Protein AF-A0A949Z532-F1 (afdb_monomer)

Radius of gyration: 40.55 Å; Cα contacts (8 Å, |Δi|>4): 786; chains: 1; bounding box: 83×89×117 Å

Secondary structure (DSSP, 8-state):
--------------------SHHHHHHHHHHHHHHHHHHHHHHHHHHHHHHHHHHHHHHHHHHHHHHHHHHHHHHHHHHHHHHHHSEEETGGG-EEEEE-S--TTT--EEEEEEEE-SSSEEETT---S--EEP--TT-TTTT-EEEEEEEEEEEEEEE----TT-TT--PPPEEE--EEEEEE--GGG-EEEE-SSEEEEETTT--EESEEEESSEEEEESSEEEEESPEEESS-EEEETT-EEEEESSTTSPPEE--SSBTTSHHHHHHHTSGGGTTEEETTTS---------TTTSS-----S----HHHHHHHHHH-SEEEEEETTEEEEEETTSPBPPHHHHHTEEEEEETTEEEEEEEEEEGGGSPPPSS-EEEEEEESSTT-EEEEES-SS-SS-EEEE-SSEEEEES-SS-SSS---EEEE-SEEEEE-TT-

Mean predicted aligned error: 20.59 Å

Sequence (440 aa):
METLSGCVDLHRARSKAGRYVDGSVLAVLLAAVIVLGLIGGALFELANAGRETALKTQYRDRALAGIEFSLEAIRQSAVQQFQQQGWLDLTSLGINQTQVNGSKEFGYYNLELRAGAPADQIFATQTHDTFQLLSAPDDPFRGLAAVVNTFHITANAQSTLSTATDERFDLPSLALTPEVSVRQIPVSEFTLFSSGTSFQVQASLMPNAGRIHSEGDLVISGGKFISLYPVTAAGNISLAGNGSLFAQSGPNQPQLSLPVSSTSDNDWLAMSRSVARSTILSGRDLPMTMVEAANIDQLTAQGFSGSASSPIAQQELWRQCSRIILENNGRIKVTTVSGAAADSQDKRAFTCYYSPSNPGAPVIIFNVSKAPPSTGPSSFYIASSNPNALVLLTNASSLPGDLAIVSPLAISVAGGFNNQGARKAASITARSVSAVAANQ

pLDDT: mean 70.78, std 15.48, range [27.33, 93.88]

Structure (mmCIF, N/CA/C/O backbone):
data_AF-A0A949Z532-F1
#
_entry.id   AF-A0A949Z532-F1
#
loop_
_atom_site.group_PDB
_atom_site.id
_atom_site.type_symbol
_atom_site.label_atom_id
_atom_site.label_alt_id
_atom_site.label_comp_id
_atom_site.label_asym_id
_atom_site.label_entity_id
_atom_site.label_seq_id
_atom_site.pdbx_PDB_ins_code
_atom_site.Cartn_x
_atom_site.Cartn_y
_atom_site.Cartn_z
_atom_site.occupancy
_atom_site.B_iso_or_equiv
_atom_site.auth_seq_id
_atom_site.auth_comp_id
_atom_site.auth_asym_id
_atom_site.auth_atom_id
_atom_site.pdbx_PDB_model_num
ATOM 1 N N . MET A 1 1 ? -20.929 -65.654 61.076 1.00 35.69 1 MET A N 1
ATOM 2 C CA . MET A 1 1 ? -19.601 -65.026 61.152 1.00 35.69 1 MET A CA 1
ATOM 3 C C . MET A 1 1 ? -19.724 -63.853 62.096 1.00 35.69 1 MET A C 1
ATOM 5 O O . MET A 1 1 ? -20.507 -62.963 61.815 1.00 35.69 1 MET A O 1
ATOM 9 N N . GLU A 1 2 ? -19.027 -63.993 63.217 1.00 35.44 2 GLU A N 1
ATOM 10 C CA . GLU A 1 2 ? -18.502 -62.974 64.130 1.00 35.44 2 GLU A CA 1
ATOM 11 C C . GLU A 1 2 ? -19.413 -61.923 64.790 1.00 35.44 2 GLU A C 1
ATOM 13 O O . GLU A 1 2 ? -20.303 -61.300 64.229 1.00 35.44 2 GLU A O 1
ATOM 18 N N . THR A 1 3 ? -19.123 -61.821 66.081 1.00 42.62 3 THR A N 1
ATOM 19 C CA . THR A 1 3 ? -19.718 -61.118 67.209 1.00 42.62 3 THR A CA 1
ATOM 20 C C . THR A 1 3 ? -19.344 -59.644 67.308 1.00 42.62 3 THR A C 1
ATOM 22 O O . THR A 1 3 ? -18.287 -59.256 66.823 1.00 42.62 3 THR A O 1
ATOM 25 N N . LEU A 1 4 ? -20.124 -58.939 68.143 1.00 38.81 4 LEU A N 1
ATOM 26 C CA . LEU A 1 4 ? -19.786 -57.881 69.125 1.00 38.81 4 LEU A CA 1
ATOM 27 C C . LEU A 1 4 ? -20.699 -56.665 68.895 1.00 38.81 4 LEU A C 1
ATOM 29 O O . LEU A 1 4 ? -20.979 -56.320 67.760 1.00 38.81 4 LEU A O 1
ATOM 33 N N . SER A 1 5 ? -21.179 -55.899 69.868 1.00 37.66 5 SER A N 1
ATOM 34 C CA . SER A 1 5 ? -21.185 -55.887 71.336 1.00 37.66 5 SER A CA 1
ATOM 35 C C . SER A 1 5 ? -21.610 -54.454 71.677 1.00 37.66 5 SER A C 1
ATOM 37 O O . SER A 1 5 ? -21.159 -53.533 70.996 1.00 37.66 5 SER A O 1
ATOM 39 N N . GLY A 1 6 ? -22.423 -54.234 72.713 1.00 32.75 6 GLY A N 1
ATOM 40 C CA . GLY A 1 6 ? -22.576 -52.884 73.266 1.00 32.75 6 GLY A CA 1
ATOM 41 C C . GLY A 1 6 ? -23.988 -52.483 73.659 1.00 32.75 6 GLY A C 1
ATOM 42 O O . GLY A 1 6 ? -24.548 -51.562 73.076 1.00 32.75 6 GLY A O 1
ATOM 43 N N . CYS A 1 7 ? -24.533 -53.123 74.692 1.00 44.34 7 CYS A N 1
ATOM 44 C CA . CYS A 1 7 ? -25.496 -52.460 75.569 1.00 44.34 7 CYS A CA 1
ATOM 45 C C . CYS A 1 7 ? -24.729 -51.543 76.529 1.00 44.34 7 CYS A C 1
ATOM 47 O O . CYS A 1 7 ? -23.824 -52.031 77.202 1.00 44.34 7 CYS A O 1
ATOM 49 N N . VAL A 1 8 ? -25.145 -50.281 76.668 1.00 41.03 8 VAL A N 1
ATOM 50 C CA . VAL A 1 8 ? -25.092 -49.554 77.947 1.00 41.03 8 VAL A CA 1
ATOM 51 C C . VAL A 1 8 ? -26.370 -48.723 78.085 1.00 41.03 8 VAL A C 1
ATOM 53 O O . VAL A 1 8 ? -26.759 -47.993 77.177 1.00 41.03 8 VAL A O 1
ATOM 56 N N . ASP A 1 9 ? -27.010 -48.921 79.234 1.00 44.62 9 ASP A N 1
ATOM 57 C CA . ASP A 1 9 ? -28.222 -48.308 79.771 1.00 44.62 9 ASP A CA 1
ATOM 58 C C . ASP A 1 9 ? -28.365 -46.795 79.570 1.00 44.62 9 ASP A C 1
ATOM 60 O O . ASP A 1 9 ? -27.397 -46.056 79.715 1.00 44.62 9 ASP A O 1
ATOM 64 N N . LEU A 1 10 ? -29.617 -46.314 79.501 1.00 38.97 10 LEU A N 1
ATOM 65 C CA . LEU A 1 10 ? -30.044 -45.351 80.519 1.00 38.97 10 LEU A CA 1
ATOM 66 C C . LEU A 1 10 ? -31.562 -45.318 80.751 1.00 38.97 10 LEU A C 1
ATOM 68 O O . LEU A 1 10 ? -32.394 -45.137 79.865 1.00 38.97 10 LEU A O 1
ATOM 72 N N . HIS A 1 11 ? -31.875 -45.480 82.028 1.00 38.75 11 HIS A N 1
ATOM 73 C CA . HIS A 1 11 ? -33.157 -45.370 82.694 1.00 38.75 11 HIS A CA 1
ATOM 74 C C . HIS A 1 11 ? -33.936 -44.066 82.414 1.00 38.75 11 HIS A C 1
ATOM 76 O O . HIS A 1 11 ? -33.407 -42.968 82.524 1.00 38.75 11 HIS A O 1
ATOM 82 N N . ARG A 1 12 ? -35.265 -44.237 82.319 1.00 45.62 12 ARG A N 1
ATOM 83 C CA . ARG A 1 12 ? -36.301 -43.492 83.069 1.00 45.62 12 ARG A CA 1
ATOM 84 C C . ARG A 1 12 ? -36.413 -41.973 82.822 1.00 45.62 12 ARG A C 1
ATOM 86 O O . ARG A 1 12 ? -35.773 -41.182 83.500 1.00 45.62 12 ARG A O 1
ATOM 93 N N . ALA A 1 13 ? -37.478 -41.579 82.119 1.00 37.84 13 ALA A N 1
ATOM 94 C CA . ALA A 1 13 ? -38.318 -40.455 82.547 1.00 37.84 13 ALA A CA 1
ATOM 95 C C . ALA A 1 13 ? -39.756 -40.595 82.019 1.00 37.84 13 ALA A C 1
ATOM 97 O O . ALA A 1 13 ? -40.000 -40.756 80.830 1.00 37.84 13 ALA A O 1
ATOM 98 N N . ARG A 1 14 ? -40.711 -40.542 82.953 1.00 52.22 14 ARG A N 1
ATOM 99 C CA . ARG A 1 14 ? -42.151 -40.355 82.729 1.00 52.22 14 ARG A CA 1
ATOM 100 C C . ARG A 1 14 ? -42.421 -39.161 81.808 1.00 52.22 14 ARG A C 1
ATOM 102 O O . ARG A 1 14 ? -41.900 -38.090 82.092 1.00 52.22 14 ARG A O 1
ATOM 109 N N . SER A 1 15 ? -43.462 -39.254 80.985 1.00 39.12 15 SER A N 1
ATOM 110 C CA . SER A 1 15 ? -44.547 -38.263 81.037 1.00 39.12 15 SER A CA 1
ATOM 111 C C . SER A 1 15 ? -45.825 -38.770 80.366 1.00 39.12 15 SER A C 1
ATOM 113 O O . SER A 1 15 ? -45.837 -39.334 79.278 1.00 39.12 15 SER A O 1
ATOM 115 N N . LYS A 1 16 ? -46.927 -38.584 81.094 1.00 52.78 16 LYS A N 1
ATOM 116 C CA . LYS A 1 16 ? -48.302 -38.628 80.601 1.00 52.78 16 LYS A CA 1
ATOM 117 C C . LYS A 1 16 ? -48.530 -37.395 79.723 1.00 52.78 16 LYS A C 1
ATOM 119 O O . LYS A 1 16 ? -48.184 -36.312 80.181 1.00 52.78 16 LYS A O 1
ATOM 124 N N . ALA A 1 17 ? -49.212 -37.526 78.586 1.00 42.09 17 ALA A N 1
ATOM 125 C CA . ALA A 1 17 ? -50.028 -36.448 78.010 1.00 42.09 17 ALA A CA 1
ATOM 126 C C . ALA A 1 17 ? -50.928 -36.984 76.883 1.00 42.09 17 ALA A C 1
ATOM 128 O O . ALA A 1 17 ? -50.589 -36.929 75.706 1.00 42.09 17 ALA A O 1
ATOM 129 N N . GLY A 1 18 ? -52.102 -37.501 77.250 1.00 49.41 18 GLY A N 1
ATOM 130 C CA . GLY A 1 18 ? -53.249 -37.519 76.343 1.00 49.41 18 GLY A CA 1
ATOM 131 C C . GLY A 1 18 ? -53.929 -36.149 76.400 1.00 49.41 18 GLY A C 1
ATOM 132 O O . GLY A 1 18 ? -54.234 -35.701 77.505 1.00 49.41 18 GLY A O 1
ATOM 133 N N . ARG A 1 19 ? -54.157 -35.539 75.224 1.00 51.25 19 ARG A N 1
ATOM 134 C CA . ARG A 1 19 ? -54.684 -34.181 74.909 1.00 51.25 19 ARG A CA 1
ATOM 135 C C . ARG A 1 19 ? -53.613 -33.214 74.376 1.00 51.25 19 ARG A C 1
ATOM 137 O O . ARG A 1 19 ? -53.240 -32.270 75.055 1.00 51.25 19 ARG A O 1
ATOM 144 N N . TYR A 1 20 ? -53.140 -33.443 73.148 1.00 45.69 20 TYR A N 1
ATOM 145 C CA . TYR A 1 20 ? -52.289 -32.493 72.400 1.00 45.69 20 TYR A CA 1
ATOM 146 C C . TYR A 1 20 ? -52.502 -32.559 70.871 1.00 45.69 20 TYR A C 1
ATOM 148 O O . TYR A 1 20 ? -51.610 -32.227 70.092 1.00 45.69 20 TYR A O 1
ATOM 156 N N . VAL A 1 21 ? -53.673 -33.016 70.413 1.00 52.56 21 VAL A N 1
ATOM 157 C CA . VAL A 1 21 ? -53.912 -33.249 68.974 1.00 52.56 21 VAL A CA 1
ATOM 158 C C . VAL A 1 21 ? -54.541 -32.032 68.276 1.00 52.56 21 VAL A C 1
ATOM 160 O O . VAL A 1 21 ? -54.207 -31.776 67.129 1.00 52.56 21 VAL A O 1
ATOM 163 N N . ASP A 1 22 ? -55.308 -31.187 68.975 1.00 48.19 22 ASP A N 1
ATOM 164 C CA . ASP A 1 22 ? -55.989 -30.053 68.314 1.00 48.19 22 ASP A CA 1
ATOM 165 C C . ASP A 1 22 ? -55.194 -28.730 68.341 1.00 48.19 22 ASP A C 1
ATOM 167 O O . ASP A 1 22 ? -55.327 -27.899 67.446 1.00 48.19 22 ASP A O 1
ATOM 171 N N . GLY A 1 23 ? -54.299 -28.532 69.319 1.00 49.88 23 GLY A N 1
ATOM 172 C CA . GLY A 1 23 ? -53.441 -27.334 69.395 1.00 49.88 23 GLY A CA 1
ATOM 173 C C . GLY A 1 23 ? -52.195 -27.386 68.500 1.00 49.88 23 GLY A C 1
ATOM 174 O O . GLY A 1 23 ? -51.632 -26.349 68.152 1.00 49.88 23 GLY A O 1
ATOM 175 N N . SER A 1 24 ? -51.767 -28.587 68.103 1.00 55.91 24 SER A N 1
ATOM 176 C CA . SER A 1 24 ? -50.584 -28.798 67.260 1.00 55.91 24 SER A CA 1
ATOM 177 C C . SER A 1 24 ? -50.867 -28.517 65.783 1.00 55.91 24 SER A C 1
ATOM 179 O O . SER A 1 24 ? -50.018 -27.945 65.106 1.00 55.91 24 SER A O 1
ATOM 181 N N . VAL A 1 25 ? -52.078 -28.811 65.296 1.00 57.78 25 VAL A N 1
ATOM 182 C CA . VAL A 1 25 ? -52.492 -28.515 63.911 1.00 57.78 25 VAL A CA 1
ATOM 183 C C . VAL A 1 25 ? -52.545 -27.006 63.653 1.00 57.78 25 VAL A C 1
ATOM 185 O O . VAL A 1 25 ? -52.046 -26.542 62.628 1.00 57.78 25 VAL A O 1
ATOM 188 N N . LEU A 1 26 ? -53.069 -26.223 64.605 1.00 60.06 26 LEU A N 1
ATOM 189 C CA . LEU A 1 26 ? -53.088 -24.759 64.511 1.00 60.06 26 LEU A CA 1
ATOM 190 C C . LEU A 1 26 ? -51.666 -24.177 64.493 1.00 60.06 26 LEU A C 1
ATOM 192 O O . LEU A 1 26 ? -51.373 -23.308 63.677 1.00 60.06 26 LEU A O 1
ATOM 196 N N . ALA A 1 27 ? -50.770 -24.678 65.350 1.00 63.84 27 ALA A N 1
ATOM 197 C CA . ALA A 1 27 ? -49.378 -24.232 65.402 1.00 63.84 27 ALA A CA 1
ATOM 198 C C . ALA A 1 27 ? -48.608 -24.560 64.111 1.00 63.84 27 ALA A C 1
ATOM 200 O O . ALA A 1 27 ? -47.839 -23.730 63.629 1.00 63.84 27 ALA A O 1
ATOM 201 N N . VAL A 1 28 ? -48.851 -25.733 63.516 1.00 66.75 28 VAL A N 1
ATOM 202 C CA . VAL A 1 28 ? -48.256 -26.133 62.230 1.00 66.75 28 VAL A CA 1
ATOM 203 C C . VAL A 1 28 ? -48.786 -25.274 61.078 1.00 66.75 28 VAL A C 1
ATOM 205 O O . VAL A 1 28 ? -47.999 -24.840 60.240 1.00 66.75 28 VAL A O 1
ATOM 208 N N . LEU A 1 29 ? -50.086 -24.959 61.053 1.00 65.31 29 LEU A N 1
ATOM 209 C CA . LEU A 1 29 ? -50.673 -24.048 60.061 1.00 65.31 29 LEU A CA 1
ATOM 210 C C . LEU A 1 29 ? -50.120 -22.623 60.186 1.00 65.31 29 LEU A C 1
ATOM 212 O O . LEU A 1 29 ? -49.778 -22.011 59.177 1.00 65.31 29 LEU A O 1
ATOM 216 N N . LEU A 1 30 ? -49.974 -22.104 61.408 1.00 66.31 30 LEU A N 1
ATOM 217 C CA . LEU A 1 30 ? -49.408 -20.773 61.640 1.00 66.31 30 LEU A CA 1
ATOM 218 C C . LEU A 1 30 ? -47.927 -20.710 61.239 1.00 66.31 30 LEU A C 1
ATOM 220 O O . LEU A 1 30 ? -47.506 -19.760 60.581 1.00 66.31 30 LEU A O 1
ATOM 224 N N . ALA A 1 31 ? -47.152 -21.747 61.569 1.00 61.91 31 ALA A N 1
ATOM 225 C CA . ALA A 1 31 ? -45.763 -21.872 61.139 1.00 61.91 31 ALA A CA 1
ATOM 226 C C . ALA A 1 31 ? -45.646 -21.949 59.607 1.00 61.91 31 ALA A C 1
ATOM 228 O O . ALA A 1 31 ? -44.792 -21.281 59.030 1.00 61.91 31 ALA A O 1
ATOM 229 N N . ALA A 1 32 ? -46.534 -22.690 58.935 1.00 67.38 32 ALA A N 1
ATOM 230 C CA . ALA A 1 32 ? -46.563 -22.773 57.476 1.00 67.38 32 ALA A CA 1
ATOM 231 C C . ALA A 1 32 ? -46.869 -21.417 56.816 1.00 67.38 32 ALA A C 1
ATOM 233 O O . ALA A 1 32 ? -46.216 -21.059 55.839 1.00 67.38 32 ALA A O 1
ATOM 234 N N . VAL A 1 33 ? -47.802 -20.631 57.366 1.00 71.19 33 VAL A N 1
ATOM 235 C CA . VAL A 1 33 ? -48.116 -19.278 56.870 1.00 71.19 33 VAL A CA 1
ATOM 236 C C . VAL A 1 33 ? -46.937 -18.322 57.061 1.00 71.19 33 VAL A C 1
ATOM 238 O O . VAL A 1 33 ? -46.629 -17.554 56.154 1.00 71.19 33 VAL A O 1
ATOM 241 N N . ILE A 1 34 ? -46.236 -18.390 58.197 1.00 70.88 34 ILE A N 1
ATOM 242 C CA . ILE A 1 34 ? -45.041 -17.568 58.447 1.00 70.88 34 ILE A CA 1
ATOM 243 C C . ILE A 1 34 ? -43.916 -17.941 57.476 1.00 70.88 34 ILE A C 1
ATOM 245 O O . ILE A 1 34 ? -43.308 -17.057 56.878 1.00 70.88 34 ILE A O 1
ATOM 249 N N . VAL A 1 35 ? -43.662 -19.236 57.267 1.00 72.81 35 VAL A N 1
ATOM 250 C CA . VAL A 1 35 ? -42.635 -19.708 56.324 1.00 72.81 35 VAL A CA 1
ATOM 251 C C . VAL A 1 35 ? -42.986 -19.319 54.886 1.00 72.81 35 VAL A C 1
ATOM 253 O O . VAL A 1 35 ? -42.124 -18.818 54.171 1.00 72.81 35 VAL A O 1
ATOM 256 N N . LEU A 1 36 ? -44.247 -19.464 54.466 1.00 69.81 36 LEU A N 1
ATOM 257 C CA . LEU A 1 36 ? -44.708 -19.005 53.151 1.00 69.81 36 LEU A CA 1
ATOM 258 C C . LEU A 1 36 ? -44.610 -17.481 53.000 1.00 69.81 36 LEU A C 1
ATOM 260 O O . LEU A 1 36 ? -44.230 -17.007 51.933 1.00 69.81 36 LEU A O 1
ATOM 264 N N . GLY A 1 37 ? -44.892 -16.719 54.059 1.00 64.62 37 GLY A N 1
ATOM 265 C CA . GLY A 1 37 ? -44.714 -15.267 54.088 1.00 64.62 37 GLY A CA 1
ATOM 266 C C . GLY A 1 37 ? -43.248 -14.848 53.954 1.00 64.62 37 GLY A C 1
ATOM 267 O O . GLY A 1 37 ? -42.946 -13.933 53.194 1.00 64.62 37 GLY A O 1
ATOM 268 N N . LEU A 1 38 ? -42.328 -15.555 54.618 1.00 71.62 38 LEU A N 1
ATOM 269 C CA . LEU A 1 38 ? -40.883 -15.322 54.510 1.00 71.62 38 LEU A CA 1
ATOM 270 C C . LEU A 1 38 ? -40.338 -15.702 53.128 1.00 71.62 38 LEU A C 1
ATOM 272 O O . LEU A 1 38 ? -39.555 -14.947 52.560 1.00 71.62 38 LEU A O 1
ATO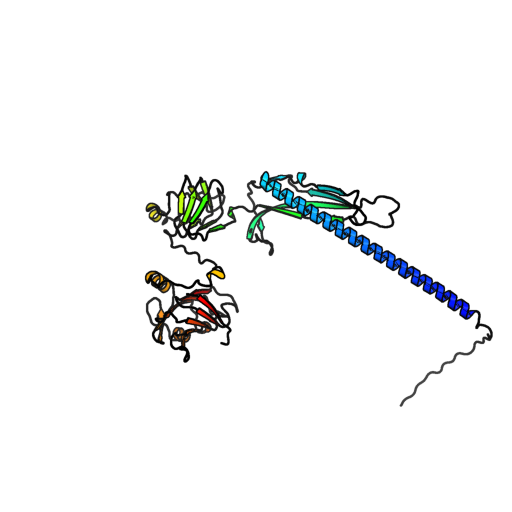M 276 N N . ILE A 1 39 ? -40.779 -16.827 52.556 1.00 72.38 39 ILE A N 1
ATOM 277 C CA . ILE A 1 39 ? -40.410 -17.233 51.190 1.00 72.38 39 ILE A CA 1
ATOM 278 C C . ILE A 1 39 ? -40.964 -16.229 50.171 1.00 72.38 39 ILE A C 1
ATOM 280 O O . ILE A 1 39 ? -40.245 -15.815 49.266 1.00 72.38 39 ILE A O 1
ATOM 284 N N . GLY A 1 40 ? -42.220 -15.800 50.330 1.00 62.66 40 GLY A N 1
ATOM 285 C CA . GLY A 1 40 ? -42.839 -14.782 49.483 1.00 62.66 40 GLY A CA 1
ATOM 286 C C . GLY A 1 40 ? -42.119 -13.434 49.565 1.00 62.66 40 GLY A C 1
ATOM 287 O O . GLY A 1 40 ? -41.848 -12.829 48.530 1.00 62.66 40 GLY A O 1
ATOM 288 N N . GLY A 1 41 ? -41.742 -13.003 50.773 1.00 65.12 41 GLY A N 1
ATOM 289 C CA . GLY A 1 41 ? -40.928 -11.806 50.996 1.00 65.12 41 GLY A CA 1
ATOM 290 C C . GLY A 1 41 ? -39.551 -11.905 50.337 1.00 65.12 41 GLY A C 1
ATOM 291 O O . GLY A 1 41 ? -39.179 -11.019 49.574 1.00 65.12 41 GLY A O 1
ATOM 292 N N . ALA A 1 42 ? -38.843 -13.021 50.532 1.00 60.09 42 ALA A N 1
ATOM 293 C CA . ALA A 1 42 ? -37.528 -13.256 49.936 1.00 60.09 42 ALA A CA 1
ATOM 294 C C . ALA A 1 42 ? -37.572 -13.305 48.397 1.00 60.09 42 ALA A C 1
ATOM 296 O O . ALA A 1 42 ? -36.693 -12.758 47.734 1.00 60.09 42 ALA A O 1
ATOM 297 N N . LEU A 1 43 ? -38.607 -13.914 47.806 1.00 63.25 43 LEU A N 1
ATOM 298 C CA . LEU A 1 43 ? -38.806 -13.916 46.353 1.00 63.25 43 LEU A CA 1
ATOM 299 C C . LEU A 1 43 ? -39.105 -12.513 45.811 1.00 63.25 43 LEU A C 1
ATOM 301 O O . LEU A 1 43 ? -38.636 -12.168 44.727 1.00 63.25 43 LEU A O 1
ATOM 305 N N . PHE A 1 44 ? -39.853 -11.695 46.555 1.00 67.75 44 PHE A N 1
ATOM 306 C CA . PHE A 1 44 ? -40.148 -10.315 46.173 1.00 67.75 44 PHE A CA 1
ATOM 307 C C . PHE A 1 44 ? -38.901 -9.422 46.250 1.00 67.75 44 PHE A C 1
ATOM 309 O O . PHE A 1 44 ? -38.660 -8.615 45.352 1.00 67.75 44 PHE A O 1
ATOM 316 N N . GLU A 1 45 ? -38.069 -9.602 47.277 1.00 70.50 45 GLU A N 1
ATOM 317 C CA . GLU A 1 45 ? -36.769 -8.934 47.393 1.00 70.50 45 GLU A CA 1
ATOM 318 C C . GLU A 1 45 ? -35.808 -9.357 46.276 1.00 70.50 45 GLU A C 1
ATOM 320 O O . GLU A 1 45 ? -35.202 -8.496 45.639 1.00 70.50 45 GLU A O 1
ATOM 325 N N . LEU A 1 46 ? -35.733 -10.654 45.955 1.00 67.69 46 LEU A N 1
ATOM 326 C CA . LEU A 1 46 ? -34.912 -11.165 44.854 1.00 67.69 46 LEU A CA 1
ATOM 327 C C . LEU A 1 46 ? -35.378 -10.618 43.494 1.00 67.69 46 LEU A C 1
ATOM 329 O O . LEU A 1 46 ? -34.558 -10.220 42.667 1.00 67.69 46 LEU A O 1
ATOM 333 N N . ALA A 1 47 ? -36.694 -10.558 43.265 1.00 67.00 47 ALA A N 1
ATOM 334 C CA . ALA A 1 47 ? -37.269 -9.989 42.049 1.00 67.00 47 ALA A CA 1
ATOM 335 C C . ALA A 1 47 ? -36.982 -8.482 41.927 1.00 67.00 47 ALA A C 1
ATOM 337 O O . ALA A 1 47 ? -36.661 -8.002 40.837 1.00 67.00 47 ALA A O 1
ATOM 338 N N . ASN A 1 48 ? -37.040 -7.739 43.036 1.00 73.00 48 ASN A N 1
ATOM 339 C CA . ASN A 1 48 ? -36.691 -6.319 43.057 1.00 73.00 48 ASN A CA 1
ATOM 340 C C . ASN A 1 48 ? -35.193 -6.089 42.815 1.00 73.00 48 ASN A C 1
ATOM 342 O O . ASN A 1 48 ? -34.848 -5.240 41.995 1.00 73.00 48 ASN A O 1
ATOM 346 N N . ALA A 1 49 ? -34.315 -6.886 43.430 1.00 71.50 49 ALA A N 1
ATOM 347 C CA . ALA A 1 49 ? -32.871 -6.829 43.194 1.00 71.50 49 ALA A CA 1
ATOM 348 C C . ALA A 1 49 ? -32.504 -7.193 41.740 1.00 71.50 49 ALA A C 1
ATOM 350 O O . ALA A 1 49 ? -31.659 -6.549 41.111 1.00 71.50 49 ALA A O 1
ATOM 351 N N . GLY A 1 50 ? -33.183 -8.188 41.158 1.00 70.00 50 GLY A N 1
ATOM 352 C CA . GLY A 1 50 ? -33.034 -8.554 39.747 1.00 70.00 50 GLY A CA 1
ATOM 353 C C . GLY A 1 50 ? -33.489 -7.442 38.796 1.00 70.00 50 GLY A C 1
ATOM 354 O O . GLY A 1 50 ? -32.816 -7.132 37.814 1.00 70.00 50 GLY A O 1
ATOM 355 N N . ARG A 1 51 ? -34.606 -6.779 39.107 1.00 74.50 51 ARG A N 1
ATOM 356 C CA . ARG A 1 51 ? -35.095 -5.637 38.324 1.00 74.50 51 ARG A CA 1
ATOM 357 C C . ARG A 1 51 ? -34.150 -4.440 38.410 1.00 74.50 51 ARG A C 1
ATOM 359 O O . ARG A 1 51 ? -33.916 -3.775 37.405 1.00 74.50 51 ARG A O 1
ATOM 366 N N . GLU A 1 52 ? -33.607 -4.171 39.591 1.00 71.38 52 GLU A N 1
ATOM 367 C CA . GLU A 1 52 ? -32.655 -3.085 39.811 1.00 71.38 52 GLU A CA 1
ATOM 368 C C . GLU A 1 52 ? -31.351 -3.295 39.032 1.00 71.38 52 GLU A C 1
ATOM 370 O O . GLU A 1 52 ? -30.886 -2.387 38.342 1.00 71.38 52 GLU A O 1
ATOM 375 N N . THR A 1 53 ? -30.783 -4.499 39.092 1.00 74.44 53 THR A N 1
ATOM 376 C CA . THR A 1 53 ? -29.559 -4.840 38.350 1.00 74.44 53 THR A CA 1
ATOM 377 C C . THR A 1 53 ? -29.768 -4.764 36.839 1.00 74.44 53 THR A C 1
ATOM 379 O O . THR A 1 53 ? -28.936 -4.181 36.146 1.00 74.44 53 THR A O 1
ATOM 382 N N . ALA A 1 54 ? -30.901 -5.252 36.324 1.00 75.44 54 ALA A N 1
ATOM 383 C CA . ALA A 1 54 ? -31.237 -5.141 34.905 1.00 75.44 54 ALA A CA 1
ATOM 384 C C . ALA A 1 54 ? -31.343 -3.677 34.439 1.00 75.44 54 ALA A C 1
ATOM 386 O O . ALA A 1 54 ? -30.805 -3.323 33.389 1.00 75.44 54 ALA A O 1
ATOM 387 N N . LEU A 1 55 ? -31.979 -2.811 35.237 1.00 73.81 55 LEU A N 1
ATOM 388 C CA . LEU A 1 55 ? -32.074 -1.381 34.937 1.00 73.81 55 LEU A CA 1
ATOM 389 C C . LEU A 1 55 ? -30.696 -0.710 34.954 1.00 73.81 55 LEU A C 1
ATOM 391 O O . LEU A 1 55 ? -30.373 0.027 34.025 1.00 73.81 55 LEU A O 1
ATOM 395 N N . LYS A 1 56 ? -29.857 -0.993 35.959 1.00 73.06 56 LYS A N 1
ATOM 396 C CA . LYS A 1 56 ? -28.487 -0.455 36.049 1.00 73.06 56 LYS A CA 1
ATOM 397 C C . LYS A 1 56 ? -27.642 -0.827 34.825 1.00 73.06 56 LYS A C 1
ATOM 399 O O . LYS A 1 56 ? -26.982 0.048 34.266 1.00 73.06 56 LYS A O 1
ATOM 404 N N . THR A 1 57 ? -27.703 -2.081 34.375 1.00 76.38 57 THR A N 1
ATOM 405 C CA . THR A 1 57 ? -27.005 -2.533 33.159 1.00 76.38 57 THR A CA 1
ATOM 406 C C . THR A 1 57 ? -27.532 -1.817 31.918 1.00 76.38 57 THR A C 1
ATOM 408 O O . THR A 1 57 ? -26.748 -1.253 31.163 1.00 76.38 57 THR A O 1
ATOM 411 N N . GLN A 1 58 ? -28.855 -1.724 31.756 1.00 75.81 58 GLN A N 1
ATOM 412 C CA . GLN A 1 58 ? -29.470 -1.037 30.617 1.00 75.81 58 GLN A CA 1
ATOM 413 C C . GLN A 1 58 ? -29.079 0.450 30.534 1.00 75.81 58 GLN A C 1
ATOM 415 O O . GLN A 1 58 ? -28.843 0.965 29.440 1.00 75.81 58 GLN A O 1
ATOM 420 N N . TYR A 1 59 ? -29.001 1.154 31.668 1.00 74.12 59 TYR A N 1
ATOM 421 C CA . TYR A 1 59 ? -28.538 2.546 31.696 1.00 74.12 59 TYR A CA 1
ATOM 422 C C . TYR A 1 59 ? -27.055 2.666 31.343 1.00 74.12 59 TYR A C 1
ATOM 424 O O . TYR A 1 59 ? -26.688 3.560 30.581 1.00 74.12 59 TYR A O 1
ATOM 432 N N . ARG A 1 60 ? -26.215 1.757 31.849 1.00 74.31 60 ARG A N 1
ATOM 433 C CA . ARG A 1 60 ? -24.782 1.733 31.538 1.00 74.31 60 ARG A CA 1
ATOM 434 C C . ARG A 1 60 ? -24.527 1.488 30.053 1.00 74.31 60 ARG A C 1
ATOM 436 O O . ARG A 1 60 ? -23.732 2.215 29.465 1.00 74.31 60 ARG A O 1
ATOM 443 N N . ASP A 1 61 ? -25.220 0.526 29.451 1.00 77.25 61 ASP A N 1
ATOM 444 C CA . ASP A 1 61 ? -25.064 0.190 28.031 1.00 77.25 61 ASP A CA 1
ATOM 445 C C . ASP A 1 61 ? -25.476 1.364 27.133 1.00 77.25 61 ASP A C 1
ATOM 447 O O . ASP A 1 61 ? -24.804 1.677 26.152 1.00 77.25 61 ASP A O 1
ATOM 451 N N . ARG A 1 62 ? -26.543 2.085 27.502 1.00 75.69 62 ARG A N 1
ATOM 452 C CA . ARG A 1 62 ? -26.971 3.297 26.787 1.00 75.69 62 ARG A CA 1
ATOM 453 C C . ARG A 1 62 ? -25.993 4.456 26.941 1.00 75.69 62 ARG A C 1
ATOM 455 O O . ARG A 1 62 ? -25.726 5.141 25.960 1.00 75.69 62 ARG A O 1
ATOM 462 N N . ALA A 1 63 ? -25.455 4.670 28.142 1.00 74.75 63 ALA A N 1
ATOM 463 C CA . ALA A 1 63 ? -24.426 5.682 28.365 1.00 74.75 63 ALA A CA 1
ATOM 464 C C . ALA A 1 63 ? -23.175 5.386 27.520 1.00 74.75 63 ALA A C 1
ATOM 466 O O . ALA A 1 63 ? -22.635 6.293 26.891 1.00 74.75 63 ALA A O 1
ATOM 467 N N . LEU A 1 64 ? -22.771 4.113 27.439 1.00 79.62 64 LEU A N 1
ATOM 468 C CA . LEU A 1 64 ? -21.698 3.649 26.555 1.00 79.62 64 LEU A CA 1
ATOM 469 C C . LEU A 1 64 ? -21.999 3.960 25.084 1.00 79.62 64 LEU A C 1
ATOM 471 O O . LEU A 1 64 ? -21.197 4.624 24.434 1.00 79.62 64 LEU A O 1
ATOM 475 N N . ALA A 1 65 ? -23.178 3.576 24.590 1.00 79.19 65 ALA A N 1
ATOM 476 C CA . ALA A 1 65 ? -23.587 3.850 23.212 1.00 79.19 65 ALA A CA 1
ATOM 477 C C . ALA A 1 65 ? -23.623 5.359 22.892 1.00 79.19 65 ALA A C 1
ATOM 479 O O . ALA A 1 65 ? -23.227 5.780 21.805 1.00 79.19 65 ALA A O 1
ATOM 480 N N . GLY A 1 66 ? -24.060 6.194 23.842 1.00 76.44 66 GLY A N 1
ATOM 481 C CA . GLY A 1 66 ? -24.055 7.652 23.700 1.00 76.44 66 GLY A CA 1
ATOM 482 C C . GLY A 1 66 ? -22.645 8.247 23.618 1.00 76.44 66 GLY A C 1
ATOM 483 O O . GLY A 1 66 ? -22.403 9.159 22.821 1.00 76.44 66 GLY A O 1
ATOM 484 N N . ILE A 1 67 ? -21.704 7.706 24.400 1.00 77.50 67 ILE A N 1
ATOM 485 C CA . ILE A 1 67 ? -20.284 8.070 24.325 1.00 77.50 67 ILE A CA 1
ATOM 486 C C . ILE A 1 67 ? -19.710 7.654 22.966 1.00 77.50 67 ILE A C 1
ATOM 488 O O . ILE A 1 67 ? -19.107 8.486 22.294 1.00 77.50 67 ILE A O 1
ATOM 492 N N . GLU A 1 68 ? -19.939 6.416 22.521 1.00 81.56 68 GLU A N 1
ATOM 493 C CA . GLU A 1 68 ? -19.447 5.903 21.232 1.00 81.56 68 GLU A CA 1
ATOM 494 C C . GLU A 1 68 ? -19.956 6.724 20.039 1.00 81.56 68 GLU A C 1
ATOM 496 O O . GLU A 1 68 ? -19.165 7.132 19.186 1.00 81.56 68 GLU A O 1
ATOM 501 N N . PHE A 1 69 ? -21.253 7.048 20.005 1.00 81.81 69 PHE A N 1
ATOM 502 C CA . PHE A 1 69 ? -21.833 7.887 18.952 1.00 81.81 69 PHE A CA 1
ATOM 503 C C . PHE A 1 69 ? -21.203 9.287 18.913 1.00 81.81 69 PHE A C 1
ATOM 505 O O . PHE A 1 69 ? -20.940 9.843 17.847 1.00 81.81 69 PHE A O 1
ATOM 512 N N . SER A 1 70 ? -20.923 9.858 20.083 1.00 79.94 70 SER A N 1
ATOM 513 C CA . SER A 1 70 ? -20.323 11.188 20.176 1.00 79.94 70 SER A CA 1
ATOM 514 C C . SER A 1 70 ? -18.832 11.185 19.831 1.00 79.94 70 SER A C 1
ATOM 516 O O . SER A 1 70 ? -18.346 12.140 19.227 1.00 79.94 70 SER A O 1
ATOM 518 N N . LEU A 1 71 ? -18.104 10.105 20.139 1.00 81.19 71 LEU A N 1
ATOM 519 C CA . LEU A 1 71 ? -16.724 9.914 19.682 1.00 81.19 71 LEU A CA 1
ATOM 520 C C . LEU A 1 71 ? -16.644 9.843 18.154 1.00 81.19 71 LEU A C 1
ATOM 522 O O . LEU A 1 71 ? -15.740 10.427 17.558 1.00 81.19 71 LEU A O 1
ATOM 526 N N . GLU A 1 72 ? -17.611 9.190 17.511 1.00 82.12 72 GLU A N 1
ATOM 527 C CA . GLU A 1 72 ? -17.707 9.165 16.051 1.00 82.12 72 GLU A CA 1
ATOM 528 C C . GLU A 1 72 ? -17.967 10.568 15.472 1.00 82.12 72 GLU A C 1
ATOM 530 O O . GLU A 1 72 ? -17.351 10.946 14.475 1.00 82.12 72 GLU A O 1
ATOM 535 N N . ALA A 1 73 ? -18.792 11.391 16.127 1.00 80.56 73 ALA A N 1
ATOM 536 C CA . ALA A 1 73 ? -18.980 12.790 15.734 1.00 80.56 73 ALA A CA 1
ATOM 537 C C . ALA A 1 73 ? -17.684 13.619 15.866 1.00 80.56 73 ALA A C 1
ATOM 539 O O . ALA A 1 73 ? -17.362 14.406 14.972 1.00 80.56 73 ALA A O 1
ATOM 540 N N . ILE A 1 74 ? -16.900 13.406 16.932 1.00 82.38 74 ILE A N 1
ATOM 541 C CA . ILE A 1 74 ? -15.571 14.024 17.100 1.00 82.38 74 ILE A CA 1
ATOM 542 C C . ILE A 1 74 ? -14.634 13.589 15.968 1.00 82.38 74 ILE A C 1
ATOM 544 O O . ILE A 1 74 ? -13.965 14.432 15.368 1.00 82.38 74 ILE A O 1
ATOM 548 N N . ARG A 1 75 ? -14.621 12.295 15.622 1.00 84.25 75 ARG A N 1
ATOM 549 C CA . ARG A 1 75 ? -13.828 11.762 14.505 1.00 84.25 75 ARG A CA 1
ATOM 550 C C . ARG A 1 75 ? -14.199 12.439 13.184 1.00 84.25 75 ARG A C 1
ATOM 552 O O . ARG A 1 75 ? -13.309 12.859 12.449 1.00 84.25 75 ARG A O 1
ATOM 559 N N . GLN A 1 76 ? -15.491 12.564 12.884 1.00 84.31 76 GLN A N 1
ATOM 560 C CA . GLN A 1 76 ? -15.968 13.210 11.657 1.00 84.31 76 GLN A CA 1
ATOM 561 C C . GLN A 1 76 ? -15.607 14.698 11.607 1.00 84.31 76 GLN A C 1
ATOM 563 O O . GLN A 1 76 ? -15.120 15.167 10.578 1.00 84.31 76 GLN A O 1
ATOM 568 N N . SER A 1 77 ? -15.764 15.418 12.722 1.00 84.94 77 SER A N 1
ATOM 569 C CA . SER A 1 77 ? -15.352 16.823 12.841 1.00 84.94 77 SER A CA 1
ATOM 570 C C . SER A 1 77 ? -13.849 16.992 12.599 1.00 84.94 77 SER A C 1
ATOM 572 O O . SER A 1 77 ? -13.440 17.835 11.800 1.00 84.94 77 SER A O 1
ATOM 574 N N . ALA A 1 78 ? -13.021 16.130 13.199 1.00 84.75 78 ALA A N 1
ATOM 575 C CA . ALA A 1 78 ? -11.575 16.160 13.002 1.00 84.75 78 ALA A CA 1
ATOM 576 C C . ALA A 1 78 ? -11.182 15.928 11.533 1.00 84.75 78 ALA A C 1
ATOM 578 O O . ALA A 1 78 ? -10.357 16.661 10.986 1.00 84.75 78 ALA A O 1
ATOM 579 N N . VAL A 1 79 ? -11.808 14.951 10.864 1.00 84.19 79 VAL A N 1
ATOM 580 C CA . VAL A 1 79 ? -11.600 14.699 9.427 1.00 84.19 79 VAL A CA 1
ATOM 581 C C . VAL A 1 79 ? -11.983 15.924 8.595 1.00 84.19 79 VAL A C 1
ATOM 583 O O . VAL A 1 79 ? -11.228 16.323 7.708 1.00 84.19 79 VAL A O 1
ATOM 586 N N . GLN A 1 80 ? -13.124 16.548 8.891 1.00 86.44 80 GLN A N 1
ATOM 587 C CA . GLN A 1 80 ? -13.585 17.731 8.173 1.00 86.44 80 GLN A CA 1
ATOM 588 C C . GLN A 1 80 ? -12.630 18.923 8.347 1.00 86.44 80 GLN A C 1
ATOM 590 O O . GLN A 1 80 ? -12.326 19.599 7.363 1.00 86.44 80 GLN A O 1
ATOM 595 N N . GLN A 1 81 ? -12.123 19.169 9.559 1.00 86.06 81 GLN A N 1
ATOM 596 C CA . GLN A 1 81 ? -11.157 20.245 9.810 1.00 86.06 81 GLN A CA 1
ATOM 597 C C . GLN A 1 81 ? -9.858 20.030 9.030 1.00 86.06 81 GLN A C 1
ATOM 599 O O . GLN A 1 81 ? -9.399 20.946 8.345 1.00 86.06 81 GLN A O 1
ATOM 604 N N . PHE A 1 82 ? -9.326 18.805 9.003 1.00 85.19 82 PHE A N 1
ATOM 605 C CA . PHE A 1 82 ? -8.153 18.506 8.181 1.00 85.19 82 PHE A CA 1
ATOM 606 C C . PHE A 1 82 ? -8.403 18.724 6.686 1.00 85.19 82 PHE A C 1
ATOM 608 O O . PHE A 1 82 ? -7.541 19.278 6.007 1.00 85.19 82 PHE A O 1
ATOM 615 N N . GLN A 1 83 ? -9.574 18.342 6.173 1.00 84.25 83 GLN A N 1
ATOM 616 C CA . GLN A 1 83 ? -9.914 18.522 4.758 1.00 84.25 83 GLN A CA 1
ATOM 617 C C . GLN A 1 83 ? -10.114 19.991 4.366 1.00 84.25 83 GLN A C 1
ATOM 619 O O . GLN A 1 83 ? -9.746 20.382 3.261 1.00 84.25 83 GLN A O 1
ATOM 624 N N . GLN A 1 84 ? -10.719 20.796 5.241 1.00 86.44 84 GLN A N 1
ATOM 625 C CA . GLN A 1 84 ? -11.087 22.181 4.931 1.00 86.44 84 GLN A CA 1
ATOM 626 C C . GLN A 1 84 ? -9.988 23.184 5.281 1.00 86.44 84 GLN A C 1
ATOM 628 O O . GLN A 1 84 ? -9.838 24.193 4.597 1.00 86.44 84 GLN A O 1
ATOM 633 N N . GLN A 1 85 ? -9.250 22.929 6.360 1.00 86.94 85 GLN A N 1
ATOM 634 C CA . GLN A 1 85 ? -8.360 23.906 6.986 1.00 86.94 85 GLN A CA 1
ATOM 635 C C . GLN A 1 85 ? -6.902 23.435 7.017 1.00 86.94 85 GLN A C 1
ATOM 637 O O . GLN A 1 85 ? -6.001 24.265 7.095 1.00 86.94 85 GLN A O 1
ATOM 642 N N . GLY A 1 86 ? -6.647 22.123 6.930 1.00 82.88 86 GLY A N 1
ATOM 643 C CA . GLY A 1 86 ? -5.295 21.559 7.001 1.00 82.88 86 GLY A CA 1
ATOM 644 C C . GLY A 1 86 ? -4.707 21.522 8.416 1.00 82.88 86 GLY A C 1
ATOM 645 O O . GLY A 1 86 ? -3.512 21.288 8.583 1.00 82.88 86 GLY A O 1
ATOM 646 N N . TRP A 1 87 ? -5.523 21.742 9.442 1.00 86.12 87 TRP A N 1
ATOM 647 C CA . TRP A 1 87 ? -5.149 21.622 10.847 1.00 86.12 87 TRP A CA 1
ATOM 648 C C . TRP A 1 87 ? -6.371 21.214 11.677 1.00 86.12 87 TRP A C 1
ATOM 650 O O . TRP A 1 87 ? -7.498 21.246 11.185 1.00 86.12 87 TRP A O 1
ATOM 660 N N . LEU A 1 88 ? -6.124 20.783 12.909 1.00 86.38 88 LEU A N 1
ATOM 661 C CA . LEU A 1 88 ? -7.121 20.336 13.870 1.00 86.38 88 LEU A CA 1
ATOM 662 C C . LEU A 1 88 ? -7.017 21.180 15.134 1.00 86.38 88 LEU A C 1
ATOM 664 O O . LEU A 1 88 ? -5.960 21.197 15.764 1.00 86.38 88 LEU A O 1
ATOM 668 N N . ASP A 1 89 ? -8.114 21.831 15.510 1.00 85.62 89 ASP A N 1
ATOM 669 C CA . ASP A 1 89 ? -8.249 22.525 16.788 1.00 85.62 89 ASP A CA 1
ATOM 670 C C . ASP A 1 89 ? -8.810 21.572 17.843 1.00 85.62 89 ASP A C 1
ATOM 672 O O . ASP A 1 89 ? -10.003 21.252 17.826 1.00 85.62 89 ASP A O 1
ATOM 676 N N . LEU A 1 90 ? -7.982 21.143 18.793 1.00 80.81 90 LEU A N 1
ATOM 677 C CA . LEU A 1 90 ? -8.415 20.216 19.838 1.00 80.81 90 LEU A CA 1
ATOM 678 C C . LEU A 1 90 ? -9.380 20.874 20.830 1.00 80.81 90 LEU A C 1
ATOM 680 O O . LEU A 1 90 ? -10.242 20.191 21.382 1.00 80.81 90 LEU A O 1
ATOM 684 N N . THR A 1 91 ? -9.313 22.196 21.007 1.00 76.81 91 THR A N 1
ATOM 685 C CA . THR A 1 91 ? -10.239 22.927 21.886 1.00 76.81 91 THR A CA 1
ATOM 686 C C . THR A 1 91 ? -11.651 22.987 21.300 1.00 76.81 91 THR A C 1
ATOM 688 O O . THR A 1 91 ? -12.637 22.961 22.039 1.00 76.81 91 THR A O 1
ATOM 691 N N . SER A 1 92 ? -11.756 22.971 19.967 1.00 77.56 92 SER A N 1
ATOM 692 C CA . SER A 1 92 ? -13.029 22.965 19.237 1.00 77.56 92 SER A CA 1
ATOM 693 C C . SER A 1 92 ? -13.728 21.600 19.205 1.00 77.56 92 SER A C 1
ATOM 695 O O . SER A 1 92 ? -14.910 21.524 18.874 1.00 77.56 92 SER A O 1
ATOM 697 N N . LEU A 1 93 ? -13.013 20.517 19.541 1.00 73.94 93 LEU A N 1
ATOM 698 C CA . LEU A 1 93 ? -13.562 19.155 19.555 1.00 73.94 93 LEU A CA 1
ATOM 699 C C . LEU A 1 93 ? -14.416 18.861 20.793 1.00 73.94 93 LEU A C 1
ATOM 701 O O . LEU A 1 93 ? -15.008 17.785 20.883 1.00 73.94 93 LEU A O 1
ATOM 705 N N . GLY A 1 94 ? -14.467 19.785 21.756 1.00 67.06 94 GLY A N 1
ATOM 706 C CA . GLY A 1 94 ? -15.300 19.646 22.941 1.00 67.06 94 GLY A CA 1
ATOM 707 C C . GLY A 1 94 ? -16.781 19.569 22.576 1.00 67.06 94 GLY A C 1
ATOM 708 O O . GLY A 1 94 ? -17.308 20.430 21.873 1.00 67.06 94 GLY A O 1
ATOM 709 N N . ILE A 1 95 ? -17.468 18.552 23.088 1.00 64.69 95 ILE A N 1
ATOM 710 C CA . ILE A 1 95 ? -18.912 18.397 22.926 1.00 64.69 95 ILE A CA 1
ATOM 711 C C . ILE A 1 95 ? -19.534 18.393 24.317 1.00 64.69 95 ILE A C 1
ATOM 713 O O . ILE A 1 95 ? -19.312 17.479 25.108 1.00 64.69 95 ILE A O 1
ATOM 717 N N . ASN A 1 96 ? -20.358 19.401 24.590 1.00 62.59 96 ASN A N 1
ATOM 718 C CA . ASN A 1 96 ? -21.251 19.401 25.741 1.00 62.59 96 ASN A CA 1
ATOM 719 C C . ASN A 1 96 ? -22.661 19.106 25.241 1.00 62.59 96 ASN A C 1
ATOM 721 O O . ASN A 1 96 ? -23.304 19.964 24.634 1.00 62.59 96 ASN A O 1
ATOM 725 N N . GLN A 1 97 ? -23.132 17.883 25.469 1.00 58.59 97 GLN A N 1
ATOM 726 C CA . GLN A 1 97 ? -24.494 17.475 25.149 1.00 58.59 97 GLN A CA 1
ATOM 727 C C . GLN A 1 97 ? -25.249 17.184 26.439 1.00 58.59 97 GLN A C 1
ATOM 729 O O . GLN A 1 97 ? -25.018 16.188 27.120 1.00 58.59 97 GLN A O 1
ATOM 734 N N . THR A 1 98 ? -26.205 18.049 26.758 1.00 54.97 98 THR A N 1
ATOM 735 C CA . THR A 1 98 ? -27.083 17.853 27.909 1.00 54.97 98 THR A CA 1
ATOM 736 C C . THR A 1 98 ? -28.425 17.299 27.431 1.00 54.97 98 THR A C 1
ATOM 738 O O . THR A 1 98 ? -29.253 18.040 26.901 1.00 54.97 98 THR A O 1
ATOM 741 N N . GLN A 1 99 ? -28.677 16.001 27.632 1.00 53.91 99 GLN A N 1
ATOM 742 C CA . GLN A 1 99 ? -30.022 15.440 27.477 1.00 53.91 99 GLN A CA 1
ATOM 743 C C . GLN A 1 99 ? -30.770 15.535 28.810 1.00 53.91 99 GLN A C 1
ATOM 745 O O . GLN A 1 99 ? -30.690 14.664 29.673 1.00 53.91 99 GLN A O 1
ATOM 750 N N . VAL A 1 100 ? -31.522 16.625 28.981 1.00 49.59 100 VAL A N 1
ATOM 751 C CA . VAL A 1 100 ? -32.353 16.855 30.181 1.00 49.59 100 VAL A CA 1
ATOM 752 C C . VAL A 1 100 ? -33.714 16.146 30.080 1.00 49.59 100 VAL A C 1
ATOM 754 O O . VAL A 1 100 ? -34.310 15.806 31.096 1.00 49.59 100 VAL A O 1
ATOM 757 N N . ASN A 1 101 ? -34.189 15.869 28.858 1.00 47.78 101 ASN A N 1
ATOM 758 C CA . ASN A 1 101 ? -35.561 15.410 28.587 1.00 47.78 101 ASN A CA 1
ATOM 759 C C . ASN A 1 101 ? -35.668 13.960 28.073 1.00 47.78 101 ASN A C 1
ATOM 761 O O . ASN A 1 101 ? -36.694 13.600 27.493 1.00 47.78 101 ASN A O 1
ATOM 765 N N . GLY A 1 102 ? -34.637 13.123 28.225 1.00 50.22 102 GLY A N 1
ATOM 766 C CA . GLY A 1 102 ? -34.734 11.721 27.802 1.00 50.22 102 GLY A CA 1
ATOM 767 C C . GLY A 1 102 ? -35.821 10.988 28.592 1.00 50.22 102 GLY A C 1
ATOM 768 O O . GLY A 1 102 ? -35.941 11.184 29.790 1.00 50.22 102 GLY A O 1
ATOM 769 N N . SER A 1 103 ? -36.670 10.176 27.957 1.00 52.88 103 SER A N 1
ATOM 770 C CA . SER A 1 103 ? -37.624 9.338 28.705 1.00 52.88 103 SER A CA 1
ATOM 771 C C . SER A 1 103 ? -36.872 8.203 29.429 1.00 52.88 103 SER A C 1
ATOM 773 O O . SER A 1 103 ? -35.703 7.943 29.133 1.00 52.88 103 SER A O 1
ATOM 775 N N . LYS A 1 104 ? -37.536 7.434 30.311 1.00 51.78 104 LYS A N 1
ATOM 776 C CA . LYS A 1 104 ? -36.980 6.160 30.839 1.00 51.78 104 LYS A CA 1
ATOM 777 C C . LYS A 1 104 ? -36.501 5.204 29.720 1.00 51.78 104 LYS A C 1
ATOM 779 O O . LYS A 1 104 ? -35.684 4.317 29.964 1.00 51.78 104 LYS A O 1
ATOM 784 N N . GLU A 1 105 ? -36.967 5.390 28.483 1.00 46.44 105 GLU A N 1
ATOM 785 C CA . GLU A 1 105 ? -36.539 4.638 27.298 1.00 46.44 105 GLU A CA 1
ATOM 786 C C . GLU A 1 105 ? -35.297 5.212 26.598 1.00 46.44 105 GLU A C 1
ATOM 788 O O . GLU A 1 105 ? -34.644 4.467 25.875 1.00 46.44 105 GLU A O 1
ATOM 793 N N . PHE A 1 106 ? -34.930 6.475 26.829 1.00 50.34 106 PHE A N 1
ATOM 794 C CA . PHE A 1 106 ? -33.796 7.132 26.158 1.00 50.34 106 PHE A CA 1
ATOM 795 C C . PHE A 1 106 ? -32.640 7.497 27.105 1.00 50.34 106 PHE A C 1
ATOM 797 O O . PHE A 1 106 ? -31.511 7.627 26.650 1.00 50.34 106 PHE A O 1
ATOM 804 N N . GLY A 1 107 ? -32.881 7.531 28.421 1.00 54.84 107 GLY A N 1
ATOM 805 C CA . GLY A 1 107 ? -31.857 7.782 29.439 1.00 54.84 107 GLY A CA 1
ATOM 806 C C . GLY A 1 107 ? -31.736 9.260 29.822 1.00 54.84 107 GLY A C 1
ATOM 807 O O . GLY A 1 107 ? -31.940 10.150 29.008 1.00 54.84 107 GLY A O 1
ATOM 808 N N . TYR A 1 108 ? -31.427 9.511 31.093 1.00 62.19 108 TYR A N 1
ATOM 809 C CA . TYR A 1 108 ? -31.261 10.846 31.668 1.00 62.19 108 TYR A CA 1
ATOM 810 C C . TYR A 1 108 ? -29.781 11.062 31.941 1.00 62.19 108 TYR A C 1
ATOM 812 O O . TYR A 1 108 ? -29.321 10.663 33.005 1.00 62.19 108 TYR A O 1
ATOM 820 N N . TYR A 1 109 ? -29.014 11.620 31.004 1.00 64.50 109 TYR A N 1
ATOM 821 C CA . TYR A 1 109 ? -27.598 11.882 31.255 1.00 64.50 109 TYR A CA 1
ATOM 822 C C . TYR A 1 109 ? -27.104 13.202 30.663 1.00 64.50 109 TYR A C 1
ATOM 824 O O . TYR A 1 109 ? -27.534 13.653 29.601 1.00 64.50 109 TYR A O 1
ATOM 832 N N . ASN A 1 110 ? -26.172 13.824 31.378 1.00 63.16 110 ASN A N 1
ATOM 833 C CA . ASN A 1 110 ? -25.333 14.891 30.864 1.00 63.16 110 ASN A CA 1
ATOM 834 C C . ASN A 1 110 ? -24.047 14.251 30.343 1.00 63.16 110 ASN A C 1
ATOM 836 O O . ASN A 1 110 ? -23.364 13.574 31.115 1.00 63.16 110 ASN A O 1
ATOM 840 N N . LEU A 1 111 ? -23.761 14.430 29.053 1.00 66.56 111 LEU A N 1
ATOM 841 C CA . LEU A 1 111 ? -22.548 13.948 28.412 1.00 66.56 111 LEU A CA 1
ATOM 842 C C . LEU A 1 111 ? -21.605 15.126 28.182 1.00 66.56 111 LEU A C 1
ATOM 844 O O . LEU A 1 111 ? -21.891 16.038 27.403 1.00 66.56 111 LEU A O 1
ATOM 848 N N . GLU A 1 112 ? -20.463 15.075 28.847 1.00 71.38 112 GLU A N 1
ATOM 849 C CA . GLU A 1 112 ? -19.375 16.023 28.661 1.00 71.38 112 GLU A CA 1
ATOM 850 C C . GLU A 1 112 ? -18.183 15.302 28.037 1.00 71.38 112 GLU A C 1
ATOM 852 O O . GLU A 1 112 ? -17.662 14.345 28.611 1.00 71.38 112 GLU A O 1
ATOM 857 N N . LEU A 1 113 ? -17.769 15.766 26.857 1.00 69.69 113 LEU A N 1
ATOM 858 C CA . LEU A 1 113 ? -16.584 15.305 26.142 1.00 69.69 113 LEU A CA 1
ATOM 859 C C . LEU A 1 113 ? -15.599 16.459 26.028 1.00 69.69 113 LEU A C 1
ATOM 861 O O . LEU A 1 113 ? -15.895 17.479 25.403 1.00 69.69 113 LEU A O 1
ATOM 865 N N . ARG A 1 114 ? -14.408 16.286 26.598 1.00 72.94 114 ARG A N 1
ATOM 866 C CA . ARG A 1 114 ? -13.316 17.257 26.476 1.00 72.94 114 ARG A CA 1
ATOM 867 C C . ARG A 1 114 ? -12.061 16.579 25.965 1.00 72.94 114 ARG A C 1
ATOM 869 O O . ARG A 1 114 ? -11.577 15.647 26.601 1.00 72.94 114 ARG A O 1
ATOM 876 N N . ALA A 1 115 ? -11.526 17.066 24.850 1.00 71.31 115 ALA A N 1
ATOM 877 C CA . ALA A 1 115 ? -10.195 16.686 24.403 1.00 71.31 115 ALA A CA 1
ATOM 878 C C . ALA A 1 115 ? -9.145 17.392 25.276 1.00 71.31 115 ALA A C 1
ATOM 880 O O . ALA A 1 115 ? -9.212 18.601 25.490 1.00 71.31 115 ALA A O 1
ATOM 881 N N . GLY A 1 116 ? -8.197 16.626 25.805 1.00 65.31 116 GLY A N 1
ATOM 882 C CA . GLY A 1 116 ? -7.035 17.106 26.538 1.00 65.31 116 GLY A CA 1
ATOM 883 C C . GLY A 1 116 ? -5.762 16.647 25.839 1.00 65.31 116 GLY A C 1
ATOM 884 O O . GLY A 1 116 ? -5.574 15.452 25.595 1.00 65.31 116 GLY A O 1
ATOM 885 N N . ALA A 1 117 ? -4.887 17.597 25.524 1.00 63.56 117 ALA A N 1
ATOM 886 C CA . ALA A 1 117 ? -3.605 17.347 24.882 1.00 63.56 117 ALA A CA 1
ATOM 887 C C . ALA A 1 117 ? -2.552 18.357 25.360 1.00 63.56 117 ALA A C 1
ATOM 889 O O . ALA A 1 117 ? -2.909 19.432 25.839 1.00 63.56 117 ALA A O 1
ATOM 890 N N . PRO A 1 118 ? -1.254 18.038 25.222 1.00 61.62 118 PRO A N 1
ATOM 891 C CA . PRO A 1 118 ? -0.174 18.981 25.510 1.00 61.62 118 PRO A CA 1
ATOM 892 C C . PRO A 1 118 ? -0.044 20.117 24.477 1.00 61.62 118 PRO A C 1
ATOM 894 O O . PRO A 1 118 ? 0.662 21.086 24.743 1.00 61.62 118 PRO A O 1
ATOM 897 N N . ALA A 1 119 ? -0.697 20.010 23.317 1.00 68.19 119 ALA A N 1
ATOM 898 C CA . ALA A 1 119 ? -0.762 21.048 22.290 1.00 68.19 119 ALA A CA 1
ATOM 899 C C . ALA A 1 119 ? -2.226 21.337 21.945 1.00 68.19 119 ALA A C 1
ATOM 901 O O . ALA A 1 119 ? -3.019 20.404 21.887 1.00 68.19 119 ALA A O 1
ATOM 902 N N . ASP A 1 120 ? -2.574 22.596 21.678 1.00 78.69 120 ASP A N 1
ATOM 903 C CA . ASP A 1 120 ? -3.960 22.989 21.371 1.00 78.69 120 ASP A CA 1
ATOM 904 C C . ASP A 1 120 ? -4.345 22.723 19.904 1.00 78.69 120 ASP A C 1
ATOM 906 O O . ASP A 1 120 ? -5.525 22.621 19.569 1.00 78.69 120 ASP A O 1
ATOM 910 N N . GLN A 1 121 ? -3.350 22.596 19.018 1.00 83.56 121 GLN A N 1
ATOM 911 C CA . GLN A 1 121 ? -3.543 22.445 17.576 1.00 83.56 121 GLN A CA 1
ATOM 912 C C . GLN A 1 121 ? -2.592 21.406 16.976 1.00 83.56 121 GLN A C 1
ATOM 914 O O . GLN A 1 121 ? -1.425 21.321 17.360 1.00 83.56 121 GLN A O 1
ATOM 919 N N . ILE A 1 122 ? -3.083 20.651 15.991 1.00 83.38 122 ILE A N 1
ATOM 920 C CA . ILE A 1 122 ? -2.292 19.706 15.190 1.00 83.38 122 ILE A CA 1
ATOM 921 C C . ILE A 1 122 ? -2.344 20.147 13.726 1.00 83.38 122 ILE A C 1
ATOM 923 O O . ILE A 1 122 ? -3.410 20.154 13.116 1.00 83.38 122 ILE A O 1
ATOM 927 N N . PHE A 1 123 ? -1.200 20.489 13.134 1.00 83.19 123 PHE A N 1
ATOM 928 C CA . PHE A 1 123 ? -1.121 20.966 11.749 1.00 83.19 123 PHE A CA 1
ATOM 929 C C . PHE A 1 123 ? -0.734 19.841 10.796 1.00 83.19 123 PHE A C 1
ATOM 931 O O . PHE A 1 123 ? 0.294 19.201 10.998 1.00 83.19 123 PHE A O 1
ATOM 938 N N . ALA A 1 124 ? -1.480 19.657 9.702 1.00 76.44 124 ALA A N 1
ATOM 939 C CA . ALA A 1 124 ? -1.185 18.628 8.702 1.00 76.44 124 ALA A CA 1
ATOM 940 C C . ALA A 1 124 ? 0.155 18.861 7.980 1.00 76.44 124 ALA A C 1
ATOM 942 O O . ALA A 1 124 ? 0.788 17.904 7.543 1.00 76.44 124 ALA A O 1
ATOM 943 N N . THR A 1 125 ? 0.584 20.121 7.863 1.00 70.12 125 THR A N 1
ATOM 944 C CA . THR A 1 125 ? 1.773 20.546 7.105 1.00 70.12 125 THR A CA 1
ATOM 945 C C . THR A 1 125 ? 2.990 20.838 7.979 1.00 70.12 125 THR A C 1
ATOM 947 O O . THR A 1 125 ? 3.940 21.462 7.506 1.00 70.12 125 THR A O 1
ATOM 950 N N . GLN A 1 126 ? 2.963 20.472 9.260 1.00 76.62 126 GLN A N 1
ATOM 951 C CA . GLN A 1 126 ? 4.103 20.709 10.135 1.00 76.62 126 GLN A CA 1
ATOM 952 C C . GLN A 1 126 ? 5.302 19.874 9.677 1.00 76.62 126 GLN A C 1
ATOM 954 O O . GLN A 1 126 ? 5.183 18.691 9.359 1.00 76.62 126 GLN A O 1
ATOM 959 N N . THR A 1 127 ? 6.474 20.503 9.629 1.00 72.44 127 THR A N 1
ATOM 960 C CA . THR A 1 127 ? 7.725 19.775 9.423 1.00 72.44 127 THR A CA 1
ATOM 961 C C . THR A 1 127 ? 8.067 19.034 10.706 1.00 72.44 127 THR A C 1
ATOM 963 O O . THR A 1 127 ? 8.077 19.630 11.783 1.00 72.44 127 THR A O 1
ATOM 966 N N . HIS A 1 128 ? 8.361 17.745 10.582 1.00 77.19 128 HIS A N 1
ATOM 967 C CA . HIS A 1 128 ? 8.740 16.901 11.704 1.00 77.19 128 HIS A CA 1
ATOM 968 C C . HIS A 1 128 ? 10.133 16.322 11.480 1.00 77.19 128 HIS A C 1
ATOM 970 O O . HIS A 1 128 ? 10.426 15.791 10.409 1.00 77.19 128 HIS A O 1
ATOM 976 N N . ASP A 1 129 ? 10.967 16.405 12.513 1.00 72.56 129 ASP A N 1
ATOM 977 C CA . ASP A 1 129 ? 12.336 15.881 12.486 1.00 72.56 129 ASP A CA 1
ATOM 978 C C . ASP A 1 129 ? 12.420 14.440 13.009 1.00 72.56 129 ASP A C 1
ATOM 980 O O . ASP A 1 129 ? 13.424 13.753 12.816 1.00 72.56 129 ASP A O 1
ATOM 984 N N . THR A 1 130 ? 11.366 13.967 13.678 1.00 76.81 130 THR A N 1
ATOM 985 C CA . THR A 1 130 ? 11.302 12.647 14.305 1.00 76.81 130 THR A CA 1
ATOM 986 C C . THR A 1 130 ? 10.046 11.904 13.874 1.00 76.81 130 THR A C 1
ATOM 988 O O . THR A 1 130 ? 8.948 12.453 13.861 1.00 76.81 130 THR A O 1
ATOM 991 N N . PHE A 1 131 ? 10.218 10.625 13.542 1.00 84.00 131 PHE A N 1
ATOM 992 C CA . PHE A 1 131 ? 9.137 9.727 13.152 1.00 84.00 131 PHE A CA 1
ATOM 993 C C . PHE A 1 131 ? 9.198 8.456 13.992 1.00 84.00 131 PHE A C 1
ATOM 995 O O . PHE A 1 131 ? 10.277 7.948 14.305 1.00 84.00 131 PHE A O 1
ATOM 1002 N N . GLN A 1 132 ? 8.031 7.931 14.337 1.00 88.69 132 GLN A N 1
ATOM 1003 C CA . GLN A 1 132 ? 7.874 6.650 15.003 1.00 88.69 132 GLN A CA 1
ATOM 1004 C C . GLN A 1 132 ? 7.535 5.574 13.970 1.00 88.69 132 GLN A C 1
ATOM 1006 O O . GLN A 1 132 ? 6.688 5.774 13.103 1.00 88.69 132 GLN A O 1
ATOM 1011 N N . LEU A 1 133 ? 8.170 4.406 14.083 1.00 85.88 133 LEU A N 1
ATOM 1012 C CA . LEU A 1 133 ? 7.817 3.246 13.270 1.00 85.88 133 LEU A CA 1
ATOM 1013 C C . LEU A 1 133 ? 6.518 2.614 13.786 1.00 85.88 133 LEU A C 1
ATOM 1015 O O . LEU A 1 133 ? 6.444 2.183 14.942 1.00 85.88 133 LEU A O 1
ATOM 1019 N N . LEU A 1 134 ? 5.517 2.502 12.917 1.00 84.69 134 LEU A N 1
ATOM 1020 C CA . LEU A 1 134 ? 4.271 1.808 13.226 1.00 84.69 134 LEU A CA 1
ATOM 1021 C C . LEU A 1 134 ? 4.526 0.297 13.271 1.00 84.69 134 LEU A C 1
ATOM 1023 O O . LEU A 1 134 ? 4.913 -0.313 12.277 1.00 84.69 134 LEU A O 1
ATOM 1027 N N . SER A 1 135 ? 4.342 -0.322 14.436 1.00 84.75 135 SER A N 1
ATOM 1028 C CA . SER A 1 135 ? 4.725 -1.726 14.669 1.00 84.75 135 SER A CA 1
ATOM 1029 C C . SER A 1 135 ? 3.575 -2.639 15.091 1.00 84.75 135 SER A C 1
ATOM 1031 O O . SER A 1 135 ? 3.764 -3.858 15.132 1.00 84.75 135 SER A O 1
ATOM 1033 N N . ALA A 1 136 ? 2.391 -2.082 15.361 1.00 80.12 136 ALA A N 1
ATOM 1034 C CA . ALA A 1 136 ? 1.240 -2.854 15.809 1.00 80.12 136 ALA A CA 1
ATOM 1035 C C . ALA A 1 136 ? 0.806 -3.882 14.738 1.00 80.12 136 ALA A C 1
ATOM 1037 O O . ALA A 1 136 ? 0.785 -3.554 13.550 1.00 80.12 136 ALA A O 1
ATOM 1038 N N . PRO A 1 137 ? 0.502 -5.136 15.131 1.00 73.06 137 PRO A N 1
ATOM 1039 C CA . PRO A 1 137 ? 0.257 -6.234 14.194 1.00 73.06 137 PRO A CA 1
ATOM 1040 C C . PRO A 1 137 ? -0.986 -6.023 13.322 1.00 73.06 137 PRO A C 1
ATOM 1042 O O . PRO A 1 137 ? -0.955 -6.410 12.157 1.00 73.06 137 PRO A O 1
ATOM 1045 N N . ASP A 1 138 ? -2.012 -5.361 13.859 1.00 79.81 138 ASP A N 1
ATOM 1046 C CA . ASP A 1 138 ? -3.280 -5.080 13.172 1.00 79.81 138 ASP A CA 1
ATOM 1047 C C . ASP A 1 138 ? -3.314 -3.685 12.518 1.00 79.81 138 ASP A C 1
ATOM 1049 O O . ASP A 1 138 ? -4.363 -3.219 12.075 1.00 79.81 138 ASP A O 1
ATOM 1053 N N . ASP A 1 139 ? -2.177 -2.983 12.471 1.00 78.81 139 ASP A N 1
ATOM 1054 C CA . ASP A 1 139 ? -2.090 -1.661 11.855 1.00 78.81 139 ASP A CA 1
ATOM 1055 C C . ASP A 1 139 ? -1.980 -1.785 10.325 1.00 78.81 139 ASP A C 1
ATOM 1057 O O . ASP A 1 139 ? -1.003 -2.364 9.836 1.00 78.81 139 ASP A O 1
ATOM 1061 N N . PRO A 1 140 ? -2.919 -1.228 9.535 1.00 74.56 140 PRO A N 1
ATOM 1062 C CA . PRO A 1 140 ? -2.828 -1.266 8.074 1.00 74.56 140 PRO A CA 1
ATOM 1063 C C . PRO A 1 140 ? -1.595 -0.526 7.534 1.00 74.56 140 PRO A C 1
ATOM 1065 O O . PRO A 1 140 ? -1.173 -0.781 6.409 1.00 74.56 140 PRO A O 1
ATOM 1068 N N . PHE A 1 141 ? -1.000 0.364 8.332 1.00 80.00 141 PHE A N 1
ATOM 1069 C CA . PHE A 1 141 ? 0.209 1.116 8.000 1.00 80.00 141 PHE A CA 1
ATOM 1070 C C . PHE A 1 141 ? 1.450 0.580 8.725 1.00 80.00 141 PHE A C 1
ATOM 1072 O O . PHE A 1 141 ? 2.456 1.281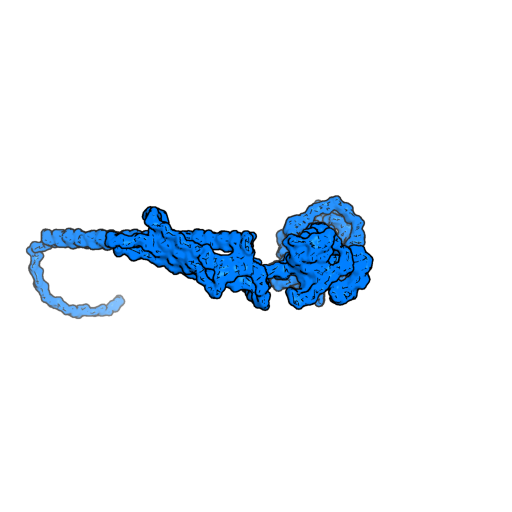 8.859 1.00 80.00 141 PHE A O 1
ATOM 1079 N N . ARG A 1 142 ? 1.404 -0.667 9.208 1.00 79.19 142 ARG A N 1
ATOM 1080 C CA . ARG A 1 142 ? 2.544 -1.321 9.852 1.00 79.19 142 ARG A CA 1
ATOM 1081 C C . ARG A 1 142 ? 3.786 -1.271 8.958 1.00 79.19 142 ARG A C 1
ATOM 1083 O O . ARG A 1 142 ? 3.755 -1.654 7.793 1.00 79.19 142 ARG A O 1
ATOM 1090 N N . GLY A 1 143 ? 4.903 -0.863 9.549 1.00 74.50 143 GLY A N 1
ATOM 1091 C CA . GLY A 1 143 ? 6.194 -0.710 8.885 1.00 74.50 143 GLY A CA 1
ATOM 1092 C C . GLY A 1 143 ? 6.449 0.687 8.321 1.00 74.50 143 GLY A C 1
ATOM 1093 O O . GLY A 1 143 ? 7.585 0.947 7.935 1.00 74.50 143 GLY A O 1
ATOM 1094 N N . LEU A 1 144 ? 5.453 1.580 8.309 1.00 78.19 144 LEU A N 1
ATOM 1095 C CA . LEU A 1 144 ? 5.639 2.970 7.889 1.00 78.19 144 LEU A CA 1
ATOM 1096 C C . LEU A 1 144 ? 6.128 3.843 9.046 1.00 78.19 144 LEU A C 1
ATOM 1098 O O . LEU A 1 144 ? 5.790 3.611 10.214 1.00 78.19 144 LEU A O 1
ATOM 1102 N N . ALA A 1 145 ? 6.909 4.867 8.712 1.00 83.62 145 ALA A N 1
ATOM 1103 C CA . ALA A 1 145 ? 7.274 5.921 9.646 1.00 83.62 145 ALA A CA 1
ATOM 1104 C C . ALA A 1 145 ? 6.157 6.978 9.719 1.00 83.62 145 ALA A C 1
ATOM 1106 O O . ALA A 1 145 ? 5.691 7.482 8.699 1.00 83.62 145 ALA A O 1
ATOM 1107 N N . ALA A 1 146 ? 5.715 7.330 10.924 1.00 89.19 146 ALA A N 1
ATOM 1108 C CA . ALA A 1 146 ? 4.636 8.289 11.138 1.00 89.19 146 ALA A CA 1
ATOM 1109 C C . ALA A 1 146 ? 4.905 9.171 12.357 1.00 89.19 146 ALA A C 1
ATOM 1111 O O . ALA A 1 146 ? 5.545 8.748 13.319 1.00 89.19 146 ALA A O 1
ATOM 1112 N N . VAL A 1 147 ? 4.364 10.385 12.349 1.00 88.44 147 VAL A N 1
ATOM 1113 C CA . VAL A 1 147 ? 4.215 11.177 13.574 1.00 88.44 147 VAL A CA 1
ATOM 1114 C C . VAL A 1 147 ? 2.873 10.846 14.189 1.00 88.44 147 VAL A C 1
ATOM 1116 O O . VAL A 1 147 ? 1.845 10.939 13.520 1.00 88.44 147 VAL A O 1
ATOM 1119 N N . VAL A 1 148 ? 2.886 10.428 15.450 1.00 88.06 148 VAL A N 1
ATOM 1120 C CA . VAL A 1 148 ? 1.684 10.030 16.179 1.00 88.06 148 VAL A CA 1
ATOM 1121 C C . VAL A 1 148 ? 1.421 11.061 17.265 1.00 88.06 148 VAL A C 1
ATOM 1123 O O . VAL A 1 148 ? 2.150 11.140 18.249 1.00 88.06 148 VAL A O 1
ATOM 1126 N N . ASN A 1 149 ? 0.373 11.854 17.069 1.00 85.25 149 ASN A N 1
ATOM 1127 C CA . ASN A 1 149 ? -0.129 12.795 18.057 1.00 85.25 149 ASN A CA 1
ATOM 1128 C C . ASN A 1 149 ? -1.331 12.165 18.754 1.00 85.25 149 ASN A C 1
ATOM 1130 O O . ASN A 1 149 ? -2.412 12.053 18.175 1.00 85.25 149 ASN A O 1
ATOM 1134 N N . THR A 1 150 ? -1.125 11.732 19.991 1.00 84.06 150 THR A N 1
ATOM 1135 C CA . THR A 1 150 ? -2.180 11.193 20.845 1.00 84.06 150 THR A CA 1
ATOM 1136 C C . THR A 1 150 ? -2.791 12.308 21.686 1.00 84.06 150 THR A C 1
ATOM 1138 O O . THR A 1 150 ? -2.071 13.096 22.301 1.00 84.06 150 THR A O 1
ATOM 1141 N N . PHE A 1 151 ? -4.117 12.323 21.777 1.00 80.56 151 PHE A N 1
ATOM 1142 C CA . PHE A 1 151 ? -4.842 13.099 22.773 1.00 80.56 151 PHE A CA 1
ATOM 1143 C C . PHE A 1 151 ? -5.913 12.248 23.452 1.00 80.56 151 PHE A C 1
ATOM 1145 O O . PHE A 1 151 ? -6.439 11.286 22.887 1.00 80.56 151 PHE A O 1
ATOM 1152 N N . HIS A 1 152 ? -6.232 12.610 24.690 1.00 82.69 152 HIS A N 1
ATOM 1153 C CA . HIS A 1 152 ? -7.240 11.915 25.479 1.00 82.69 152 HIS A CA 1
ATOM 1154 C C . HIS A 1 152 ? -8.552 12.676 25.410 1.00 82.69 152 HIS A C 1
ATOM 1156 O O . HIS A 1 152 ? -8.565 13.903 25.437 1.00 82.69 152 HIS A O 1
ATOM 1162 N N . ILE A 1 153 ? -9.662 11.956 25.348 1.00 79.62 153 ILE A N 1
ATOM 1163 C CA . ILE A 1 153 ? -10.990 12.546 25.461 1.00 79.62 153 ILE A CA 1
ATOM 1164 C C . ILE A 1 153 ? -11.558 12.099 26.796 1.00 79.62 153 ILE A C 1
ATOM 1166 O O . ILE A 1 153 ? -11.761 10.912 27.012 1.00 79.62 153 ILE A O 1
ATOM 1170 N N . THR A 1 154 ? -11.831 13.035 27.695 1.00 80.50 154 THR A N 1
ATOM 1171 C CA . THR A 1 154 ? -12.563 12.739 28.927 1.00 80.50 154 THR A CA 1
ATOM 1172 C C . THR A 1 154 ? -14.047 12.738 28.602 1.00 80.50 154 THR A C 1
ATOM 1174 O O . THR A 1 154 ? -14.584 13.787 28.258 1.00 80.50 154 THR A O 1
ATOM 1177 N N . ALA A 1 155 ? -14.686 11.574 28.695 1.00 78.75 155 ALA A N 1
ATOM 1178 C CA . ALA A 1 155 ? -16.109 11.364 28.475 1.00 78.75 155 ALA A CA 1
ATOM 1179 C C . ALA A 1 155 ? -16.797 11.070 29.813 1.00 78.75 155 ALA A C 1
ATOM 1181 O O . ALA A 1 155 ? -16.609 9.998 30.388 1.00 78.75 155 ALA A O 1
ATOM 1182 N N . ASN A 1 156 ? -17.605 12.006 30.300 1.00 79.38 156 ASN A N 1
ATOM 1183 C CA . ASN A 1 156 ? -18.368 11.848 31.534 1.00 79.38 156 ASN A CA 1
ATOM 1184 C C . ASN A 1 156 ? -19.860 11.798 31.214 1.00 79.38 156 ASN A C 1
ATOM 1186 O O . ASN A 1 156 ? -20.415 12.783 30.736 1.00 79.38 156 ASN A O 1
ATOM 1190 N N . ALA A 1 157 ? -20.504 10.674 31.515 1.00 74.88 157 ALA A N 1
ATOM 1191 C CA . ALA A 1 157 ? -21.952 10.528 31.508 1.00 74.88 157 ALA A CA 1
ATOM 1192 C C . ALA A 1 157 ? -22.458 10.515 32.958 1.00 74.88 157 ALA A C 1
ATOM 1194 O O . ALA A 1 157 ? -22.215 9.567 33.711 1.00 74.88 157 ALA A O 1
ATOM 1195 N N . GLN A 1 158 ? -23.144 11.583 33.361 1.00 74.12 158 GLN A N 1
ATOM 1196 C CA . GLN A 1 158 ? -23.744 11.707 34.693 1.00 74.12 158 GLN A CA 1
ATOM 1197 C C . GLN A 1 158 ? -25.259 11.675 34.603 1.00 74.12 158 GLN A C 1
ATOM 1199 O O . GLN A 1 158 ? -25.827 12.385 33.779 1.00 74.12 158 GLN A O 1
ATOM 1204 N N . SER A 1 159 ? -25.912 10.904 35.474 1.00 68.88 159 SER A N 1
ATOM 1205 C CA . SER A 1 159 ? -27.372 10.892 35.545 1.00 68.88 159 SER A CA 1
ATOM 1206 C C . SER A 1 159 ? -27.923 12.281 35.889 1.00 68.88 159 SER A C 1
ATOM 1208 O O . SER A 1 159 ? -27.442 12.918 36.824 1.00 68.88 159 SER A O 1
ATOM 1210 N N . THR A 1 160 ? -28.939 12.755 35.164 1.00 65.56 160 THR A N 1
ATOM 1211 C CA . THR A 1 160 ? -29.613 14.039 35.455 1.00 65.56 160 THR A CA 1
ATOM 1212 C C . THR A 1 160 ? -30.804 13.898 36.411 1.00 65.56 160 THR A C 1
ATOM 1214 O O . THR A 1 160 ? -31.417 14.899 36.784 1.00 65.56 160 THR A O 1
ATOM 1217 N N . LEU A 1 161 ? -31.124 12.677 36.856 1.00 63.22 161 LEU A N 1
ATOM 1218 C CA . LEU A 1 161 ? -32.152 12.415 37.868 1.00 63.22 161 LEU A CA 1
ATOM 1219 C C . LEU A 1 161 ? -31.638 12.834 39.256 1.00 63.22 161 LEU A C 1
ATOM 1221 O O . LEU A 1 161 ? -31.011 12.049 39.957 1.00 63.22 161 LEU A O 1
ATOM 1225 N N . SER A 1 162 ? -31.894 14.086 39.642 1.00 50.59 162 SER A N 1
ATOM 1226 C CA . SER A 1 162 ? -31.493 14.669 40.935 1.00 50.59 162 SER A CA 1
ATOM 1227 C C . SER A 1 162 ? -32.647 14.864 41.929 1.00 50.59 162 SER A C 1
ATOM 1229 O O . SER A 1 162 ? -32.477 15.519 42.956 1.00 50.59 162 SER A O 1
ATOM 1231 N N . THR A 1 163 ? -33.846 14.336 41.655 1.00 47.97 163 THR A N 1
ATOM 1232 C CA . THR A 1 163 ? -34.985 14.516 42.569 1.00 47.97 163 THR A CA 1
ATOM 1233 C C . THR A 1 163 ? -34.967 13.487 43.700 1.00 47.97 163 THR A C 1
ATOM 1235 O O . THR A 1 163 ? -34.993 12.282 43.464 1.00 47.97 163 THR A O 1
ATOM 1238 N N . ALA A 1 164 ? -35.005 13.989 44.941 1.00 42.91 164 ALA A N 1
ATOM 1239 C CA . ALA A 1 164 ? -34.948 13.240 46.205 1.00 42.91 164 ALA A CA 1
ATOM 1240 C C . ALA A 1 164 ? -36.014 12.130 46.379 1.00 42.91 164 ALA A C 1
ATOM 1242 O O . ALA A 1 164 ? -35.983 11.364 47.336 1.00 42.91 164 ALA A O 1
ATOM 1243 N N . THR A 1 165 ? -36.980 12.008 45.466 1.00 47.62 165 THR A N 1
ATOM 1244 C CA . THR A 1 165 ? -37.978 10.929 45.469 1.00 47.62 165 THR A CA 1
ATOM 1245 C C . THR A 1 165 ? -37.485 9.619 44.840 1.00 47.62 165 THR A C 1
ATOM 1247 O O . THR A 1 165 ? -38.103 8.583 45.086 1.00 47.62 165 THR A O 1
ATOM 1250 N N . ASP A 1 166 ? -36.387 9.642 44.071 1.00 49.69 166 ASP A N 1
ATOM 1251 C CA . ASP A 1 166 ? -35.811 8.482 43.359 1.00 49.69 166 ASP A CA 1
ATOM 1252 C C . ASP A 1 166 ? -34.443 8.024 43.934 1.00 49.69 166 ASP A C 1
ATOM 1254 O O . ASP A 1 166 ? -33.742 7.224 43.318 1.00 49.69 166 ASP A O 1
ATOM 1258 N N . GLU A 1 167 ? -34.086 8.445 45.159 1.00 45.19 167 GLU A N 1
ATOM 1259 C CA . GLU A 1 167 ? -32.846 8.072 45.889 1.00 45.19 167 GLU A CA 1
ATOM 1260 C C . GLU A 1 167 ? -32.652 6.560 46.122 1.00 45.19 167 GLU A C 1
ATOM 1262 O O . GLU A 1 167 ? -31.610 6.127 46.609 1.00 45.19 167 GLU A O 1
ATOM 1267 N N . ARG A 1 168 ? -33.636 5.721 45.778 1.00 51.53 168 ARG A N 1
ATOM 1268 C CA . ARG A 1 168 ? -33.502 4.260 45.899 1.00 51.53 168 ARG A CA 1
ATOM 1269 C C . ARG A 1 168 ? -32.545 3.663 44.872 1.00 51.53 168 ARG A C 1
ATOM 1271 O O . ARG A 1 168 ? -32.132 2.523 45.048 1.00 51.53 168 ARG A O 1
ATOM 1278 N N . PHE A 1 169 ? -32.213 4.399 43.813 1.00 54.78 169 PHE A N 1
ATOM 1279 C CA . PHE A 1 169 ? -31.333 3.920 42.759 1.00 54.78 169 PHE A CA 1
ATOM 1280 C C . PHE A 1 169 ? -30.085 4.794 42.685 1.00 54.78 169 PHE A C 1
ATOM 1282 O O . PHE A 1 169 ? -30.121 5.903 42.160 1.00 54.78 169 PHE A O 1
ATOM 1289 N N . ASP A 1 170 ? -28.969 4.259 43.176 1.00 57.16 170 ASP A N 1
ATOM 1290 C CA . ASP A 1 170 ? -27.632 4.780 42.890 1.00 57.16 170 ASP A CA 1
ATOM 1291 C C . ASP A 1 170 ? -27.369 4.580 41.388 1.00 57.16 170 ASP A C 1
ATOM 1293 O O . ASP A 1 170 ? -27.001 3.489 40.931 1.00 57.16 170 ASP A O 1
ATOM 1297 N N . LEU A 1 171 ? -27.756 5.575 40.586 1.00 61.44 171 LEU A N 1
ATOM 1298 C CA . LEU A 1 171 ? -27.674 5.501 39.134 1.00 61.44 171 LEU A CA 1
ATOM 1299 C C . LEU A 1 171 ? -26.207 5.659 38.721 1.00 61.44 171 LEU A C 1
ATOM 1301 O O . LEU A 1 171 ? -25.569 6.642 39.101 1.00 61.44 171 LEU A O 1
ATOM 1305 N N . PRO A 1 172 ? -25.661 4.714 37.938 1.00 63.81 172 PRO A N 1
ATOM 1306 C CA . PRO A 1 172 ? -24.236 4.676 37.658 1.00 63.81 172 PRO A CA 1
ATOM 1307 C C . PRO A 1 172 ? -23.815 5.899 36.839 1.00 63.81 172 PRO A C 1
ATOM 1309 O O . PRO A 1 172 ? -24.325 6.128 35.742 1.00 63.81 172 PRO A O 1
ATOM 1312 N N . SER A 1 173 ? -22.857 6.664 37.359 1.00 67.81 173 SER A N 1
ATOM 1313 C CA . SER A 1 173 ? -22.052 7.563 36.538 1.00 67.81 173 SER A CA 1
ATOM 1314 C C . SER A 1 173 ? -21.007 6.740 35.789 1.00 67.81 173 SER A C 1
ATOM 1316 O O . SER A 1 173 ? -20.469 5.755 36.303 1.00 67.81 173 SER A O 1
ATOM 1318 N N . LEU A 1 174 ? -20.741 7.118 34.544 1.00 75.81 174 LEU A N 1
ATOM 1319 C CA . LEU A 1 174 ? -19.738 6.468 33.715 1.00 75.81 174 LEU A CA 1
ATOM 1320 C C . LEU A 1 174 ? -18.733 7.521 33.264 1.00 75.81 174 LEU A C 1
ATOM 1322 O O . LEU A 1 174 ? -19.092 8.461 32.560 1.00 75.81 174 LEU A O 1
ATOM 1326 N N . ALA A 1 175 ? -17.481 7.348 33.673 1.00 79.06 175 ALA A N 1
ATOM 1327 C CA . ALA A 1 175 ? -16.356 8.135 33.195 1.00 79.06 175 ALA A CA 1
ATOM 1328 C C . ALA A 1 175 ? -15.453 7.229 32.356 1.00 79.06 175 ALA A C 1
ATOM 1330 O O . ALA A 1 175 ? -15.009 6.179 32.827 1.00 79.06 175 ALA A O 1
ATOM 1331 N N . LEU A 1 176 ? -15.202 7.623 31.113 1.00 78.88 176 LEU A N 1
ATOM 1332 C CA . LEU A 1 176 ? -14.273 6.965 30.204 1.00 78.88 176 LEU A CA 1
ATOM 1333 C C . LEU A 1 176 ? -13.246 7.986 29.723 1.00 78.88 176 LEU A C 1
ATOM 1335 O O . LEU A 1 176 ? -13.558 9.161 29.548 1.00 78.88 176 LEU A O 1
ATOM 1339 N N . THR A 1 177 ? -12.022 7.530 29.478 1.00 82.44 177 THR A N 1
ATOM 1340 C CA . THR A 1 177 ? -10.952 8.359 28.908 1.00 82.44 177 THR A CA 1
ATOM 1341 C C . THR A 1 177 ? -10.411 7.725 27.626 1.00 82.44 177 THR A C 1
ATOM 1343 O O . THR A 1 177 ? -9.281 7.228 27.627 1.00 82.44 177 THR A O 1
ATOM 1346 N N . PRO A 1 178 ? -11.219 7.637 26.552 1.00 79.44 178 PRO A N 1
ATOM 1347 C CA . PRO A 1 178 ? -10.753 7.129 25.269 1.00 79.44 178 PRO A CA 1
ATOM 1348 C C . PRO A 1 178 ? -9.555 7.921 24.742 1.00 79.44 178 PRO A C 1
ATOM 1350 O O . PRO A 1 178 ? -9.425 9.130 24.947 1.00 79.44 178 PRO A O 1
ATOM 1353 N N . GLU A 1 179 ? -8.682 7.211 24.039 1.00 80.62 179 GLU A N 1
ATOM 1354 C CA . GLU A 1 179 ? -7.497 7.763 23.398 1.00 80.62 179 GLU A CA 1
ATOM 1355 C C . GLU A 1 179 ? -7.733 7.867 21.890 1.00 80.62 179 GLU A C 1
ATOM 1357 O O . GLU A 1 179 ? -8.155 6.900 21.252 1.00 80.62 179 GLU A O 1
ATOM 1362 N N . VAL A 1 180 ? -7.457 9.038 21.317 1.00 80.44 180 VAL A N 1
ATOM 1363 C CA . VAL A 1 180 ? -7.506 9.261 19.871 1.00 80.44 180 VAL A CA 1
ATOM 1364 C C . VAL A 1 180 ? -6.113 9.637 19.390 1.00 80.44 180 VAL A C 1
ATOM 1366 O O . VAL A 1 180 ? -5.497 10.577 19.888 1.00 80.44 180 VAL A O 1
ATOM 1369 N N . SER A 1 181 ? -5.623 8.900 18.393 1.00 83.69 181 SER A N 1
ATOM 1370 C CA . SER A 1 181 ? -4.331 9.162 17.762 1.00 83.69 181 SER A CA 1
ATOM 1371 C C . SER A 1 181 ? -4.522 9.745 16.365 1.00 83.69 181 SER A C 1
ATOM 1373 O O . SER A 1 181 ? -5.131 9.099 15.507 1.00 83.69 181 SER A O 1
ATOM 1375 N N . VAL A 1 182 ? -3.942 10.912 16.104 1.00 85.00 182 VAL A N 1
ATOM 1376 C CA . VAL A 1 182 ? -3.756 11.451 14.753 1.00 85.00 182 VAL A CA 1
ATOM 1377 C C . VAL A 1 182 ? -2.389 11.013 14.252 1.00 85.00 182 VAL A C 1
ATOM 1379 O O . VAL A 1 182 ? -1.375 11.256 14.904 1.00 85.00 182 VAL A O 1
ATOM 1382 N N . ARG A 1 183 ? -2.358 10.357 13.090 1.00 87.00 183 ARG A N 1
ATOM 1383 C CA . ARG A 1 183 ? -1.132 9.818 12.493 1.00 87.00 183 ARG A CA 1
ATOM 1384 C C . ARG A 1 183 ? -0.827 10.558 11.202 1.00 87.00 183 ARG A C 1
ATOM 1386 O O . ARG A 1 183 ? -1.610 10.496 10.257 1.00 87.00 183 ARG A O 1
ATOM 1393 N N . GLN A 1 184 ? 0.306 11.243 11.162 1.00 86.44 184 GLN A N 1
ATOM 1394 C CA . GLN A 1 184 ? 0.791 11.946 9.980 1.00 86.44 184 GLN A CA 1
ATOM 1395 C C . GLN A 1 184 ? 1.883 11.102 9.338 1.00 86.44 184 GLN A C 1
ATOM 1397 O O . GLN A 1 184 ? 2.989 10.986 9.865 1.00 86.44 184 GLN A O 1
ATOM 1402 N N . ILE A 1 185 ? 1.541 10.478 8.214 1.00 84.62 185 ILE A N 1
ATOM 1403 C CA . ILE A 1 185 ? 2.455 9.635 7.449 1.00 84.62 185 ILE A CA 1
ATOM 1404 C C . ILE A 1 185 ? 2.970 10.474 6.279 1.00 84.62 185 ILE A C 1
ATOM 1406 O O . ILE A 1 185 ? 2.162 10.920 5.459 1.00 84.62 185 ILE A O 1
ATOM 1410 N N . PRO A 1 186 ? 4.285 10.720 6.180 1.00 77.56 186 PRO A N 1
ATOM 1411 C CA . PRO A 1 186 ? 4.848 11.422 5.040 1.00 77.56 186 PRO A CA 1
ATOM 1412 C C . PRO A 1 186 ? 4.496 10.719 3.730 1.00 77.56 186 PRO A C 1
ATOM 1414 O O . PRO A 1 186 ? 4.626 9.503 3.612 1.00 77.56 186 PRO A O 1
ATOM 1417 N N . VAL A 1 187 ? 4.143 11.488 2.695 1.00 74.62 187 VAL A N 1
ATOM 1418 C CA . VAL A 1 187 ? 3.896 10.937 1.346 1.00 74.62 187 VAL A CA 1
ATOM 1419 C C . VAL A 1 187 ? 5.132 10.191 0.816 1.00 74.62 187 VAL A C 1
ATOM 1421 O O . VAL A 1 187 ? 5.019 9.284 -0.005 1.00 74.62 187 VAL A O 1
ATOM 1424 N N . SER A 1 188 ? 6.318 10.526 1.334 1.00 71.56 188 SER A N 1
ATOM 1425 C CA . SER A 1 188 ? 7.574 9.849 1.027 1.00 71.56 188 SER A CA 1
ATOM 1426 C C . SER A 1 188 ? 7.607 8.362 1.397 1.00 71.56 188 SER A C 1
ATOM 1428 O O . SER A 1 188 ? 8.367 7.613 0.790 1.00 71.56 188 SER A O 1
ATOM 1430 N N . GLU A 1 189 ? 6.786 7.935 2.356 1.00 75.19 189 GLU A N 1
ATOM 1431 C CA . GLU A 1 189 ? 6.661 6.533 2.770 1.00 75.19 189 GLU A CA 1
ATOM 1432 C C . GLU A 1 189 ? 5.866 5.694 1.757 1.00 75.19 189 GLU A C 1
ATOM 1434 O O . GLU A 1 189 ? 5.938 4.466 1.758 1.00 75.19 189 GLU A O 1
ATOM 1439 N N . PHE A 1 190 ? 5.119 6.344 0.860 1.00 75.19 190 PHE A N 1
ATOM 1440 C CA . PHE A 1 190 ? 4.286 5.670 -0.125 1.00 75.19 190 PHE A CA 1
ATOM 1441 C C . PHE A 1 190 ? 5.011 5.506 -1.458 1.00 75.19 190 PHE A C 1
ATOM 1443 O O . PHE A 1 190 ? 5.779 6.360 -1.904 1.00 75.19 190 PHE A O 1
ATOM 1450 N N . THR A 1 191 ? 4.733 4.390 -2.128 1.00 77.75 191 THR A N 1
ATOM 1451 C CA . THR A 1 191 ? 5.165 4.162 -3.508 1.00 77.75 191 THR A CA 1
ATOM 1452 C C . THR A 1 191 ? 3.966 4.320 -4.427 1.00 77.75 191 THR A C 1
ATOM 1454 O O . THR A 1 191 ? 2.951 3.653 -4.241 1.00 77.75 191 THR A O 1
ATOM 1457 N N . LEU A 1 192 ? 4.084 5.190 -5.424 1.00 78.56 192 LEU A N 1
ATOM 1458 C CA . LEU A 1 192 ? 3.122 5.280 -6.510 1.00 78.56 192 LEU A CA 1
ATOM 1459 C C . LEU A 1 192 ? 3.440 4.198 -7.534 1.00 78.56 192 LEU A C 1
ATOM 1461 O O . LEU A 1 192 ? 4.550 4.150 -8.062 1.00 78.56 192 LEU A O 1
ATOM 1465 N N . PHE A 1 193 ? 2.462 3.346 -7.805 1.00 80.69 193 PHE A N 1
ATOM 1466 C CA . PHE A 1 193 ? 2.554 2.288 -8.800 1.00 80.69 193 PHE A CA 1
ATOM 1467 C C . PHE A 1 193 ? 1.467 2.484 -9.855 1.00 80.69 193 PHE A C 1
ATOM 1469 O O . PHE A 1 193 ? 0.310 2.737 -9.518 1.00 80.69 193 PHE A O 1
ATOM 1476 N N . SER A 1 194 ? 1.840 2.342 -11.123 1.00 76.56 194 SER A N 1
ATOM 1477 C CA . SER A 1 194 ? 0.910 2.313 -12.248 1.00 76.56 194 SER A CA 1
ATOM 1478 C C . SER A 1 194 ? 1.225 1.130 -13.154 1.00 76.56 194 SER A C 1
ATOM 1480 O O . SER A 1 194 ? 2.323 1.073 -13.701 1.00 76.56 194 SER A O 1
ATOM 1482 N N . SER A 1 195 ? 0.238 0.260 -13.379 1.00 73.12 195 SER A N 1
ATOM 1483 C CA . SER A 1 195 ? 0.268 -0.808 -14.394 1.00 73.12 195 SER A CA 1
ATOM 1484 C C . SER A 1 195 ? -0.257 -0.365 -15.769 1.00 73.12 195 SER A C 1
ATOM 1486 O O . SER A 1 195 ? -0.395 -1.152 -16.702 1.00 73.12 195 SER A O 1
ATOM 1488 N N . GLY A 1 196 ? -0.604 0.917 -15.918 1.00 67.62 196 GLY A N 1
ATOM 1489 C CA . GLY A 1 196 ? -1.055 1.466 -17.194 1.00 67.62 196 GLY A CA 1
ATOM 1490 C C . GLY A 1 196 ? 0.082 1.606 -18.208 1.00 67.62 196 GLY A C 1
ATOM 1491 O O . GLY A 1 196 ? 1.239 1.803 -17.846 1.00 67.62 196 GLY A O 1
ATOM 1492 N N . THR A 1 197 ? -0.265 1.627 -19.500 1.00 72.88 197 THR A N 1
ATOM 1493 C CA . THR A 1 197 ? 0.685 1.900 -20.599 1.00 72.88 197 THR A CA 1
ATOM 1494 C C . THR A 1 197 ? 1.306 3.298 -20.525 1.00 72.88 197 THR A C 1
ATOM 1496 O O . THR A 1 197 ? 2.324 3.560 -21.160 1.00 72.88 197 THR A O 1
ATOM 1499 N N . SER A 1 198 ? 0.693 4.209 -19.768 1.00 80.94 198 SER A N 1
ATOM 1500 C CA . SER A 1 198 ? 1.242 5.516 -19.430 1.00 80.94 198 SER A CA 1
ATOM 1501 C C . SER A 1 198 ? 0.697 5.972 -18.078 1.00 80.94 198 SER A C 1
ATOM 1503 O O . SER A 1 198 ? -0.498 5.841 -17.812 1.00 80.94 198 SER A O 1
ATOM 1505 N N . PHE A 1 199 ? 1.566 6.534 -17.242 1.00 87.50 199 PHE A N 1
ATOM 1506 C CA . PHE A 1 199 ? 1.225 7.176 -15.983 1.00 87.50 199 PHE A CA 1
ATOM 1507 C C . PHE A 1 199 ? 1.483 8.677 -16.086 1.00 87.50 199 PHE A C 1
ATOM 1509 O O . PHE A 1 199 ? 2.619 9.100 -16.300 1.00 87.50 199 PHE A O 1
ATOM 1516 N N . GLN A 1 200 ? 0.436 9.488 -15.929 1.00 91.00 200 GLN A N 1
ATOM 1517 C CA . GLN A 1 200 ? 0.553 10.944 -15.965 1.00 91.00 200 GLN A CA 1
ATOM 1518 C C . GLN A 1 200 ? 0.521 11.529 -14.555 1.00 91.00 200 GLN A C 1
ATOM 1520 O O . GLN A 1 200 ? -0.439 11.344 -13.810 1.00 91.00 200 GLN A O 1
ATOM 1525 N N . VAL A 1 201 ? 1.562 12.282 -14.216 1.00 88.94 201 VAL A N 1
ATOM 1526 C CA . VAL A 1 201 ? 1.687 13.022 -12.964 1.00 88.94 201 VAL A CA 1
ATOM 1527 C C . VAL A 1 201 ? 1.568 14.511 -13.259 1.00 88.94 201 VAL A C 1
ATOM 1529 O O . VAL A 1 201 ? 2.393 15.092 -13.966 1.00 88.94 201 VAL A O 1
ATOM 1532 N N . GLN A 1 202 ? 0.550 15.145 -12.683 1.00 89.69 202 GLN A N 1
ATOM 1533 C CA . GLN A 1 202 ? 0.406 16.595 -12.702 1.00 89.69 202 GLN A CA 1
ATOM 1534 C C . GLN A 1 202 ? 1.042 17.190 -11.438 1.00 89.69 202 GLN A C 1
ATOM 1536 O O . GLN A 1 202 ? 0.440 17.211 -10.365 1.00 89.69 202 GLN A O 1
ATOM 1541 N N . ALA A 1 203 ? 2.266 17.695 -11.576 1.00 87.88 203 ALA A N 1
ATOM 1542 C CA . ALA A 1 203 ? 3.097 18.195 -10.485 1.00 87.88 203 ALA A CA 1
ATOM 1543 C C . ALA A 1 203 ? 2.461 19.364 -9.713 1.00 87.88 203 ALA A C 1
ATOM 1545 O O . ALA A 1 203 ? 2.718 19.522 -8.526 1.00 87.88 203 ALA A O 1
ATOM 1546 N N . SER A 1 204 ? 1.595 20.164 -10.344 1.00 80.50 204 SER A N 1
ATOM 1547 C CA . SER A 1 204 ? 0.856 21.225 -9.644 1.00 80.50 204 SER A CA 1
ATOM 1548 C C . SER A 1 204 ? -0.138 20.692 -8.609 1.00 80.50 204 SER A C 1
ATOM 1550 O O . SER A 1 204 ? -0.473 21.406 -7.671 1.00 80.50 204 SER A O 1
ATOM 1552 N N . LEU A 1 205 ? -0.642 19.469 -8.801 1.00 80.50 205 LEU A N 1
ATOM 1553 C CA . LEU A 1 205 ? -1.603 18.822 -7.901 1.00 80.50 205 LEU A CA 1
ATOM 1554 C C . LEU A 1 205 ? -0.913 17.867 -6.926 1.00 80.50 205 LEU A C 1
ATOM 1556 O O . LEU A 1 205 ? -1.366 17.696 -5.799 1.00 80.50 205 LEU A O 1
ATOM 1560 N N . MET A 1 206 ? 0.189 17.260 -7.360 1.00 80.44 206 MET A N 1
ATOM 1561 C CA . MET A 1 206 ? 0.989 16.336 -6.568 1.00 80.44 206 MET A CA 1
ATOM 1562 C C . MET A 1 206 ? 2.466 16.697 -6.753 1.00 80.44 206 MET A C 1
ATOM 1564 O O . MET A 1 206 ? 3.128 16.105 -7.600 1.00 80.44 206 MET A O 1
ATOM 1568 N N . PRO A 1 207 ? 2.987 17.698 -6.021 1.00 82.44 207 PRO A N 1
ATOM 1569 C CA . PRO A 1 207 ? 4.346 18.210 -6.221 1.00 82.44 207 PRO A CA 1
ATOM 1570 C C . PRO A 1 207 ? 5.428 17.258 -5.706 1.00 82.44 207 PRO A C 1
ATOM 1572 O O . PRO A 1 207 ? 6.600 17.387 -6.066 1.00 82.44 207 PRO A O 1
ATOM 1575 N N . ASN A 1 208 ? 5.059 16.300 -4.859 1.00 83.31 208 ASN A N 1
ATOM 1576 C CA . ASN A 1 208 ? 5.967 15.310 -4.317 1.00 83.31 208 ASN A CA 1
ATOM 1577 C C . ASN A 1 208 ? 5.306 13.938 -4.146 1.00 83.31 208 ASN A C 1
ATOM 1579 O O . ASN A 1 208 ? 4.097 13.818 -3.968 1.00 83.31 208 ASN A O 1
ATOM 1583 N N . ALA A 1 209 ? 6.134 12.901 -4.189 1.00 81.50 209 ALA A N 1
ATOM 1584 C CA . ALA A 1 209 ? 5.771 11.540 -3.833 1.00 81.50 209 ALA A CA 1
ATOM 1585 C C . ALA A 1 209 ? 6.960 10.844 -3.161 1.00 81.50 209 ALA A C 1
ATOM 1587 O O . ALA A 1 209 ? 8.091 11.338 -3.208 1.00 81.50 209 ALA A O 1
ATOM 1588 N N . GLY A 1 210 ? 6.723 9.682 -2.553 1.00 79.94 210 GLY A N 1
ATOM 1589 C CA . GLY A 1 210 ? 7.803 8.756 -2.238 1.00 79.94 210 GLY A CA 1
ATOM 1590 C C . GLY A 1 210 ? 8.378 8.152 -3.506 1.00 79.94 210 GLY A C 1
ATOM 1591 O O . GLY A 1 210 ? 8.825 8.871 -4.402 1.00 79.94 210 GLY A O 1
ATOM 1592 N N . ARG A 1 211 ? 8.407 6.830 -3.593 1.00 81.00 211 ARG A N 1
ATOM 1593 C CA . ARG A 1 211 ? 8.922 6.158 -4.792 1.00 81.00 211 ARG A CA 1
ATOM 1594 C C . ARG A 1 211 ? 7.878 6.162 -5.893 1.00 81.00 211 ARG A C 1
ATOM 1596 O O . ARG A 1 211 ? 6.682 6.237 -5.622 1.00 81.00 211 ARG A O 1
ATOM 1603 N N . ILE A 1 212 ? 8.329 6.053 -7.133 1.00 84.19 212 ILE A N 1
ATOM 1604 C CA . ILE A 1 212 ? 7.433 5.953 -8.280 1.00 84.19 212 ILE A CA 1
ATOM 1605 C C . ILE A 1 212 ? 7.876 4.829 -9.207 1.00 84.19 212 ILE A C 1
ATOM 1607 O O . ILE A 1 212 ? 9.058 4.681 -9.535 1.00 84.19 212 ILE A O 1
ATOM 1611 N N . HIS A 1 213 ? 6.893 4.045 -9.623 1.00 83.44 213 HIS A N 1
ATOM 1612 C CA . HIS A 1 213 ? 7.026 2.999 -10.612 1.00 83.44 213 HIS A CA 1
ATOM 1613 C C . HIS A 1 213 ? 5.893 3.092 -11.636 1.00 83.44 213 HIS A C 1
ATOM 1615 O O . HIS A 1 213 ? 4.721 3.161 -11.266 1.00 83.44 213 HIS A O 1
ATOM 1621 N N . SER A 1 214 ? 6.248 3.056 -12.918 1.00 82.50 214 SER A N 1
ATOM 1622 C CA . SER A 1 214 ? 5.307 2.917 -14.033 1.00 82.50 214 SER A CA 1
ATOM 1623 C C . SER A 1 214 ? 5.676 1.696 -14.875 1.00 82.50 214 SER A C 1
ATOM 1625 O O . SER A 1 214 ? 6.825 1.567 -15.286 1.00 82.50 214 SER A O 1
ATOM 1627 N N . GLU A 1 215 ? 4.720 0.822 -15.180 1.00 78.44 215 GLU A N 1
ATOM 1628 C CA . GLU A 1 215 ? 4.893 -0.273 -16.153 1.00 78.44 215 GLU A CA 1
ATOM 1629 C C . GLU A 1 215 ? 4.790 0.199 -17.610 1.00 78.44 215 GLU A C 1
ATOM 1631 O O . GLU A 1 215 ? 5.041 -0.557 -18.547 1.00 78.44 215 GLU A O 1
ATOM 1636 N N . GLY A 1 216 ? 4.442 1.465 -17.813 1.00 77.38 216 GLY A N 1
ATOM 1637 C CA . GLY A 1 216 ? 4.429 2.115 -19.109 1.00 77.38 216 GLY A CA 1
ATOM 1638 C C . GLY A 1 216 ? 5.314 3.350 -19.122 1.00 77.38 216 GLY A C 1
ATOM 1639 O O . GLY A 1 216 ? 6.292 3.461 -18.377 1.00 77.38 216 GLY A O 1
ATOM 1640 N N . ASP A 1 217 ? 4.952 4.313 -19.960 1.00 85.25 217 ASP A N 1
ATOM 1641 C CA . ASP A 1 217 ? 5.592 5.623 -19.939 1.00 85.25 217 ASP A CA 1
ATOM 1642 C C . ASP A 1 217 ? 5.260 6.362 -18.631 1.00 85.25 217 ASP A C 1
ATOM 1644 O O . ASP A 1 217 ? 4.193 6.180 -18.046 1.00 85.25 217 ASP A O 1
ATOM 1648 N N . LEU A 1 218 ? 6.158 7.218 -18.156 1.00 90.50 218 LEU A N 1
ATOM 1649 C CA . LEU A 1 218 ? 5.899 8.153 -17.062 1.00 90.50 218 LEU A CA 1
ATOM 1650 C C . LEU A 1 218 ? 5.950 9.569 -17.627 1.00 90.50 218 LEU A C 1
ATOM 1652 O O . LEU A 1 218 ? 6.985 10.007 -18.123 1.00 90.50 218 LEU A O 1
ATOM 1656 N N . VAL A 1 219 ? 4.847 10.302 -17.546 1.00 93.12 219 VAL A N 1
ATOM 1657 C CA . VAL A 1 219 ? 4.748 11.670 -18.060 1.00 93.12 219 VAL A CA 1
ATOM 1658 C C . VAL A 1 219 ? 4.541 12.618 -16.893 1.00 93.12 219 VAL A C 1
ATOM 1660 O O . VAL A 1 219 ? 3.545 12.526 -16.182 1.00 93.12 219 VAL A O 1
ATOM 1663 N N . ILE A 1 220 ? 5.464 13.553 -16.699 1.00 93.88 220 ILE A N 1
ATOM 1664 C CA . ILE A 1 220 ? 5.385 14.550 -15.629 1.00 93.88 220 ILE A CA 1
ATOM 1665 C C . ILE A 1 220 ? 5.093 15.906 -16.249 1.00 93.88 220 ILE A C 1
ATOM 1667 O O . ILE A 1 220 ? 5.796 16.339 -17.160 1.00 93.88 220 ILE A O 1
ATOM 1671 N N . SER A 1 221 ? 4.064 16.588 -15.748 1.00 93.19 221 SER A N 1
ATOM 1672 C CA . SER A 1 221 ? 3.621 17.870 -16.292 1.00 93.19 221 SER A CA 1
ATOM 1673 C C . SER A 1 221 ? 3.225 18.892 -15.238 1.00 93.19 221 SER A C 1
ATOM 1675 O O . SER A 1 221 ? 2.988 18.547 -14.085 1.00 93.19 221 SER A O 1
ATOM 1677 N N . GLY A 1 222 ? 3.156 20.168 -15.622 1.00 88.25 222 GLY A N 1
ATOM 1678 C CA . GLY A 1 222 ? 2.558 21.206 -14.780 1.00 88.25 222 GLY A CA 1
ATOM 1679 C C . GLY A 1 222 ? 3.410 21.657 -13.591 1.00 88.25 222 GLY A C 1
ATOM 1680 O O . GLY A 1 222 ? 2.852 22.155 -12.619 1.00 88.25 222 GLY A O 1
ATOM 1681 N N . GLY A 1 223 ? 4.738 21.502 -13.641 1.00 90.62 223 GLY A N 1
ATOM 1682 C CA . GLY A 1 223 ? 5.654 22.086 -12.654 1.00 90.62 223 GLY A CA 1
ATOM 1683 C C . GLY A 1 223 ? 6.716 21.132 -12.108 1.00 90.62 223 GLY A C 1
ATOM 1684 O O . GLY A 1 223 ? 7.119 20.171 -12.762 1.00 90.62 223 GLY A O 1
ATOM 1685 N N . LYS A 1 224 ? 7.210 21.439 -10.904 1.00 92.94 224 LYS A N 1
ATOM 1686 C CA . LYS A 1 224 ? 8.274 20.688 -10.227 1.00 92.94 224 LYS A CA 1
ATOM 1687 C C . LYS A 1 224 ? 7.710 19.489 -9.472 1.00 92.94 224 LYS A C 1
ATOM 1689 O O . LYS A 1 224 ? 6.980 19.675 -8.506 1.00 92.94 224 LYS A O 1
ATOM 1694 N N . PHE A 1 225 ? 8.111 18.289 -9.881 1.00 90.25 225 PHE A N 1
ATOM 1695 C CA . PHE A 1 225 ? 7.810 17.034 -9.202 1.00 90.25 225 PHE A CA 1
ATOM 1696 C C . PHE A 1 225 ? 9.054 16.471 -8.512 1.00 90.25 225 PHE A C 1
ATOM 1698 O O . PHE A 1 225 ? 10.111 16.355 -9.134 1.00 90.25 225 PHE A O 1
ATOM 1705 N N . ILE A 1 226 ? 8.930 16.105 -7.236 1.00 88.75 226 ILE A N 1
ATOM 1706 C CA . ILE A 1 226 ? 10.014 15.524 -6.435 1.00 88.75 226 ILE A CA 1
ATOM 1707 C C . ILE A 1 226 ? 9.629 14.104 -6.007 1.00 88.75 226 ILE A C 1
ATOM 1709 O O . ILE A 1 226 ? 8.588 13.904 -5.391 1.00 88.75 226 ILE A O 1
ATOM 1713 N N . SER A 1 227 ? 10.482 13.120 -6.274 1.00 87.00 227 SER A N 1
ATOM 1714 C CA . SER A 1 227 ? 10.273 11.722 -5.887 1.00 87.00 227 SER A CA 1
ATOM 1715 C C . SER A 1 227 ? 11.493 11.163 -5.154 1.00 87.00 227 SER A C 1
ATOM 1717 O O . SER A 1 227 ? 12.632 11.568 -5.403 1.00 87.00 227 SER A O 1
ATOM 1719 N N . LEU A 1 228 ? 11.263 10.235 -4.225 1.00 81.94 228 LEU A N 1
ATOM 1720 C CA . LEU A 1 228 ? 12.330 9.447 -3.622 1.00 81.94 228 LEU A CA 1
ATOM 1721 C C . LEU A 1 228 ? 12.858 8.378 -4.586 1.00 81.94 228 LEU A C 1
ATOM 1723 O O . LEU A 1 228 ? 12.099 7.681 -5.253 1.00 81.94 228 LEU A O 1
ATOM 1727 N N . TYR A 1 229 ? 14.178 8.201 -4.595 1.00 75.31 229 TYR A N 1
ATOM 1728 C CA . TYR A 1 229 ? 14.852 7.131 -5.326 1.00 75.31 229 TYR A CA 1
ATOM 1729 C C . TYR A 1 229 ? 14.395 5.725 -4.857 1.00 75.31 229 TYR A C 1
ATOM 1731 O O . TYR A 1 229 ? 14.304 5.487 -3.644 1.00 75.31 229 TYR A O 1
ATOM 1739 N N . PRO A 1 230 ? 14.194 4.758 -5.779 1.00 78.44 230 PRO A N 1
ATOM 1740 C CA . PRO A 1 230 ? 14.265 4.890 -7.236 1.00 78.44 230 PRO A CA 1
ATOM 1741 C C . PRO A 1 230 ? 12.994 5.426 -7.894 1.00 78.44 230 PRO A C 1
ATOM 1743 O O . PRO A 1 230 ? 11.881 5.060 -7.525 1.00 78.44 230 PRO A O 1
ATOM 1746 N N . VAL A 1 231 ? 13.201 6.249 -8.925 1.00 86.50 231 VAL A N 1
ATOM 1747 C CA . VAL A 1 231 ? 12.190 6.566 -9.938 1.00 86.50 231 VAL A CA 1
ATOM 1748 C C . VAL A 1 231 ? 12.355 5.547 -11.053 1.00 86.50 231 VAL A C 1
ATOM 1750 O O . VAL A 1 231 ? 13.440 5.431 -11.620 1.00 86.50 231 VAL A O 1
ATOM 1753 N N . THR A 1 232 ? 11.298 4.810 -11.373 1.00 85.50 232 THR A N 1
ATOM 1754 C CA . THR A 1 232 ? 11.362 3.746 -12.380 1.00 85.50 232 THR A CA 1
ATOM 1755 C C . THR A 1 232 ? 10.194 3.826 -13.358 1.00 85.50 232 THR A C 1
ATOM 1757 O O . THR A 1 232 ? 9.057 4.062 -12.955 1.00 85.50 232 THR A O 1
ATOM 1760 N N . ALA A 1 233 ? 10.467 3.624 -14.645 1.00 85.19 233 ALA A N 1
ATOM 1761 C CA . ALA A 1 233 ? 9.447 3.416 -15.668 1.00 85.19 233 ALA A CA 1
ATOM 1762 C C . ALA A 1 233 ? 9.889 2.329 -16.654 1.00 85.19 233 ALA A C 1
ATOM 1764 O O . ALA A 1 233 ? 11.013 2.375 -17.144 1.00 85.19 233 ALA A O 1
ATOM 1765 N N . ALA A 1 234 ? 9.033 1.360 -16.962 1.00 79.44 234 ALA A N 1
ATOM 1766 C CA . ALA A 1 234 ? 9.319 0.345 -17.973 1.00 79.44 234 ALA A CA 1
ATOM 1767 C C . ALA A 1 234 ? 9.305 0.926 -19.396 1.00 79.44 234 ALA A C 1
ATOM 1769 O O . ALA A 1 234 ? 9.985 0.405 -20.275 1.00 79.44 234 ALA A O 1
ATOM 1770 N N . GLY A 1 235 ? 8.556 2.010 -19.619 1.00 83.31 235 GLY A N 1
ATOM 1771 C CA . GLY A 1 235 ? 8.614 2.827 -20.826 1.00 83.31 235 GLY A CA 1
ATOM 1772 C C . GLY A 1 235 ? 9.597 3.994 -20.699 1.00 83.31 235 GLY A C 1
ATOM 1773 O O . GLY A 1 235 ? 10.611 3.928 -19.996 1.00 83.31 235 GLY A O 1
ATOM 1774 N N . ASN A 1 236 ? 9.289 5.088 -21.389 1.00 88.31 236 ASN A N 1
ATOM 1775 C CA . ASN A 1 236 ? 10.026 6.340 -21.306 1.00 88.31 236 ASN A CA 1
ATOM 1776 C C . ASN A 1 236 ? 9.467 7.230 -20.195 1.00 88.31 236 ASN A C 1
ATOM 1778 O O . ASN A 1 236 ? 8.262 7.421 -20.053 1.00 88.31 236 ASN A O 1
ATOM 1782 N N . ILE A 1 237 ? 10.362 7.868 -19.456 1.00 91.88 237 ILE A N 1
ATOM 1783 C CA . ILE A 1 237 ? 10.053 9.027 -18.623 1.00 91.88 237 ILE A CA 1
ATOM 1784 C C . ILE A 1 237 ? 10.168 10.284 -19.485 1.00 91.88 237 ILE A C 1
ATOM 1786 O O . ILE A 1 237 ? 11.202 10.481 -20.124 1.00 91.88 237 ILE A O 1
ATOM 1790 N N . SER A 1 238 ? 9.139 11.129 -19.487 1.00 93.38 238 SER A N 1
ATOM 1791 C CA . SER A 1 238 ? 9.063 12.368 -20.265 1.00 93.38 238 SER A CA 1
ATOM 1792 C C . SER A 1 238 ? 8.511 13.531 -19.441 1.00 93.38 238 SER A C 1
ATOM 1794 O O . SER A 1 238 ? 7.704 13.360 -18.525 1.00 93.38 238 SER A O 1
ATOM 1796 N N . LEU A 1 239 ? 8.970 14.731 -19.775 1.00 93.88 239 LEU A N 1
ATOM 1797 C CA . LEU A 1 239 ? 8.590 15.994 -19.163 1.00 93.88 239 LEU A CA 1
ATOM 1798 C C . LEU A 1 239 ? 7.741 16.786 -20.164 1.00 93.88 239 LEU A C 1
ATOM 1800 O O . LEU A 1 239 ? 8.227 17.193 -21.218 1.00 93.88 239 LEU A O 1
ATOM 1804 N N . ALA A 1 240 ? 6.469 17.011 -19.843 1.00 89.69 240 ALA A N 1
ATOM 1805 C CA . ALA A 1 240 ? 5.516 17.734 -20.687 1.00 89.69 240 ALA A CA 1
ATOM 1806 C C . ALA A 1 240 ? 5.044 19.025 -20.003 1.00 89.69 240 ALA A C 1
ATOM 1808 O O . ALA A 1 240 ? 5.071 19.123 -18.783 1.00 89.69 240 ALA A O 1
ATOM 1809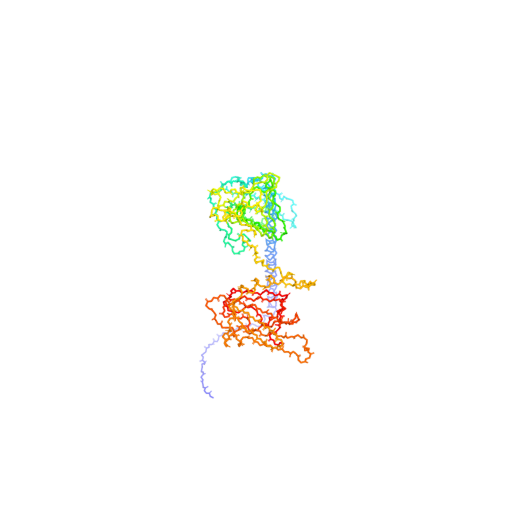 N N . GLY A 1 241 ? 4.597 20.034 -20.759 1.00 84.69 241 GLY A N 1
ATOM 1810 C CA . GLY A 1 241 ? 3.919 21.217 -20.197 1.00 84.69 241 GLY A CA 1
ATOM 1811 C C . GLY A 1 241 ? 4.639 21.875 -19.007 1.00 84.69 241 GLY A C 1
ATOM 1812 O O . GLY A 1 241 ? 4.037 22.036 -17.946 1.00 84.69 241 GLY A O 1
ATOM 1813 N N . ASN A 1 242 ? 5.928 22.206 -19.161 1.00 87.25 242 ASN A N 1
ATOM 1814 C CA . ASN A 1 242 ? 6.812 22.758 -18.115 1.00 87.25 242 ASN A CA 1
ATOM 1815 C C . ASN A 1 242 ? 7.078 21.829 -16.911 1.00 87.25 242 ASN A C 1
ATOM 1817 O O . ASN A 1 242 ? 7.460 22.291 -15.835 1.00 87.25 242 ASN A O 1
ATOM 1821 N N . GLY A 1 243 ? 6.867 20.522 -17.071 1.00 90.00 243 GLY A N 1
ATOM 1822 C CA . GLY A 1 243 ? 7.209 19.516 -16.073 1.00 90.00 243 GLY A CA 1
ATOM 1823 C C . GLY A 1 243 ? 8.714 19.445 -15.807 1.00 90.00 243 GLY A C 1
ATOM 1824 O O . GLY A 1 243 ? 9.533 19.606 -16.707 1.00 90.00 243 GLY A O 1
ATOM 1825 N N . SER A 1 244 ? 9.083 19.174 -14.560 1.00 92.25 244 SER A N 1
ATOM 1826 C CA . SER A 1 244 ? 10.450 18.828 -14.171 1.00 92.25 244 SER A CA 1
ATOM 1827 C C . SER A 1 244 ? 10.424 17.724 -13.123 1.00 92.25 244 SER A C 1
ATOM 1829 O O . SER A 1 244 ? 9.598 17.749 -12.214 1.00 92.25 244 SER A O 1
ATOM 1831 N N . LEU A 1 245 ? 11.320 16.750 -13.264 1.00 91.69 245 LEU A N 1
ATOM 1832 C CA . LEU A 1 245 ? 11.452 15.618 -12.351 1.00 91.69 245 LEU A CA 1
ATOM 1833 C C . LEU A 1 245 ? 12.736 15.753 -11.544 1.00 91.69 245 LEU A C 1
ATOM 1835 O O . LEU A 1 245 ? 13.811 15.901 -12.124 1.00 91.69 245 LEU A O 1
ATOM 1839 N N . PHE A 1 246 ? 12.618 15.627 -10.226 1.00 90.31 246 PHE A N 1
ATOM 1840 C CA . PHE A 1 246 ? 13.737 15.567 -9.301 1.00 90.31 246 PHE A CA 1
ATOM 1841 C C . PHE A 1 246 ? 13.687 14.270 -8.490 1.00 90.31 246 PHE A C 1
ATOM 1843 O O . PHE A 1 246 ? 12.697 14.003 -7.814 1.00 90.31 246 PHE A O 1
ATOM 1850 N N . ALA A 1 247 ? 14.759 13.483 -8.529 1.00 87.81 247 ALA A N 1
ATOM 1851 C CA . ALA A 1 247 ? 14.955 12.328 -7.663 1.00 87.81 247 ALA A CA 1
ATOM 1852 C C . ALA A 1 247 ? 15.821 12.720 -6.457 1.00 87.81 247 ALA A C 1
ATOM 1854 O O . ALA A 1 247 ? 16.826 13.413 -6.612 1.00 87.81 247 ALA A O 1
ATOM 1855 N N . GLN A 1 248 ? 15.470 12.262 -5.258 1.00 83.69 248 GLN A N 1
ATOM 1856 C CA . GLN A 1 248 ? 16.278 12.455 -4.048 1.00 83.69 248 GLN A CA 1
ATOM 1857 C C . GLN A 1 248 ? 16.396 11.139 -3.269 1.00 83.69 248 GLN A C 1
ATOM 1859 O O . GLN A 1 248 ? 15.456 10.352 -3.219 1.00 83.69 248 GLN A O 1
ATOM 1864 N N . SER A 1 249 ? 17.548 10.859 -2.660 1.00 72.56 249 SER A N 1
ATOM 1865 C CA . SER A 1 249 ? 17.753 9.624 -1.880 1.00 72.56 249 SER A CA 1
ATOM 1866 C C . SER A 1 249 ? 17.090 9.657 -0.497 1.00 72.56 249 SER A C 1
ATOM 1868 O O . SER A 1 249 ? 16.937 8.618 0.137 1.00 72.56 249 SER A O 1
ATOM 1870 N N . GLY A 1 250 ? 16.670 10.838 -0.043 1.00 68.38 250 GLY A N 1
ATOM 1871 C CA . GLY A 1 250 ? 1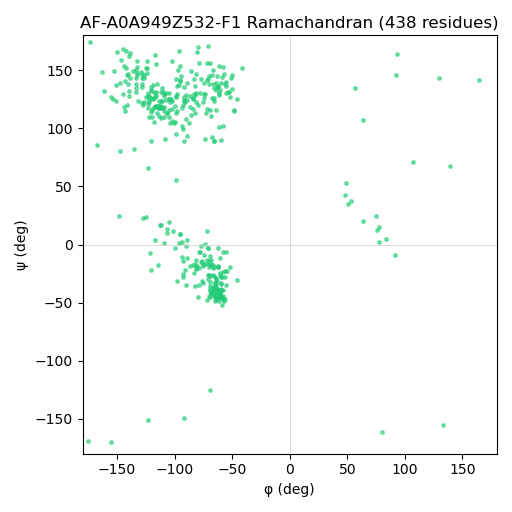5.935 11.060 1.197 1.00 68.38 250 GLY A CA 1
ATOM 1872 C C . GLY A 1 250 ? 15.484 12.522 1.321 1.00 68.38 250 GLY A C 1
ATOM 1873 O O . GLY A 1 250 ? 15.877 13.343 0.491 1.00 68.38 250 GLY A O 1
ATOM 1874 N N . PRO A 1 251 ? 14.690 12.871 2.349 1.00 65.38 251 PRO A N 1
ATOM 1875 C CA . PRO A 1 251 ? 14.077 14.199 2.492 1.00 65.38 251 PRO A CA 1
ATOM 1876 C C . PRO A 1 251 ? 15.075 15.365 2.560 1.00 65.38 251 PRO A C 1
ATOM 1878 O O . PRO A 1 251 ? 14.793 16.446 2.055 1.00 65.38 251 PRO A O 1
ATOM 1881 N N . ASN A 1 252 ? 16.255 15.125 3.141 1.00 69.56 252 ASN A N 1
ATOM 1882 C CA . ASN A 1 252 ? 17.305 16.132 3.350 1.00 69.56 252 ASN A CA 1
ATOM 1883 C C . ASN A 1 252 ? 18.500 15.957 2.400 1.00 69.56 252 ASN A C 1
ATOM 1885 O O . ASN A 1 252 ? 19.578 16.497 2.643 1.00 69.56 252 ASN A O 1
ATOM 1889 N N . GLN A 1 253 ? 18.345 15.141 1.358 1.00 77.25 253 GLN A N 1
ATOM 1890 C CA . GLN A 1 253 ? 19.419 14.839 0.418 1.00 77.25 253 GLN A CA 1
ATOM 1891 C C . GLN A 1 253 ? 19.337 15.750 -0.814 1.00 77.25 253 GLN A C 1
ATOM 1893 O O . GLN A 1 253 ? 18.249 16.217 -1.162 1.00 77.25 253 GLN A O 1
ATOM 1898 N N . PRO A 1 254 ? 20.466 16.011 -1.499 1.00 81.62 254 PRO A N 1
ATOM 1899 C CA . PRO A 1 254 ? 20.466 16.806 -2.720 1.00 81.62 254 PRO A CA 1
ATOM 1900 C C . PRO A 1 254 ? 19.506 16.236 -3.769 1.00 81.62 254 PRO A C 1
ATOM 1902 O O . PRO A 1 254 ? 19.472 15.029 -4.015 1.00 81.62 254 PRO A O 1
ATOM 1905 N N . GLN A 1 255 ? 18.747 17.126 -4.403 1.00 86.56 255 GLN A N 1
ATOM 1906 C CA . GLN A 1 255 ? 17.833 16.778 -5.485 1.00 86.56 255 GLN A CA 1
ATOM 1907 C C . GLN A 1 255 ? 18.598 16.669 -6.803 1.00 86.56 255 GLN A C 1
ATOM 1909 O O . GLN A 1 255 ? 19.331 17.582 -7.185 1.00 86.56 255 GLN A O 1
ATOM 1914 N N . LEU A 1 256 ? 18.385 15.573 -7.522 1.00 84.62 256 LEU A N 1
ATOM 1915 C CA . LEU A 1 256 ? 18.920 15.341 -8.855 1.00 84.62 256 LEU A CA 1
ATOM 1916 C C . LEU A 1 256 ? 17.817 15.538 -9.892 1.00 84.62 256 LEU A C 1
ATOM 1918 O O . LEU A 1 256 ? 16.815 14.833 -9.850 1.00 84.62 256 LEU A O 1
ATOM 1922 N N . SER A 1 257 ? 18.006 16.442 -10.849 1.00 87.44 257 SER A N 1
ATOM 1923 C CA . SER A 1 257 ? 17.047 16.625 -11.940 1.00 87.44 257 SER A CA 1
ATOM 1924 C C . SER A 1 257 ? 17.221 15.594 -13.057 1.00 87.44 257 SER A C 1
ATOM 1926 O O . SER A 1 257 ? 18.344 15.216 -13.398 1.00 87.44 257 SER A O 1
ATOM 1928 N N . LEU A 1 258 ? 16.107 15.210 -13.691 1.00 87.12 258 LEU A N 1
ATOM 1929 C CA . LEU A 1 258 ? 16.128 14.681 -15.053 1.00 87.12 258 LEU A CA 1
ATOM 1930 C C . LEU A 1 258 ? 16.517 15.842 -15.988 1.00 87.12 258 LEU A C 1
ATOM 1932 O O . LEU A 1 258 ? 15.744 16.789 -16.122 1.00 87.12 258 LEU A O 1
ATOM 1936 N N . PRO A 1 259 ? 17.708 15.833 -16.605 1.00 82.50 259 PRO A N 1
ATOM 1937 C CA . PRO A 1 259 ? 18.254 17.016 -17.275 1.00 82.50 259 PRO A CA 1
ATOM 1938 C C . PRO A 1 259 ? 17.970 17.035 -18.779 1.00 82.50 259 PRO A C 1
ATOM 1940 O O . PRO A 1 259 ? 18.531 17.851 -19.503 1.00 82.50 259 PRO A O 1
ATOM 1943 N N . VAL A 1 260 ? 17.130 16.114 -19.242 1.00 86.25 260 VAL A N 1
ATOM 1944 C CA . VAL A 1 260 ? 16.628 16.013 -20.610 1.00 86.25 260 VAL A CA 1
ATOM 1945 C C . VAL A 1 260 ? 15.108 16.019 -20.564 1.00 86.25 260 VAL A C 1
ATOM 1947 O O . VAL A 1 260 ? 14.509 15.704 -19.535 1.00 86.25 260 VAL A O 1
ATOM 1950 N N . SER A 1 261 ? 14.483 16.377 -21.680 1.00 88.44 261 SER A N 1
ATOM 1951 C CA . SER A 1 261 ? 13.024 16.402 -21.775 1.00 88.44 261 SER A CA 1
ATOM 1952 C C . SER A 1 261 ? 12.419 15.003 -21.739 1.00 88.44 261 SER A C 1
ATOM 1954 O O . SER A 1 261 ? 11.293 14.829 -21.281 1.00 88.44 261 SER A O 1
ATOM 1956 N N . SER A 1 262 ? 13.170 13.995 -22.183 1.00 89.81 262 SER A N 1
ATOM 1957 C CA . SER A 1 262 ? 12.731 12.612 -22.166 1.00 89.81 262 SER A CA 1
ATOM 1958 C C . SER A 1 262 ? 13.906 11.648 -22.081 1.00 89.81 262 SER A C 1
ATOM 1960 O O . SER A 1 262 ? 14.981 11.872 -22.627 1.00 89.81 262 SER A O 1
ATOM 1962 N N . THR A 1 263 ? 13.674 10.503 -21.456 1.00 87.81 263 THR A N 1
ATOM 1963 C CA . THR A 1 263 ? 14.583 9.345 -21.500 1.00 87.81 263 THR A CA 1
ATOM 1964 C C . THR A 1 263 ? 14.625 8.679 -22.883 1.00 87.81 263 THR A C 1
ATOM 1966 O O . THR A 1 263 ? 15.521 7.889 -23.172 1.00 87.81 263 THR A O 1
ATOM 1969 N N . SER A 1 264 ? 13.721 9.060 -23.795 1.00 86.88 264 SER A N 1
ATOM 1970 C CA . SER A 1 264 ? 13.831 8.749 -25.225 1.00 86.88 264 SER A CA 1
ATOM 1971 C C . SER A 1 264 ? 14.886 9.594 -25.958 1.00 86.88 264 SER A C 1
ATOM 1973 O O . SER A 1 264 ? 15.184 9.308 -27.120 1.00 86.88 264 SER A O 1
ATOM 1975 N N . ASP A 1 265 ? 15.460 10.619 -25.326 1.00 86.69 265 ASP A N 1
ATOM 1976 C CA . ASP A 1 265 ? 16.503 11.443 -25.941 1.00 86.69 265 ASP A CA 1
ATOM 1977 C C . ASP A 1 265 ? 17.818 10.648 -26.041 1.00 86.69 265 ASP A C 1
ATOM 1979 O O . ASP A 1 265 ? 18.177 9.881 -25.149 1.00 86.69 265 ASP A O 1
ATOM 1983 N N . ASN A 1 266 ? 18.569 10.797 -27.136 1.00 81.81 266 ASN A N 1
ATOM 1984 C CA . ASN A 1 266 ? 19.818 10.040 -27.324 1.00 81.81 266 ASN A CA 1
ATOM 1985 C C . ASN A 1 266 ? 20.886 10.380 -26.274 1.00 81.81 266 ASN A C 1
ATOM 1987 O O . ASN A 1 266 ? 21.668 9.506 -25.891 1.00 81.81 266 ASN A O 1
ATOM 1991 N N . ASP A 1 267 ? 20.867 11.613 -25.769 1.00 83.19 267 ASP A N 1
ATOM 1992 C CA . ASP A 1 267 ? 21.756 12.078 -24.705 1.00 83.19 267 ASP A CA 1
ATOM 1993 C C . ASP A 1 267 ? 21.526 11.301 -23.403 1.00 83.19 267 ASP A C 1
ATOM 1995 O O . ASP A 1 267 ? 22.475 11.031 -22.665 1.00 83.19 267 ASP A O 1
ATOM 1999 N N . TRP A 1 268 ? 20.290 10.852 -23.152 1.00 84.44 268 TRP A N 1
ATOM 2000 C CA . TRP A 1 268 ? 19.938 10.093 -21.956 1.00 84.44 268 TRP A CA 1
ATOM 2001 C C . TRP A 1 268 ? 20.771 8.818 -21.807 1.00 84.44 268 TRP A C 1
ATOM 2003 O O . TRP A 1 268 ? 21.368 8.606 -20.755 1.00 84.44 268 TRP A O 1
ATOM 2013 N N . LEU A 1 269 ? 20.893 8.013 -22.870 1.00 76.19 269 LEU A N 1
ATOM 2014 C CA . LEU A 1 269 ? 21.610 6.730 -22.832 1.00 76.19 269 LEU A CA 1
ATOM 2015 C C . LEU A 1 269 ? 23.111 6.900 -22.542 1.00 76.19 269 LEU A C 1
ATOM 2017 O O . LEU A 1 269 ? 23.734 6.050 -21.904 1.00 76.19 269 LEU A O 1
ATOM 2021 N N . ALA A 1 270 ? 23.711 7.989 -23.030 1.00 74.38 270 ALA A N 1
ATOM 2022 C CA . ALA A 1 270 ? 25.101 8.313 -22.721 1.00 74.38 270 ALA A CA 1
ATOM 2023 C C . ALA A 1 270 ? 25.256 8.729 -21.250 1.00 74.38 270 ALA A C 1
ATOM 2025 O O . ALA A 1 270 ? 26.253 8.405 -20.604 1.00 74.38 270 ALA A O 1
ATOM 2026 N N . MET A 1 271 ? 24.253 9.419 -20.709 1.00 73.38 271 MET A N 1
ATOM 2027 C CA . MET A 1 271 ? 24.270 9.963 -19.360 1.00 73.38 271 MET A CA 1
ATOM 2028 C C . MET A 1 271 ? 23.895 8.948 -18.268 1.00 73.38 271 MET A C 1
ATOM 2030 O O . MET A 1 271 ? 24.454 9.008 -17.168 1.00 73.38 271 MET A O 1
ATOM 2034 N N . SER A 1 272 ? 22.970 8.025 -18.540 1.00 69.12 272 SER A N 1
ATOM 2035 C CA . SER A 1 272 ? 22.451 7.048 -17.569 1.00 69.12 272 SER A CA 1
ATOM 2036 C C . SER A 1 272 ? 23.493 6.023 -17.117 1.00 69.12 272 SER A C 1
ATOM 2038 O O . SER A 1 272 ? 23.383 5.448 -16.038 1.00 69.12 272 SER A O 1
ATOM 2040 N N . ARG A 1 273 ? 24.587 5.875 -17.873 1.00 66.19 273 ARG A N 1
ATOM 2041 C CA . ARG A 1 273 ? 25.750 5.040 -17.522 1.00 66.19 273 ARG A CA 1
ATOM 2042 C C . ARG A 1 273 ? 26.606 5.596 -16.374 1.00 66.19 273 ARG A C 1
ATOM 2044 O O . ARG A 1 273 ? 27.581 4.958 -15.984 1.00 66.19 273 ARG A O 1
ATOM 2051 N N . SER A 1 274 ? 26.282 6.775 -15.840 1.00 63.97 274 SER A N 1
ATOM 2052 C CA . SER A 1 274 ? 26.974 7.379 -14.694 1.00 63.97 274 SER A CA 1
ATOM 2053 C C . SER A 1 274 ? 26.269 7.070 -13.363 1.00 63.97 274 SER A C 1
ATOM 2055 O O . SER A 1 274 ? 25.044 7.106 -13.271 1.00 63.97 274 SER A O 1
ATOM 2057 N N . VAL A 1 275 ? 27.042 6.822 -12.295 1.00 53.28 275 VAL A N 1
ATOM 2058 C CA . VAL A 1 275 ? 26.531 6.450 -10.951 1.00 53.28 275 VAL A CA 1
ATOM 2059 C C . VAL A 1 275 ? 25.591 7.506 -10.354 1.00 53.28 275 VAL A C 1
ATOM 2061 O O . VAL A 1 275 ? 24.694 7.172 -9.592 1.00 53.28 275 VAL A O 1
ATOM 2064 N N . ALA A 1 276 ? 25.747 8.779 -10.725 1.00 52.47 276 ALA A N 1
ATOM 2065 C CA . ALA A 1 276 ? 24.876 9.852 -10.251 1.00 52.47 276 ALA A CA 1
ATOM 2066 C C . ALA A 1 276 ? 23.446 9.770 -10.817 1.00 52.47 276 ALA A C 1
ATOM 2068 O O . ALA A 1 276 ? 22.564 10.404 -10.260 1.00 52.47 276 ALA A O 1
ATOM 2069 N N . ARG A 1 277 ? 23.209 9.017 -11.905 1.00 60.41 277 ARG A N 1
ATOM 2070 C CA . ARG A 1 277 ? 21.928 8.967 -12.636 1.00 60.41 277 ARG A CA 1
ATOM 2071 C C . ARG A 1 277 ? 21.241 7.610 -12.633 1.00 60.41 277 ARG A C 1
ATOM 2073 O O . ARG A 1 277 ? 20.154 7.497 -13.184 1.00 60.41 277 ARG A O 1
ATOM 2080 N N . SER A 1 278 ? 21.803 6.629 -11.929 1.00 60.44 278 SER A N 1
ATOM 2081 C CA . SER A 1 278 ? 21.140 5.353 -11.626 1.00 60.44 278 SER A CA 1
ATOM 2082 C C . SER A 1 278 ? 19.879 5.517 -10.770 1.00 60.44 278 SER A C 1
ATOM 2084 O O . SER A 1 278 ? 19.202 4.534 -10.476 1.00 60.44 278 SER A O 1
ATOM 2086 N N . THR A 1 279 ? 19.560 6.750 -10.354 1.00 74.69 279 THR A N 1
ATOM 2087 C CA . THR A 1 279 ? 18.397 7.046 -9.528 1.00 74.69 279 THR A CA 1
ATOM 2088 C C . THR A 1 279 ? 17.081 7.150 -10.289 1.00 74.69 279 THR A C 1
ATOM 2090 O O . THR A 1 279 ? 16.004 7.038 -9.696 1.00 74.69 279 THR A O 1
ATOM 2093 N N . ILE A 1 280 ? 17.188 7.348 -11.598 1.00 81.31 280 ILE A N 1
ATOM 2094 C CA . ILE A 1 280 ? 16.083 7.375 -12.535 1.00 81.31 280 ILE A CA 1
ATOM 2095 C C . ILE A 1 280 ? 16.375 6.271 -13.540 1.00 81.31 280 ILE A C 1
ATOM 2097 O O . ILE A 1 280 ? 17.355 6.342 -14.275 1.00 81.31 280 ILE A O 1
ATOM 2101 N N . LEU A 1 281 ? 15.540 5.243 -13.540 1.00 79.44 281 LEU A N 1
ATOM 2102 C CA . LEU A 1 281 ? 15.661 4.114 -14.446 1.00 79.44 281 LEU A CA 1
ATOM 2103 C C . LEU A 1 281 ? 14.490 4.154 -15.422 1.00 79.44 281 LEU A C 1
ATOM 2105 O O . LEU A 1 281 ? 13.335 4.294 -15.018 1.00 79.44 281 LEU A O 1
ATOM 2109 N N . SER A 1 282 ? 14.790 4.028 -16.706 1.00 81.00 282 SER A N 1
ATOM 2110 C CA . SER A 1 282 ? 13.798 3.851 -17.765 1.00 81.00 282 SER A CA 1
ATOM 2111 C C . SER A 1 282 ? 13.992 2.502 -18.452 1.00 81.00 282 SER A C 1
ATOM 2113 O O . SER A 1 282 ? 15.083 1.926 -18.382 1.00 81.00 282 SER A O 1
ATOM 2115 N N . GLY A 1 283 ? 12.985 2.039 -19.197 1.00 70.00 283 GLY A N 1
ATOM 2116 C CA . GLY A 1 283 ? 13.085 0.834 -20.026 1.00 70.00 283 GLY A CA 1
ATOM 2117 C C . GLY A 1 283 ? 14.250 0.856 -21.014 1.00 70.00 283 GLY A C 1
ATOM 2118 O O . GLY A 1 283 ? 14.729 -0.190 -21.450 1.00 70.00 283 GLY A O 1
ATOM 2119 N N . ARG A 1 284 ? 14.725 2.058 -21.360 1.00 71.38 284 ARG A N 1
ATOM 2120 C CA . ARG A 1 284 ? 15.868 2.266 -22.249 1.00 71.38 284 ARG A CA 1
ATOM 2121 C C . ARG A 1 284 ? 17.214 1.998 -21.574 1.00 71.38 284 ARG A C 1
ATOM 2123 O O . ARG A 1 284 ? 18.151 1.589 -22.256 1.00 71.38 284 ARG A O 1
ATOM 2130 N N . ASP A 1 285 ? 17.323 2.241 -20.270 1.00 68.50 285 ASP A N 1
ATOM 2131 C CA . ASP A 1 285 ? 18.557 2.007 -19.508 1.00 68.50 285 ASP A CA 1
ATOM 2132 C C . ASP A 1 285 ? 18.706 0.532 -19.170 1.00 68.50 285 ASP A C 1
ATOM 2134 O O . ASP A 1 285 ? 19.774 -0.058 -19.330 1.00 68.50 285 ASP A O 1
ATOM 2138 N N . LEU A 1 286 ? 17.597 -0.047 -18.718 1.00 64.81 286 LEU A N 1
ATOM 2139 C CA . LEU A 1 286 ? 17.436 -1.438 -18.346 1.00 64.81 286 LEU A CA 1
ATOM 2140 C C . LEU A 1 286 ? 16.014 -1.835 -18.756 1.00 64.81 286 LEU A C 1
ATOM 2142 O O . LEU A 1 286 ? 15.083 -1.130 -18.374 1.00 64.81 286 LEU A O 1
ATOM 2146 N N . PRO A 1 287 ? 15.800 -2.945 -19.482 1.00 57.56 287 PRO A N 1
ATOM 2147 C CA . PRO A 1 287 ? 14.455 -3.467 -19.677 1.00 57.56 287 PRO A CA 1
ATOM 2148 C C . PRO A 1 287 ? 13.883 -3.839 -18.304 1.00 57.56 287 PRO A C 1
ATOM 2150 O O . PRO A 1 287 ? 14.259 -4.845 -17.703 1.00 57.56 287 PRO A O 1
ATOM 2153 N N . MET A 1 288 ? 13.028 -2.968 -17.774 1.00 48.12 288 MET A N 1
ATOM 2154 C CA . MET A 1 288 ? 12.420 -3.119 -16.461 1.00 48.12 288 MET A CA 1
ATOM 2155 C C . MET A 1 288 ? 11.029 -3.696 -16.635 1.00 48.12 288 MET A C 1
ATOM 2157 O O . MET A 1 288 ? 10.068 -2.975 -16.853 1.00 48.12 288 MET A O 1
ATOM 2161 N N . THR A 1 289 ? 10.913 -5.006 -16.515 1.00 46.38 289 THR A N 1
ATOM 2162 C CA . THR A 1 289 ? 9.636 -5.643 -16.207 1.00 46.38 289 THR A CA 1
ATOM 2163 C C . THR A 1 289 ? 9.639 -5.921 -14.717 1.00 46.38 289 THR A C 1
ATOM 2165 O O . THR A 1 289 ? 10.447 -6.733 -14.255 1.00 46.38 289 THR A O 1
ATOM 2168 N N . MET A 1 290 ? 8.773 -5.258 -13.946 1.00 40.19 290 MET A N 1
ATOM 2169 C CA . MET A 1 290 ? 8.453 -5.825 -12.643 1.00 40.19 290 MET A CA 1
ATOM 2170 C C . MET A 1 290 ? 7.767 -7.164 -12.884 1.00 40.19 290 MET A C 1
ATOM 2172 O O . MET A 1 290 ? 6.925 -7.306 -13.768 1.00 40.19 290 MET A O 1
ATOM 2176 N N . VAL A 1 291 ? 8.169 -8.169 -12.113 1.00 34.47 291 VAL A N 1
ATOM 2177 C CA . VAL A 1 291 ? 7.345 -9.359 -11.942 1.00 34.47 291 VAL A CA 1
ATOM 2178 C C . VAL A 1 291 ? 6.133 -8.872 -11.160 1.00 34.47 291 VAL A C 1
ATOM 2180 O O . VAL A 1 291 ? 6.198 -8.751 -9.937 1.00 34.47 291 VAL A O 1
ATOM 2183 N N . GLU A 1 292 ? 5.077 -8.488 -11.875 1.00 35.16 292 GLU A N 1
ATOM 2184 C CA . GLU A 1 292 ? 3.785 -8.163 -11.283 1.00 35.16 292 GLU A CA 1
ATOM 2185 C C . GLU A 1 292 ? 3.413 -9.327 -10.349 1.00 35.16 292 GLU A C 1
ATOM 2187 O O . GLU A 1 292 ? 3.578 -10.504 -10.703 1.00 35.16 292 GLU A O 1
ATOM 2192 N N . ALA A 1 293 ? 2.961 -9.032 -9.126 1.00 34.62 293 ALA A N 1
ATOM 2193 C CA . ALA A 1 293 ? 2.251 -10.034 -8.344 1.00 34.62 293 ALA A CA 1
ATOM 2194 C C . ALA A 1 293 ? 0.951 -10.287 -9.104 1.00 34.62 293 ALA A C 1
ATOM 2196 O O . ALA A 1 293 ? -0.019 -9.554 -8.935 1.00 34.62 293 ALA A O 1
ATOM 2197 N N . ALA A 1 294 ? 1.008 -11.246 -10.028 1.00 30.48 294 ALA A N 1
ATOM 2198 C CA . ALA A 1 294 ? -0.016 -11.443 -11.029 1.00 30.48 294 ALA A CA 1
ATOM 2199 C C . ALA A 1 294 ? -1.384 -11.530 -10.351 1.00 30.48 294 ALA A C 1
ATOM 2201 O O . ALA A 1 294 ? -1.580 -12.312 -9.413 1.00 30.48 294 ALA A O 1
ATOM 2202 N N . ASN A 1 295 ? -2.317 -10.698 -10.813 1.00 31.34 295 ASN A N 1
ATOM 2203 C CA . ASN A 1 295 ? -3.694 -10.767 -10.361 1.00 31.34 295 ASN A CA 1
ATOM 2204 C C . ASN A 1 295 ? -4.203 -12.200 -10.606 1.00 31.34 295 ASN A C 1
ATOM 2206 O O . ASN A 1 295 ? -3.889 -12.799 -11.637 1.00 31.34 295 ASN A O 1
ATOM 2210 N N . ILE A 1 296 ? -4.970 -12.777 -9.677 1.00 36.62 296 ILE A N 1
ATOM 2211 C CA . ILE A 1 296 ? -5.482 -14.153 -9.809 1.00 36.62 296 ILE A CA 1
ATOM 2212 C C . ILE A 1 296 ? -6.293 -14.324 -11.112 1.00 36.62 296 ILE A C 1
ATOM 2214 O O . ILE A 1 296 ? -6.271 -15.390 -11.729 1.00 36.62 296 ILE A O 1
ATOM 2218 N N . ASP A 1 297 ? -6.890 -13.228 -11.591 1.00 33.72 297 ASP A N 1
ATOM 2219 C CA . ASP A 1 297 ? -7.641 -13.149 -12.846 1.00 33.72 297 ASP A CA 1
ATOM 2220 C C . ASP A 1 297 ? -6.757 -12.912 -14.091 1.00 33.72 297 ASP A C 1
ATOM 2222 O O . ASP A 1 297 ? -7.180 -13.187 -15.207 1.00 33.72 297 ASP A O 1
ATOM 2226 N N . GLN A 1 298 ? -5.509 -12.454 -13.932 1.00 34.31 298 GLN A N 1
ATOM 2227 C CA . GLN A 1 298 ? -4.499 -12.398 -15.007 1.00 34.31 298 GLN A CA 1
ATOM 2228 C C . GLN A 1 298 ? -3.648 -13.682 -15.074 1.00 34.31 298 GLN A C 1
ATOM 2230 O O . GLN A 1 298 ? -3.110 -14.015 -16.129 1.00 34.31 298 GLN A O 1
ATOM 2235 N N . LEU A 1 299 ? -3.569 -14.446 -13.975 1.00 34.34 299 LEU A N 1
ATOM 2236 C CA . LEU A 1 299 ? -3.016 -15.810 -13.934 1.00 34.34 299 LEU A CA 1
ATOM 2237 C C . LEU A 1 299 ? -3.897 -16.825 -14.679 1.00 34.34 299 LEU A C 1
ATOM 2239 O O . LEU A 1 299 ? -3.430 -17.910 -15.043 1.00 34.34 299 LEU A O 1
ATOM 2243 N N . THR A 1 300 ? -5.152 -16.468 -14.958 1.00 31.52 300 THR A N 1
ATOM 2244 C CA . THR A 1 300 ? -6.006 -17.179 -15.909 1.00 31.52 300 THR A CA 1
ATOM 2245 C C . THR A 1 300 ? -5.850 -16.542 -17.287 1.00 31.52 300 THR A C 1
ATOM 2247 O O . THR A 1 300 ? -6.547 -15.613 -17.674 1.00 31.52 300 THR A O 1
ATOM 2250 N N . ALA A 1 301 ? -4.871 -17.043 -18.038 1.00 35.28 301 ALA A N 1
ATOM 2251 C CA . ALA A 1 301 ? -4.577 -16.595 -19.389 1.00 35.28 301 ALA A CA 1
ATOM 2252 C C . ALA A 1 301 ? -5.841 -16.513 -20.261 1.00 35.28 301 ALA A C 1
ATOM 2254 O O . ALA A 1 301 ? -6.452 -17.533 -20.599 1.00 35.28 301 ALA A O 1
ATOM 2255 N N . GLN A 1 302 ? -6.194 -15.295 -20.685 1.00 30.23 302 GLN A N 1
ATOM 2256 C CA . GLN A 1 302 ? -7.040 -15.121 -21.856 1.00 30.23 302 GLN A CA 1
ATOM 2257 C C . GLN A 1 302 ? -6.374 -15.839 -23.029 1.00 30.23 302 GLN A C 1
ATOM 2259 O O . GLN A 1 302 ? -5.173 -15.704 -23.273 1.00 30.23 302 GLN A O 1
ATOM 2264 N N . GLY A 1 303 ? -7.168 -16.659 -23.716 1.00 32.53 303 GLY A N 1
ATOM 2265 C CA . GLY A 1 303 ? -6.714 -17.521 -24.793 1.00 32.53 303 GLY A CA 1
ATOM 2266 C C . GLY A 1 303 ? -5.849 -16.760 -25.790 1.00 32.53 303 GLY A C 1
ATOM 2267 O O . GLY A 1 303 ? -6.321 -15.858 -26.479 1.00 32.53 303 GLY A O 1
ATOM 2268 N N . PHE A 1 304 ? -4.583 -17.169 -25.872 1.00 34.44 304 PHE A N 1
ATOM 2269 C CA . PHE A 1 304 ? -3.643 -16.744 -26.898 1.00 34.44 304 PHE A CA 1
ATOM 2270 C C . PHE A 1 304 ? -4.213 -17.151 -28.269 1.00 34.44 304 PHE A C 1
ATOM 2272 O O . PHE A 1 304 ? -4.016 -18.269 -28.743 1.00 34.44 304 PHE A O 1
ATOM 2279 N N . SER A 1 305 ? -4.997 -16.256 -28.867 1.00 27.33 305 SER A N 1
ATOM 2280 C CA . SER A 1 305 ? -5.515 -16.328 -30.235 1.00 27.33 305 SER A CA 1
ATOM 2281 C C . SER A 1 305 ? -4.627 -15.467 -31.129 1.00 27.33 305 SER A C 1
ATOM 2283 O O . SER A 1 305 ? -5.050 -14.530 -31.791 1.00 27.33 305 SER A O 1
ATOM 2285 N N . GLY A 1 306 ? -3.335 -15.767 -31.106 1.00 29.52 306 GLY A N 1
ATOM 2286 C CA . GLY A 1 306 ? -2.345 -15.109 -31.938 1.00 29.52 306 GLY A CA 1
ATOM 2287 C C . GLY A 1 306 ? -1.229 -16.092 -32.211 1.00 29.52 306 GLY A C 1
ATOM 2288 O O . GLY A 1 306 ? -0.656 -16.660 -31.289 1.00 29.52 306 GLY A O 1
ATOM 2289 N N . SER A 1 307 ? -0.952 -16.343 -33.484 1.00 32.97 307 SER A N 1
ATOM 2290 C CA . SER A 1 307 ? 0.216 -17.100 -33.925 1.00 32.97 307 SER A CA 1
ATOM 2291 C C . SER A 1 307 ? 1.468 -16.625 -33.177 1.00 32.97 307 SER A C 1
ATOM 2293 O O . SER A 1 307 ? 1.784 -15.438 -33.198 1.00 32.97 307 SER A O 1
ATOM 2295 N N . ALA A 1 308 ? 2.189 -17.541 -32.527 1.00 36.47 308 ALA A N 1
ATOM 2296 C CA . ALA A 1 308 ? 3.490 -17.267 -31.928 1.00 36.47 308 ALA A CA 1
ATOM 2297 C C . ALA A 1 308 ? 4.455 -16.753 -33.012 1.00 36.47 308 ALA A C 1
ATOM 2299 O O . ALA A 1 308 ? 4.945 -17.533 -33.823 1.00 36.47 308 ALA A O 1
ATOM 2300 N N . SER A 1 309 ? 4.699 -15.442 -33.064 1.00 35.22 309 SER A N 1
ATOM 2301 C CA . SER A 1 309 ? 5.540 -14.835 -34.106 1.00 35.22 309 SER A CA 1
ATOM 2302 C C . SER A 1 309 ? 6.670 -13.949 -33.580 1.00 35.22 309 SER A C 1
ATOM 2304 O O . SER A 1 309 ? 7.189 -13.135 -34.337 1.00 35.22 309 SER A O 1
ATOM 2306 N N . SER A 1 310 ? 7.126 -14.126 -32.334 1.00 39.62 310 SER A N 1
ATOM 2307 C CA . SER A 1 310 ? 8.436 -13.591 -31.926 1.00 39.62 310 SER A CA 1
ATOM 2308 C C . SER A 1 310 ? 9.372 -14.705 -31.444 1.00 39.62 310 SER A C 1
ATOM 2310 O O . SER A 1 310 ? 9.431 -15.005 -30.249 1.00 39.62 310 SER A O 1
ATOM 2312 N N . PRO A 1 311 ? 10.140 -15.322 -32.363 1.00 44.81 311 PRO A N 1
ATOM 2313 C CA . PRO A 1 311 ? 11.234 -16.238 -32.030 1.00 44.81 311 PRO A CA 1
ATOM 2314 C C . PRO A 1 311 ? 12.290 -15.603 -31.110 1.00 44.81 311 PRO A C 1
ATOM 2316 O O . PRO A 1 311 ? 12.999 -16.314 -30.404 1.00 44.81 311 PRO A O 1
ATOM 2319 N N . ILE A 1 312 ? 12.382 -14.267 -31.105 1.00 39.47 312 ILE A N 1
ATOM 2320 C CA . ILE A 1 312 ? 13.360 -13.488 -30.337 1.00 39.47 312 ILE A CA 1
ATOM 2321 C C . ILE A 1 312 ? 13.026 -13.527 -28.839 1.00 39.47 312 ILE A C 1
ATOM 2323 O O . ILE A 1 312 ? 13.886 -13.888 -28.042 1.00 39.47 312 ILE A O 1
ATOM 2327 N N . ALA A 1 313 ? 11.765 -13.296 -28.458 1.00 42.72 313 ALA A N 1
ATOM 2328 C CA . ALA A 1 313 ? 11.340 -13.357 -27.055 1.00 42.72 313 ALA A CA 1
ATOM 2329 C C . ALA A 1 313 ? 11.475 -14.776 -26.463 1.00 42.72 313 ALA A C 1
ATOM 2331 O O . ALA A 1 313 ? 11.883 -14.953 -25.316 1.00 42.72 313 ALA A O 1
ATOM 2332 N N . GLN A 1 314 ? 11.203 -15.817 -27.262 1.00 48.62 314 GLN A N 1
ATOM 2333 C CA . GLN A 1 314 ? 11.450 -17.205 -26.848 1.00 48.62 314 GLN A CA 1
ATOM 2334 C C . GLN A 1 314 ? 12.946 -17.514 -26.690 1.00 48.62 314 GLN A C 1
ATOM 2336 O O . GLN A 1 314 ? 13.321 -18.228 -25.761 1.00 48.62 314 GLN A O 1
ATOM 2341 N N . GLN A 1 315 ? 13.809 -16.973 -27.557 1.00 49.28 315 GLN A N 1
ATOM 2342 C CA . GLN A 1 315 ? 15.264 -17.126 -27.440 1.00 49.28 315 GLN A CA 1
ATOM 2343 C C . GLN A 1 315 ? 15.855 -16.370 -26.243 1.00 49.28 315 GLN A C 1
ATOM 2345 O O . GLN A 1 315 ? 16.827 -16.838 -25.650 1.00 49.28 315 GLN A O 1
ATOM 2350 N N . GLU A 1 316 ? 15.287 -15.229 -25.863 1.00 54.97 316 GLU A N 1
ATOM 2351 C CA . GLU A 1 316 ? 15.713 -14.473 -24.681 1.00 54.97 316 GLU A CA 1
ATOM 2352 C C . GLU A 1 316 ? 15.354 -15.206 -23.384 1.00 54.97 316 GLU A C 1
ATOM 2354 O O . GLU A 1 316 ? 16.221 -15.387 -22.529 1.00 54.97 316 GLU A O 1
ATOM 2359 N N . LEU A 1 317 ? 14.131 -15.740 -23.282 1.00 55.09 317 LEU A N 1
ATOM 2360 C CA . LEU A 1 317 ? 13.702 -16.574 -22.151 1.00 55.09 317 LEU A CA 1
ATOM 2361 C C . LEU A 1 317 ? 14.504 -17.880 -22.053 1.00 55.09 317 LEU A C 1
ATOM 2363 O O . LEU A 1 317 ? 14.865 -18.320 -20.959 1.00 55.09 317 LEU A O 1
ATOM 2367 N N . TRP A 1 318 ? 14.845 -18.473 -23.200 1.00 60.19 318 TRP A N 1
ATOM 2368 C CA . TRP A 1 318 ? 15.743 -19.624 -23.286 1.00 60.19 318 TRP A CA 1
ATOM 2369 C C . TRP A 1 318 ? 17.102 -19.310 -22.630 1.00 60.19 318 TRP A C 1
ATOM 2371 O O . TRP A 1 318 ? 17.576 -20.084 -21.797 1.00 60.19 318 TRP A O 1
ATOM 2381 N N . ARG A 1 319 ? 17.718 -18.158 -22.926 1.00 57.41 319 ARG A N 1
ATOM 2382 C CA . ARG A 1 319 ? 19.043 -17.791 -22.384 1.00 57.41 319 ARG A CA 1
ATOM 2383 C C . ARG A 1 319 ? 19.067 -17.563 -20.869 1.00 57.41 319 ARG A C 1
ATOM 2385 O O . ARG A 1 319 ? 20.144 -17.619 -20.281 1.00 57.41 319 ARG A O 1
ATOM 2392 N N . GLN A 1 320 ? 17.915 -17.328 -20.244 1.00 65.38 320 GLN A N 1
ATOM 2393 C CA . GLN A 1 320 ? 17.795 -17.081 -18.802 1.00 65.38 320 GLN A CA 1
ATOM 2394 C C . GLN A 1 320 ? 17.607 -18.368 -17.972 1.00 65.38 320 GLN A C 1
ATOM 2396 O O . GLN A 1 320 ? 17.731 -18.338 -16.746 1.00 65.38 320 GLN A O 1
ATOM 2401 N N . CYS A 1 321 ? 17.331 -19.509 -18.614 1.00 68.38 321 CYS A N 1
ATOM 2402 C CA . CYS A 1 321 ? 17.057 -20.774 -17.927 1.00 68.38 321 CYS A CA 1
ATOM 2403 C C . CYS A 1 321 ? 18.286 -21.684 -17.885 1.00 68.38 321 CYS A C 1
ATOM 2405 O O . CYS A 1 321 ? 18.824 -22.024 -18.927 1.00 68.38 321 CYS A O 1
ATOM 2407 N N . SER A 1 322 ? 18.701 -22.171 -16.714 1.00 76.44 322 SER A N 1
ATOM 2408 C CA . SER A 1 322 ? 19.889 -23.018 -16.547 1.00 76.44 322 SER A CA 1
ATOM 2409 C C . SER A 1 322 ? 19.762 -24.400 -17.203 1.00 76.44 322 SER A C 1
ATOM 2411 O O . SER A 1 322 ? 20.780 -25.048 -17.495 1.00 76.44 322 SER A O 1
ATOM 2413 N N . ARG A 1 323 ? 18.531 -24.851 -17.464 1.00 82.06 323 ARG A N 1
ATOM 2414 C CA . ARG A 1 323 ? 18.190 -26.085 -18.178 1.00 82.06 323 ARG A CA 1
ATOM 2415 C C . ARG A 1 323 ? 17.122 -25.842 -19.234 1.00 82.06 323 ARG A C 1
ATOM 2417 O O . ARG A 1 323 ? 16.196 -25.059 -19.047 1.00 82.06 323 ARG A O 1
ATOM 2424 N N . ILE A 1 324 ? 17.239 -26.578 -20.331 1.00 81.50 324 ILE A N 1
ATOM 2425 C CA . ILE A 1 324 ? 16.339 -26.539 -21.481 1.00 81.50 324 ILE A CA 1
ATOM 2426 C C . ILE A 1 324 ? 15.833 -27.943 -21.752 1.00 81.50 324 ILE A C 1
ATOM 2428 O O . ILE A 1 324 ? 16.622 -28.876 -21.901 1.00 81.50 324 ILE A O 1
ATOM 2432 N N . ILE A 1 325 ? 14.516 -28.071 -21.819 1.00 86.44 325 ILE A N 1
ATOM 2433 C CA . ILE A 1 325 ? 13.778 -29.313 -21.965 1.00 86.44 325 ILE A CA 1
ATOM 2434 C C . ILE A 1 325 ? 12.941 -29.172 -23.217 1.00 86.44 325 ILE A C 1
ATOM 2436 O O . ILE A 1 325 ? 11.993 -28.391 -23.267 1.00 86.44 325 ILE A O 1
ATOM 2440 N N . LEU A 1 326 ? 13.322 -29.928 -24.236 1.00 83.69 326 LEU A N 1
ATOM 2441 C CA . LEU A 1 326 ? 12.634 -29.941 -25.514 1.00 83.69 326 LEU A CA 1
ATOM 2442 C C . LEU A 1 326 ? 12.051 -31.325 -25.734 1.00 83.69 326 LEU A C 1
ATOM 2444 O O . LEU A 1 326 ? 12.782 -32.316 -25.808 1.00 83.69 326 LEU A O 1
ATOM 2448 N N . GLU A 1 327 ? 10.733 -31.380 -25.840 1.00 84.00 327 GLU A N 1
ATOM 2449 C CA . GLU A 1 327 ? 10.010 -32.554 -26.292 1.00 84.00 327 GLU A CA 1
ATOM 2450 C C . GLU A 1 327 ? 9.851 -32.495 -27.818 1.00 84.00 327 GLU A C 1
ATOM 2452 O O . GLU A 1 327 ? 9.438 -31.484 -28.394 1.00 84.00 327 GLU A O 1
ATOM 2457 N N . ASN A 1 328 ? 10.234 -33.582 -28.483 1.00 80.50 328 ASN A N 1
ATOM 2458 C CA . ASN A 1 328 ? 10.047 -33.754 -29.916 1.00 80.50 328 ASN A CA 1
ATOM 2459 C C . ASN A 1 328 ? 9.694 -35.212 -30.217 1.00 80.50 328 ASN A C 1
ATOM 2461 O O . ASN A 1 328 ? 10.517 -36.106 -29.990 1.00 80.50 328 ASN A O 1
ATOM 2465 N N . ASN A 1 329 ? 8.480 -35.448 -30.723 1.00 75.12 329 ASN A N 1
ATOM 2466 C CA . ASN A 1 329 ? 7.970 -36.771 -31.105 1.00 75.12 329 ASN A CA 1
ATOM 2467 C C . ASN A 1 329 ? 8.189 -37.850 -30.027 1.00 75.12 329 ASN A C 1
ATOM 2469 O O . ASN A 1 329 ? 8.628 -38.969 -30.294 1.00 75.12 329 ASN A O 1
ATOM 2473 N N . GLY A 1 330 ? 7.947 -37.475 -28.779 1.00 68.56 330 GLY A N 1
ATOM 2474 C CA . GLY A 1 330 ? 7.965 -38.320 -27.591 1.00 68.56 330 GLY A CA 1
ATOM 2475 C C . GLY A 1 330 ? 9.331 -38.543 -26.983 1.00 68.56 330 GLY A C 1
ATOM 2476 O O . GLY A 1 330 ? 9.471 -39.274 -26.001 1.00 68.56 330 GLY A O 1
ATOM 2477 N N . ARG A 1 331 ? 10.350 -37.882 -27.526 1.00 79.00 331 ARG A N 1
ATOM 2478 C CA . ARG A 1 331 ? 11.690 -37.870 -26.958 1.00 79.00 331 ARG A CA 1
ATOM 2479 C C . ARG A 1 331 ? 11.920 -36.548 -26.254 1.00 79.00 331 ARG A C 1
ATOM 2481 O O . ARG A 1 331 ? 11.811 -35.486 -26.858 1.00 79.00 331 ARG A O 1
ATOM 2488 N N . ILE A 1 332 ? 12.291 -36.635 -24.982 1.00 82.62 332 ILE A N 1
ATOM 2489 C CA . ILE A 1 332 ? 12.722 -35.480 -24.203 1.00 82.62 332 ILE A CA 1
ATOM 2490 C C . ILE A 1 332 ? 14.234 -35.347 -24.328 1.00 82.62 332 ILE A C 1
ATOM 2492 O O . ILE A 1 332 ? 14.991 -36.264 -23.995 1.00 82.62 332 ILE A O 1
ATOM 2496 N N . LYS A 1 333 ? 14.680 -34.180 -24.784 1.00 83.00 333 LYS A N 1
ATOM 2497 C CA . LYS A 1 333 ? 16.077 -33.766 -24.744 1.00 83.00 333 LYS A CA 1
ATOM 2498 C C . LYS A 1 333 ? 16.245 -32.738 -23.633 1.00 83.00 333 LYS A C 1
ATOM 2500 O O . LYS A 1 333 ? 15.566 -31.717 -23.638 1.00 83.00 333 LYS A O 1
ATOM 2505 N N . VAL A 1 334 ? 17.172 -33.004 -22.715 1.00 82.62 334 VAL A N 1
ATOM 2506 C CA . VAL A 1 334 ? 17.559 -32.062 -21.658 1.00 82.62 334 VAL A CA 1
ATOM 2507 C C . VAL A 1 334 ? 18.975 -31.566 -21.931 1.00 82.62 334 VAL A C 1
ATOM 2509 O O . VAL A 1 334 ? 19.903 -32.370 -22.078 1.00 82.62 334 VAL A O 1
ATOM 2512 N N . THR A 1 335 ? 19.138 -30.250 -22.024 1.00 79.25 335 THR A N 1
ATOM 2513 C CA . THR A 1 335 ? 20.420 -29.580 -22.274 1.00 79.25 335 THR A CA 1
ATOM 2514 C C . THR A 1 335 ? 20.643 -28.422 -21.313 1.00 79.25 335 THR A C 1
ATOM 2516 O O . THR A 1 335 ? 19.699 -27.856 -20.768 1.00 79.25 335 THR A O 1
ATOM 2519 N N . THR A 1 336 ? 21.899 -28.041 -21.121 1.00 74.19 336 THR A N 1
ATOM 2520 C CA . THR A 1 336 ? 22.270 -26.774 -20.478 1.00 74.19 336 THR A CA 1
ATOM 2521 C C . THR A 1 336 ? 22.161 -25.609 -21.470 1.00 74.19 336 THR A C 1
ATOM 2523 O O . THR A 1 336 ? 22.034 -25.824 -22.678 1.00 74.19 336 THR A O 1
ATOM 2526 N N . VAL A 1 337 ? 22.272 -24.366 -20.984 1.00 65.81 337 VAL A N 1
ATOM 2527 C CA . VAL A 1 337 ? 22.339 -23.151 -21.834 1.00 65.81 337 VAL A CA 1
ATOM 2528 C C . VAL A 1 337 ? 23.467 -23.220 -22.862 1.00 65.81 337 VAL A C 1
ATOM 2530 O O . VAL A 1 337 ? 23.307 -22.767 -23.989 1.00 65.81 337 VAL A O 1
ATOM 2533 N N . SER A 1 338 ? 24.592 -23.842 -22.502 1.00 65.56 338 SER A N 1
ATOM 2534 C CA . SER A 1 338 ? 25.734 -24.060 -23.398 1.00 65.56 338 SER A CA 1
ATOM 2535 C C . SER A 1 338 ? 25.499 -25.145 -24.459 1.00 65.56 338 SER A C 1
ATOM 2537 O O . SER A 1 338 ? 26.398 -25.435 -25.243 1.00 65.56 338 SER A O 1
ATOM 2539 N N . GLY A 1 339 ? 24.318 -25.773 -24.485 1.00 63.56 339 GLY A N 1
ATOM 2540 C CA . GLY A 1 339 ? 23.973 -26.848 -25.415 1.00 63.56 339 GLY A CA 1
ATOM 2541 C C . GLY A 1 339 ? 24.560 -28.215 -25.049 1.00 63.56 339 GLY A C 1
ATOM 2542 O O . GLY A 1 339 ? 24.328 -29.185 -25.773 1.00 63.56 339 GLY A O 1
ATOM 2543 N N . ALA A 1 340 ? 25.281 -28.322 -23.927 1.00 72.25 340 ALA A N 1
ATOM 2544 C CA . ALA A 1 340 ? 25.795 -29.595 -23.437 1.00 72.25 340 ALA A CA 1
ATOM 2545 C C . ALA A 1 340 ? 24.642 -30.504 -22.988 1.00 72.25 340 ALA A C 1
ATOM 2547 O O . ALA A 1 340 ? 23.616 -30.038 -22.480 1.00 72.25 340 ALA A O 1
ATOM 2548 N N . ALA A 1 341 ? 24.801 -31.815 -23.183 1.00 73.12 341 ALA A N 1
ATOM 2549 C CA . ALA A 1 341 ? 23.844 -32.786 -22.669 1.00 73.12 341 ALA A CA 1
ATOM 2550 C C . ALA A 1 341 ? 23.794 -32.689 -21.139 1.00 73.12 341 ALA A C 1
ATOM 2552 O O . ALA A 1 341 ? 24.834 -32.702 -20.484 1.00 73.12 341 ALA A O 1
ATOM 2553 N N . ALA A 1 342 ? 22.588 -32.589 -20.585 1.00 66.38 342 ALA A N 1
ATOM 2554 C CA . ALA A 1 342 ? 22.409 -32.578 -19.142 1.00 66.38 342 ALA A CA 1
ATOM 2555 C C . ALA A 1 342 ? 22.735 -33.952 -18.532 1.00 66.38 342 ALA A C 1
ATOM 2557 O O . ALA A 1 342 ? 22.652 -34.983 -19.218 1.00 66.38 342 ALA A O 1
ATOM 2558 N N . ASP A 1 343 ? 23.095 -33.956 -17.247 1.00 67.62 343 ASP A N 1
ATOM 2559 C CA . ASP A 1 343 ? 23.441 -35.172 -16.510 1.00 67.62 343 ASP A CA 1
ATOM 2560 C C . ASP A 1 343 ? 22.270 -36.178 -16.541 1.00 67.62 343 ASP A C 1
ATOM 2562 O O . ASP A 1 343 ? 21.091 -35.838 -16.650 1.00 67.62 343 ASP A O 1
ATOM 2566 N N . SER A 1 344 ? 22.602 -37.459 -16.440 1.00 63.22 344 SER A N 1
ATOM 2567 C CA . SER A 1 344 ? 21.682 -38.570 -16.224 1.00 63.22 344 SER A CA 1
ATOM 2568 C C . SER A 1 344 ? 20.646 -38.314 -15.119 1.00 63.22 344 SER A C 1
ATOM 2570 O O . SER A 1 344 ? 19.527 -38.815 -15.227 1.00 63.22 344 SER A O 1
ATOM 2572 N N . GLN A 1 345 ? 20.981 -37.524 -14.093 1.00 64.38 345 GLN A N 1
ATOM 2573 C CA . GLN A 1 345 ? 20.059 -37.130 -13.026 1.00 64.38 345 GLN A CA 1
ATOM 2574 C C . GLN A 1 345 ? 18.983 -36.148 -13.508 1.00 64.38 345 GLN A C 1
ATOM 2576 O O . GLN A 1 345 ? 17.805 -36.383 -13.246 1.00 64.38 345 GLN A O 1
ATOM 2581 N N . ASP A 1 346 ? 19.352 -35.132 -14.296 1.00 67.75 346 ASP A N 1
ATOM 2582 C CA . ASP A 1 346 ? 18.407 -34.178 -14.895 1.00 67.75 346 ASP A CA 1
ATOM 2583 C C . ASP A 1 346 ? 17.366 -34.908 -15.761 1.00 67.75 346 ASP A C 1
ATOM 2585 O O . ASP A 1 346 ? 16.176 -34.608 -15.717 1.00 67.75 346 ASP A O 1
ATOM 2589 N N . LYS A 1 347 ? 17.784 -35.944 -16.499 1.00 71.31 347 LYS A N 1
ATOM 2590 C CA . LYS A 1 347 ? 16.879 -36.748 -17.339 1.00 71.31 347 LYS A CA 1
ATOM 2591 C C . LYS A 1 347 ? 15.856 -37.565 -16.544 1.00 71.31 347 LYS A C 1
ATOM 2593 O O . LYS A 1 347 ? 14.798 -37.868 -17.080 1.00 71.31 347 LYS A O 1
ATOM 2598 N N . ARG A 1 348 ? 16.136 -37.929 -15.286 1.00 78.25 348 ARG A N 1
ATOM 2599 C CA . ARG A 1 348 ? 15.214 -38.723 -14.442 1.00 78.25 348 ARG A CA 1
ATOM 2600 C C . ARG A 1 348 ? 14.036 -37.909 -13.913 1.00 78.25 348 ARG A C 1
ATOM 2602 O O . ARG A 1 348 ? 13.047 -38.501 -13.477 1.00 78.25 348 ARG A O 1
ATOM 2609 N N . ALA A 1 349 ? 14.149 -36.582 -13.927 1.00 82.50 349 ALA A N 1
ATOM 2610 C CA . ALA A 1 349 ? 13.087 -35.685 -13.500 1.00 82.50 349 ALA A CA 1
ATOM 2611 C C . ALA A 1 349 ? 11.997 -35.511 -14.567 1.00 82.50 349 ALA A C 1
ATOM 2613 O O . ALA A 1 349 ? 10.878 -35.145 -14.221 1.00 82.50 349 ALA A O 1
ATOM 2614 N N . PHE A 1 350 ? 12.291 -35.810 -15.836 1.00 86.62 350 PHE A N 1
ATOM 2615 C CA . PHE A 1 350 ? 11.376 -35.587 -16.951 1.00 86.62 350 PHE A CA 1
ATOM 2616 C C . PHE A 1 350 ? 10.978 -36.897 -17.623 1.00 86.62 350 PHE A C 1
ATOM 2618 O O . PHE A 1 350 ? 11.820 -37.705 -18.007 1.00 86.62 350 PHE A O 1
ATOM 2625 N N . THR A 1 351 ? 9.678 -37.087 -17.817 1.00 85.12 351 THR A N 1
ATOM 2626 C CA . THR A 1 351 ? 9.127 -38.202 -18.596 1.00 85.12 351 THR A CA 1
ATOM 2627 C C . THR A 1 351 ? 8.064 -37.680 -19.549 1.00 85.12 351 THR A C 1
ATOM 2629 O O . THR A 1 351 ? 7.439 -36.660 -19.281 1.00 85.12 351 THR A O 1
ATOM 2632 N N . CYS A 1 352 ? 7.889 -38.338 -20.691 1.00 81.81 352 CYS A N 1
ATOM 2633 C CA . CYS A 1 352 ? 6.841 -37.994 -21.644 1.00 81.81 352 CYS A CA 1
ATOM 2634 C C . CYS A 1 352 ? 5.800 -39.107 -21.643 1.00 81.81 352 CYS A C 1
ATOM 2636 O O . CYS A 1 352 ? 6.156 -40.282 -21.736 1.00 81.81 352 CYS A O 1
ATOM 2638 N N . TYR A 1 353 ? 4.534 -38.730 -21.536 1.00 78.38 353 TYR A N 1
ATOM 2639 C CA . TYR A 1 353 ? 3.403 -39.634 -21.607 1.00 78.38 353 TYR A CA 1
ATOM 2640 C C . TYR A 1 353 ? 2.511 -39.261 -22.788 1.00 78.38 353 TYR A C 1
ATOM 2642 O O . TYR A 1 353 ? 2.215 -38.090 -23.015 1.00 78.38 353 TYR A O 1
ATOM 2650 N N . TYR A 1 354 ? 2.059 -40.277 -23.514 1.00 68.75 354 TYR A N 1
ATOM 2651 C CA . TYR A 1 354 ? 1.061 -40.146 -24.566 1.00 68.75 354 TYR A CA 1
ATOM 2652 C C . TYR A 1 354 ? -0.189 -40.872 -24.111 1.00 68.75 354 TYR A C 1
ATOM 2654 O O . TYR A 1 354 ? -0.131 -42.062 -23.801 1.00 68.75 354 TYR A O 1
ATOM 2662 N N . SER A 1 355 ? -1.317 -40.164 -24.072 1.00 56.75 355 SER A N 1
ATOM 2663 C CA . SER A 1 355 ? -2.581 -40.809 -23.750 1.00 56.75 355 SER A CA 1
ATOM 2664 C C . SER A 1 355 ? -2.981 -41.768 -24.878 1.00 56.75 355 SER A C 1
ATOM 2666 O O . SER A 1 355 ? -3.113 -41.320 -26.021 1.00 56.75 355 SER A O 1
ATOM 2668 N N . PRO A 1 356 ? -3.251 -43.055 -24.589 1.00 51.47 356 PRO A N 1
ATOM 2669 C CA . PRO A 1 356 ? -3.763 -43.999 -25.581 1.00 51.47 356 PRO A CA 1
ATOM 2670 C C . PRO A 1 356 ? -5.114 -43.571 -26.173 1.00 51.47 356 PRO A C 1
ATOM 2672 O O . PRO A 1 356 ? -5.443 -43.945 -27.293 1.00 51.47 356 PRO A O 1
ATOM 2675 N N . SER A 1 357 ? -5.897 -42.786 -25.423 1.00 45.41 357 SER A N 1
ATOM 2676 C CA . SER A 1 357 ? -7.229 -42.306 -25.808 1.00 45.41 357 SER A CA 1
ATOM 2677 C C . SER A 1 357 ? -7.226 -40.924 -26.471 1.00 45.41 357 SER A C 1
ATOM 2679 O O . SER A 1 357 ? -8.246 -40.518 -27.020 1.00 45.41 357 SER A O 1
ATOM 2681 N N . ASN A 1 358 ? -6.100 -40.200 -26.444 1.00 50.34 358 ASN A N 1
ATOM 2682 C CA . ASN A 1 358 ? -5.946 -38.912 -27.120 1.00 50.34 358 ASN A CA 1
ATOM 2683 C C . ASN A 1 358 ? -4.490 -38.733 -27.603 1.00 50.34 358 ASN A C 1
ATOM 2685 O O . ASN A 1 358 ? -3.691 -38.070 -26.939 1.00 50.34 358 ASN A O 1
ATOM 2689 N N . PRO A 1 359 ? -4.116 -39.342 -28.745 1.00 54.75 359 PRO A N 1
ATOM 2690 C CA . PRO A 1 359 ? -2.730 -39.388 -29.222 1.00 54.75 359 PRO A CA 1
ATOM 2691 C C . PRO A 1 359 ? -2.193 -38.033 -29.718 1.00 54.75 359 PRO A C 1
ATOM 2693 O O . PRO A 1 359 ? -1.032 -37.939 -30.111 1.00 54.75 359 PRO A O 1
ATOM 2696 N N . GLY A 1 360 ? -3.024 -36.984 -29.728 1.00 57.78 360 GLY A N 1
ATOM 2697 C CA . GLY A 1 360 ? -2.714 -35.701 -30.356 1.00 57.78 360 GLY A CA 1
ATOM 2698 C C . GLY A 1 360 ? -1.847 -34.744 -29.536 1.00 57.78 360 GLY A C 1
ATOM 2699 O O . GLY A 1 360 ? -1.359 -33.776 -30.113 1.00 57.78 360 GLY A O 1
ATOM 2700 N N . ALA A 1 361 ? -1.643 -34.971 -28.233 1.00 68.94 361 ALA A N 1
ATOM 2701 C CA . ALA A 1 361 ? -0.888 -34.059 -27.368 1.00 68.94 361 ALA A CA 1
ATOM 2702 C C . ALA A 1 361 ? -0.064 -34.811 -26.301 1.00 68.94 361 ALA A C 1
ATOM 2704 O O . ALA A 1 361 ? -0.651 -35.500 -25.463 1.00 68.94 361 ALA A O 1
ATOM 2705 N N . PRO A 1 362 ? 1.277 -34.687 -26.293 1.00 76.19 362 PRO A N 1
ATOM 2706 C CA . PRO A 1 362 ? 2.100 -35.260 -25.236 1.00 76.19 362 PRO A CA 1
ATOM 2707 C C . PRO A 1 362 ? 1.923 -34.524 -23.907 1.00 76.19 362 PRO A C 1
ATOM 2709 O O . PRO A 1 362 ? 1.816 -33.298 -23.860 1.00 76.19 362 PRO A O 1
ATOM 2712 N N . VAL A 1 363 ? 1.992 -35.282 -22.815 1.00 81.00 363 VAL A N 1
ATOM 2713 C CA . VAL A 1 363 ? 2.123 -34.755 -21.457 1.00 81.00 363 VAL A CA 1
ATOM 2714 C C . VAL A 1 363 ? 3.576 -34.905 -21.016 1.00 81.00 363 VAL A C 1
ATOM 2716 O O . VAL A 1 363 ? 4.100 -36.013 -20.901 1.00 81.00 363 VAL A O 1
ATOM 2719 N N . ILE A 1 364 ? 4.244 -33.784 -20.769 1.00 86.12 364 ILE A N 1
ATOM 2720 C CA . ILE A 1 364 ? 5.595 -33.724 -20.215 1.00 86.12 364 ILE A CA 1
ATOM 2721 C C . ILE A 1 364 ? 5.467 -33.725 -18.694 1.00 86.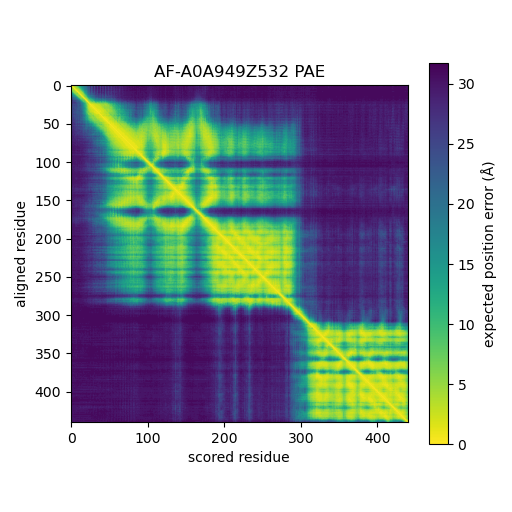12 364 ILE A C 1
ATOM 2723 O O . ILE A 1 364 ? 5.111 -32.721 -18.090 1.00 86.12 364 ILE A O 1
ATOM 2727 N N . ILE A 1 365 ? 5.762 -34.845 -18.052 1.00 88.25 365 ILE A N 1
ATOM 2728 C CA . ILE A 1 365 ? 5.726 -34.957 -16.597 1.00 88.25 365 ILE A CA 1
ATOM 2729 C C . ILE A 1 365 ? 7.077 -34.510 -16.045 1.00 88.25 365 ILE A C 1
ATOM 2731 O O . ILE A 1 365 ? 8.103 -35.138 -16.325 1.00 88.25 365 ILE A O 1
ATOM 2735 N N . PHE A 1 366 ? 7.066 -33.457 -15.232 1.00 90.94 366 PHE A N 1
ATOM 2736 C CA . PHE A 1 366 ? 8.214 -32.982 -14.471 1.00 90.94 366 PHE A CA 1
ATOM 2737 C C . PHE A 1 366 ? 8.027 -33.317 -12.986 1.00 90.94 366 PHE A C 1
ATOM 2739 O O . PHE A 1 366 ? 7.134 -32.809 -12.307 1.00 90.94 366 PHE A O 1
ATOM 2746 N N . ASN A 1 367 ? 8.875 -34.206 -12.479 1.00 89.44 367 ASN A N 1
ATOM 2747 C CA . ASN A 1 367 ? 8.917 -34.596 -11.078 1.00 89.44 367 ASN A CA 1
ATOM 2748 C C . ASN A 1 367 ? 9.949 -33.747 -10.330 1.00 89.44 367 ASN A C 1
ATOM 2750 O O . ASN A 1 367 ? 11.154 -33.996 -10.414 1.00 89.44 367 ASN A O 1
ATOM 2754 N N . VAL A 1 368 ? 9.458 -32.751 -9.592 1.00 87.31 368 VAL A N 1
ATOM 2755 C CA . VAL A 1 368 ? 10.294 -31.720 -8.965 1.00 87.31 368 VAL A CA 1
ATOM 2756 C C . VAL A 1 368 ? 11.211 -32.308 -7.892 1.00 87.31 368 VAL A C 1
ATOM 2758 O O . VAL A 1 368 ? 12.359 -31.890 -7.772 1.00 87.31 368 VAL A O 1
ATOM 2761 N N . SER A 1 369 ? 10.775 -33.347 -7.175 1.00 83.00 369 SER A N 1
ATOM 2762 C CA . SER A 1 369 ? 11.596 -34.004 -6.149 1.00 83.00 369 SER A CA 1
ATOM 2763 C C . SER A 1 369 ? 12.775 -34.801 -6.719 1.00 83.00 369 SER A C 1
ATOM 2765 O O . SER A 1 369 ? 13.652 -35.222 -5.969 1.00 83.00 369 SER A O 1
ATOM 2767 N N . LYS A 1 370 ? 12.780 -35.065 -8.031 1.00 84.19 370 LYS A N 1
ATOM 2768 C CA . LYS A 1 370 ? 13.874 -35.744 -8.742 1.00 84.19 370 LYS A CA 1
ATOM 2769 C C . LYS A 1 370 ? 14.795 -34.767 -9.471 1.00 84.19 370 LYS A C 1
ATOM 2771 O O . LYS A 1 370 ? 15.770 -35.218 -10.070 1.00 84.19 370 LYS A O 1
ATOM 2776 N N . ALA A 1 371 ? 14.489 -33.469 -9.449 1.00 77.50 371 ALA A N 1
ATOM 2777 C CA . ALA A 1 371 ? 15.390 -32.456 -9.973 1.00 77.50 371 ALA A CA 1
ATOM 2778 C C . ALA A 1 371 ? 16.675 -32.447 -9.126 1.00 77.50 371 ALA A C 1
ATOM 2780 O O . ALA A 1 371 ? 16.583 -32.479 -7.894 1.00 77.50 371 ALA A O 1
ATOM 2781 N N . PRO A 1 372 ? 17.868 -32.445 -9.742 1.00 67.38 372 PRO A N 1
ATOM 2782 C CA . PRO A 1 372 ? 19.099 -32.453 -8.977 1.00 67.38 372 PRO A CA 1
ATOM 2783 C C . PRO A 1 372 ? 19.211 -31.168 -8.147 1.00 67.38 372 PRO A C 1
ATOM 2785 O O . PRO A 1 372 ? 18.888 -30.083 -8.640 1.00 67.38 372 PRO A O 1
ATOM 2788 N N . PRO A 1 373 ? 19.676 -31.269 -6.893 1.00 60.78 373 PRO A N 1
ATOM 2789 C CA . PRO A 1 373 ? 19.931 -30.097 -6.076 1.00 60.78 373 PRO A CA 1
ATOM 2790 C C . PRO A 1 373 ? 21.048 -29.289 -6.738 1.00 60.78 373 PRO A C 1
ATOM 2792 O O . PRO A 1 373 ? 22.171 -29.773 -6.883 1.00 60.78 373 PRO A O 1
ATOM 2795 N N . SER A 1 374 ? 20.744 -28.070 -7.175 1.00 59.31 374 SER A N 1
ATOM 2796 C CA . SER A 1 374 ? 21.768 -27.151 -7.662 1.00 59.31 374 SER A CA 1
ATOM 2797 C C . SER A 1 374 ? 22.182 -26.194 -6.546 1.00 59.31 374 SER A C 1
ATOM 2799 O O . SER A 1 374 ? 21.404 -25.875 -5.650 1.00 59.31 374 SER A O 1
ATOM 2801 N N . THR A 1 375 ? 23.435 -25.745 -6.574 1.00 47.94 375 THR A N 1
ATOM 2802 C CA . THR A 1 375 ? 23.994 -24.772 -5.620 1.00 47.94 375 THR A CA 1
ATOM 2803 C C . THR A 1 375 ? 23.460 -23.343 -5.834 1.00 47.94 375 THR A C 1
ATOM 2805 O O . THR A 1 375 ? 23.985 -22.402 -5.246 1.00 47.94 375 THR A O 1
ATOM 2808 N N . GLY A 1 376 ? 22.417 -23.171 -6.658 1.00 54.78 376 GLY A N 1
ATOM 2809 C CA . GLY A 1 376 ? 21.768 -21.903 -6.988 1.00 54.78 376 GLY A CA 1
ATOM 2810 C C . GLY A 1 376 ? 20.307 -22.097 -7.433 1.00 54.78 376 GLY A C 1
ATOM 2811 O O . GLY A 1 376 ? 19.757 -23.188 -7.284 1.00 54.78 376 GLY A O 1
ATOM 2812 N N . PRO A 1 377 ? 19.645 -21.057 -7.967 1.00 56.22 377 PRO A N 1
ATOM 2813 C CA . PRO A 1 377 ? 18.280 -21.173 -8.470 1.00 56.22 377 PRO A CA 1
ATOM 2814 C C . PRO A 1 377 ? 18.225 -22.102 -9.689 1.00 56.22 377 PRO A C 1
ATOM 2816 O O . PRO A 1 377 ? 18.936 -21.920 -10.681 1.00 56.22 377 PRO A O 1
ATOM 2819 N N . SER A 1 378 ? 17.365 -23.116 -9.616 1.00 75.31 378 SER A N 1
ATOM 2820 C CA . SER A 1 378 ? 17.162 -24.071 -10.705 1.00 75.31 378 SER A CA 1
ATOM 2821 C C . SER A 1 378 ? 16.122 -23.503 -11.667 1.00 75.31 378 SER A C 1
ATOM 2823 O O . SER A 1 378 ? 14.959 -23.377 -11.296 1.00 75.31 378 SER A O 1
ATOM 2825 N N . SER A 1 379 ? 16.517 -23.136 -12.889 1.00 81.44 379 SER A N 1
ATOM 2826 C CA . SER A 1 379 ? 15.616 -22.550 -13.885 1.00 81.44 379 SER A CA 1
ATOM 2827 C C . SER A 1 379 ? 15.466 -23.446 -15.116 1.00 81.44 379 SER A C 1
ATOM 2829 O O . SER A 1 379 ? 16.448 -23.877 -15.721 1.00 81.44 379 SER A O 1
ATOM 2831 N N . PHE A 1 380 ? 14.222 -23.740 -15.489 1.00 84.94 380 PHE A N 1
ATOM 2832 C CA . PHE A 1 380 ? 13.870 -24.712 -16.520 1.00 84.94 380 PHE A CA 1
ATOM 2833 C C . PHE A 1 380 ? 13.031 -24.056 -17.614 1.00 84.94 380 PHE A C 1
ATOM 2835 O O . PHE A 1 380 ? 11.930 -23.582 -17.346 1.00 84.94 380 PHE A O 1
ATOM 2842 N N . TYR A 1 381 ? 13.511 -24.100 -18.854 1.00 83.88 381 TYR A N 1
ATOM 2843 C CA . TYR A 1 381 ? 12.699 -23.810 -20.032 1.00 83.88 381 TYR A CA 1
ATOM 2844 C C . TYR A 1 381 ? 12.133 -25.117 -20.589 1.00 83.88 381 TYR A C 1
ATOM 2846 O O . TYR A 1 381 ? 12.907 -25.979 -21.002 1.00 83.88 381 TYR A O 1
ATOM 2854 N N . ILE A 1 382 ? 10.810 -25.282 -20.611 1.00 86.56 382 ILE A N 1
ATOM 2855 C CA . ILE A 1 382 ? 10.149 -26.512 -21.072 1.00 86.56 382 ILE A CA 1
ATOM 2856 C C . ILE A 1 382 ? 9.294 -26.199 -22.292 1.00 86.56 382 ILE A C 1
ATOM 2858 O O . ILE A 1 382 ? 8.339 -25.439 -22.185 1.00 86.56 382 ILE A O 1
ATOM 2862 N N . ALA A 1 383 ? 9.582 -26.815 -23.435 1.00 83.75 383 ALA A N 1
ATOM 2863 C CA . ALA A 1 383 ? 8.803 -26.648 -24.657 1.00 83.75 383 ALA A CA 1
ATOM 2864 C C . ALA A 1 383 ? 8.611 -27.974 -25.402 1.00 83.75 383 ALA A C 1
ATOM 2866 O O . ALA A 1 383 ? 9.307 -28.962 -25.159 1.00 83.75 383 ALA A O 1
ATOM 2867 N N . SER A 1 384 ? 7.661 -27.979 -26.333 1.00 80.88 384 SER A N 1
ATOM 2868 C CA . SER A 1 384 ? 7.359 -29.107 -27.209 1.00 80.88 384 SER A CA 1
ATOM 2869 C C . SER A 1 384 ? 7.232 -28.625 -28.648 1.00 80.88 384 SER A C 1
ATOM 2871 O O . SER A 1 384 ? 6.770 -27.514 -28.905 1.00 80.88 384 SER A O 1
ATOM 2873 N N . SER A 1 385 ? 7.615 -29.488 -29.588 1.00 77.44 385 SER A N 1
ATOM 2874 C CA . SER A 1 385 ? 7.275 -29.334 -31.009 1.00 77.44 385 SER A CA 1
ATOM 2875 C C . SER A 1 385 ? 5.763 -29.379 -31.282 1.00 77.44 385 SER A C 1
ATOM 2877 O O . SER A 1 385 ? 5.311 -28.897 -32.319 1.00 77.44 385 SER A O 1
ATOM 2879 N N . ASN A 1 386 ? 4.977 -29.928 -30.351 1.00 71.44 386 ASN A N 1
ATOM 2880 C CA . ASN A 1 386 ? 3.526 -29.962 -30.399 1.00 71.44 386 ASN A CA 1
ATOM 2881 C C . ASN A 1 386 ? 2.942 -28.810 -29.551 1.00 71.44 386 ASN A C 1
ATOM 2883 O O . ASN A 1 386 ? 3.077 -28.822 -28.325 1.00 71.44 386 ASN A O 1
ATOM 2887 N N . PRO A 1 387 ? 2.252 -27.829 -30.161 1.00 68.25 387 PRO A N 1
ATOM 2888 C CA . PRO A 1 387 ? 1.729 -26.659 -29.448 1.00 68.25 387 PRO A CA 1
ATOM 2889 C C . PRO A 1 387 ? 0.588 -26.981 -28.468 1.00 68.25 387 PRO A C 1
ATOM 2891 O O . PRO A 1 387 ? 0.232 -26.137 -27.645 1.00 68.25 387 PRO A O 1
ATOM 2894 N N . ASN A 1 388 ? 0.011 -28.184 -28.554 1.00 69.44 388 ASN A N 1
ATOM 2895 C CA . ASN A 1 388 ? -1.045 -28.659 -27.660 1.00 69.44 388 ASN A CA 1
ATOM 2896 C C . ASN A 1 388 ? -0.506 -29.511 -26.504 1.00 69.44 388 ASN A C 1
ATOM 2898 O O . ASN A 1 388 ? -1.296 -30.005 -25.702 1.00 69.44 388 ASN A O 1
ATOM 2902 N N . ALA A 1 389 ? 0.812 -29.707 -26.417 1.00 72.50 389 ALA A N 1
ATOM 2903 C CA . ALA A 1 389 ? 1.426 -30.404 -25.299 1.00 72.50 389 ALA A CA 1
ATOM 2904 C C . ALA A 1 389 ? 1.166 -29.682 -23.966 1.00 72.50 389 ALA A C 1
ATOM 2906 O O . ALA A 1 389 ? 0.999 -28.461 -23.914 1.00 72.50 389 ALA A O 1
ATOM 2907 N N . LEU A 1 390 ? 1.182 -30.447 -22.877 1.00 79.94 390 LEU A N 1
ATOM 2908 C CA . LEU A 1 390 ? 0.996 -29.948 -21.515 1.00 79.94 390 LEU A CA 1
ATOM 2909 C C . LEU A 1 390 ? 2.158 -30.399 -20.632 1.00 79.94 390 LEU A C 1
ATOM 2911 O O . LEU A 1 390 ? 2.671 -31.503 -20.796 1.00 79.94 390 LEU A O 1
ATOM 2915 N N . VAL A 1 391 ? 2.559 -29.572 -19.671 1.00 83.38 391 VAL A N 1
ATOM 2916 C CA . VAL A 1 391 ? 3.499 -29.957 -18.616 1.00 83.38 391 VAL A CA 1
ATOM 2917 C C . VAL A 1 391 ? 2.724 -30.310 -17.351 1.00 83.38 391 VAL A C 1
ATOM 2919 O O . VAL A 1 391 ? 1.929 -29.512 -16.871 1.00 83.38 391 VAL A O 1
ATOM 2922 N N . LEU A 1 392 ? 2.978 -31.477 -16.771 1.00 83.81 392 LEU A N 1
ATOM 2923 C CA . LEU A 1 392 ? 2.439 -31.874 -15.473 1.00 83.81 392 LEU A CA 1
ATOM 2924 C C . LEU A 1 392 ? 3.546 -31.815 -14.416 1.00 83.81 392 LEU A C 1
ATOM 2926 O O . LEU A 1 392 ? 4.488 -32.606 -14.455 1.00 83.81 392 LEU A O 1
ATOM 2930 N N . LEU A 1 393 ? 3.428 -30.896 -13.460 1.00 87.31 393 LEU A N 1
ATOM 2931 C CA . LEU A 1 393 ? 4.301 -30.819 -12.293 1.00 87.31 393 LEU A CA 1
ATOM 2932 C C . LEU A 1 393 ? 3.803 -31.769 -11.210 1.00 87.31 393 LEU A C 1
ATOM 2934 O O . LEU A 1 393 ? 2.654 -31.692 -10.778 1.00 87.31 393 LEU A O 1
ATOM 2938 N N . THR A 1 394 ? 4.693 -32.634 -10.738 1.00 84.56 394 THR A N 1
ATOM 2939 C CA . THR A 1 394 ? 4.419 -33.592 -9.661 1.00 84.56 394 THR A CA 1
ATOM 2940 C C . THR A 1 394 ? 5.425 -33.428 -8.531 1.00 84.56 394 THR A C 1
ATOM 2942 O O . THR A 1 394 ? 6.562 -33.003 -8.754 1.00 84.56 394 THR A O 1
ATOM 2945 N N . ASN A 1 395 ? 5.000 -33.774 -7.311 1.00 86.69 395 ASN A N 1
ATOM 2946 C CA . ASN A 1 395 ? 5.803 -33.667 -6.087 1.00 86.69 395 ASN A CA 1
ATOM 2947 C C . ASN A 1 395 ? 6.395 -32.266 -5.868 1.00 86.69 395 ASN A C 1
ATOM 2949 O O . ASN A 1 395 ? 7.531 -32.126 -5.421 1.00 86.69 395 ASN A O 1
ATOM 2953 N N . ALA A 1 396 ? 5.630 -31.229 -6.214 1.00 83.44 396 ALA A N 1
ATOM 2954 C CA . ALA A 1 396 ? 6.061 -29.842 -6.100 1.00 83.44 396 ALA A CA 1
ATOM 2955 C C . ALA A 1 396 ? 5.633 -29.184 -4.776 1.00 83.44 396 ALA A C 1
ATOM 2957 O O . ALA A 1 396 ? 5.913 -28.006 -4.570 1.00 83.44 396 ALA A O 1
ATOM 2958 N N . SER A 1 397 ? 4.976 -29.921 -3.870 1.00 79.19 397 SER A N 1
ATOM 2959 C CA . SER A 1 397 ? 4.534 -29.409 -2.567 1.00 79.19 397 SER A CA 1
ATOM 2960 C C . SER A 1 397 ? 5.707 -28.989 -1.677 1.00 79.19 397 SER A C 1
ATOM 2962 O O . SER A 1 397 ? 5.630 -27.960 -1.011 1.00 79.19 397 SER A O 1
ATOM 2964 N N . SER A 1 398 ? 6.810 -29.742 -1.720 1.00 80.44 398 SER A N 1
ATOM 2965 C CA . SER A 1 398 ? 8.067 -29.451 -1.028 1.00 80.44 398 SER A CA 1
ATOM 2966 C C . SER A 1 398 ? 9.191 -29.308 -2.048 1.00 80.44 398 SER A C 1
ATOM 2968 O O . SER A 1 398 ? 9.620 -30.291 -2.654 1.00 80.44 398 SER A O 1
ATOM 2970 N N . LEU A 1 399 ? 9.685 -28.085 -2.228 1.00 80.88 399 LEU A N 1
ATOM 2971 C CA . LEU A 1 399 ? 10.734 -27.802 -3.203 1.00 80.88 399 LEU A CA 1
ATOM 2972 C C . LEU A 1 399 ? 12.131 -28.134 -2.642 1.00 80.88 399 LEU A C 1
ATOM 2974 O O . LEU A 1 399 ? 12.433 -27.758 -1.506 1.00 80.88 399 LEU A O 1
ATOM 2978 N N . PRO A 1 400 ? 13.014 -28.784 -3.427 1.00 76.81 400 PRO A N 1
ATOM 2979 C CA . PRO A 1 400 ? 14.387 -29.072 -3.002 1.00 76.81 400 PRO A CA 1
ATOM 2980 C C . PRO A 1 400 ? 15.270 -27.811 -2.921 1.00 76.81 400 PRO A C 1
ATOM 2982 O O . PRO A 1 400 ? 16.294 -27.819 -2.242 1.00 76.81 400 PRO A O 1
ATOM 2985 N N . GLY A 1 401 ? 14.871 -26.722 -3.582 1.00 78.56 401 GLY A N 1
ATOM 2986 C CA . GLY A 1 401 ? 15.569 -25.439 -3.632 1.00 78.56 401 GLY A CA 1
ATOM 2987 C C . GLY A 1 401 ? 14.751 -24.398 -4.397 1.00 78.56 401 GLY A C 1
ATOM 2988 O O . GLY A 1 401 ? 13.581 -24.640 -4.703 1.00 78.56 401 GLY A O 1
ATOM 2989 N N . ASP A 1 402 ? 15.363 -23.256 -4.703 1.00 80.12 402 ASP A N 1
ATOM 2990 C CA . ASP A 1 402 ? 14.722 -22.213 -5.510 1.00 80.12 402 ASP A CA 1
ATOM 2991 C C . ASP A 1 402 ? 14.498 -22.702 -6.951 1.00 80.12 402 ASP A C 1
ATOM 2993 O O . ASP A 1 402 ? 15.358 -23.377 -7.532 1.00 80.12 402 ASP A O 1
ATOM 2997 N N . LEU A 1 403 ? 13.332 -22.385 -7.520 1.00 79.56 403 LEU A N 1
ATOM 2998 C CA . LEU A 1 403 ? 12.827 -23.010 -8.744 1.00 79.56 403 LEU A CA 1
ATOM 2999 C C . LEU A 1 403 ? 12.113 -22.014 -9.664 1.00 79.56 403 LEU A C 1
ATOM 3001 O O . LEU A 1 403 ? 11.062 -21.497 -9.313 1.00 79.56 403 LEU A O 1
ATOM 3005 N N . ALA A 1 404 ? 12.594 -21.831 -10.888 1.00 80.56 404 ALA A N 1
ATOM 3006 C CA . ALA A 1 404 ? 11.879 -21.083 -11.921 1.00 80.56 404 ALA A CA 1
ATOM 3007 C C . ALA A 1 404 ? 11.525 -22.003 -13.093 1.00 80.56 404 ALA A C 1
ATOM 3009 O O . ALA A 1 404 ? 12.375 -22.734 -13.599 1.00 80.56 404 ALA A O 1
ATOM 3010 N N . ILE A 1 405 ? 10.276 -21.974 -13.545 1.00 80.50 405 ILE A N 1
ATOM 3011 C CA . ILE A 1 405 ? 9.817 -22.745 -14.704 1.00 80.50 405 ILE A CA 1
ATOM 3012 C C . ILE A 1 405 ? 9.244 -21.776 -15.723 1.00 80.50 405 ILE A C 1
ATOM 3014 O O . ILE A 1 405 ? 8.358 -20.994 -15.401 1.00 80.50 405 ILE A O 1
ATOM 3018 N N . VAL A 1 406 ? 9.720 -21.861 -16.960 1.00 78.56 406 VAL A N 1
ATOM 3019 C CA . VAL A 1 406 ? 9.223 -21.073 -18.085 1.00 78.56 406 VAL A CA 1
ATOM 3020 C C . VAL A 1 406 ? 8.782 -22.024 -19.187 1.00 78.56 406 VAL A C 1
ATOM 3022 O O . VAL A 1 406 ? 9.532 -22.909 -19.598 1.00 78.56 406 VAL A O 1
ATOM 3025 N N . SER A 1 407 ? 7.561 -21.860 -19.684 1.00 77.31 407 SER A N 1
ATOM 3026 C CA . SER A 1 407 ? 7.026 -22.693 -20.753 1.00 77.31 407 SER A CA 1
ATOM 3027 C C . SER A 1 407 ? 6.062 -21.920 -21.653 1.00 77.31 407 SER A C 1
ATOM 3029 O O . SER A 1 407 ? 5.219 -21.181 -21.158 1.00 77.31 407 SER A O 1
ATOM 3031 N N . PRO A 1 408 ? 6.108 -22.114 -22.982 1.00 70.25 408 PRO A N 1
ATOM 3032 C CA . PRO A 1 408 ? 5.030 -21.684 -23.867 1.00 70.25 408 PRO A CA 1
ATOM 3033 C C . PRO A 1 408 ? 3.815 -22.632 -23.822 1.00 70.25 408 PRO A C 1
ATOM 3035 O O . PRO A 1 408 ? 2.839 -22.405 -24.533 1.00 70.25 408 PRO A O 1
ATOM 3038 N N . LEU A 1 409 ? 3.875 -23.715 -23.038 1.00 74.38 409 LEU A N 1
ATOM 3039 C CA . LEU A 1 409 ? 2.817 -24.712 -22.895 1.00 74.38 409 LEU A CA 1
ATOM 3040 C C . LEU A 1 409 ? 1.944 -24.420 -21.671 1.00 74.38 409 LEU A C 1
ATOM 3042 O O . LEU A 1 409 ? 2.298 -23.626 -20.797 1.00 74.38 409 LEU A O 1
ATOM 3046 N N . ALA A 1 410 ? 0.794 -25.085 -21.607 1.00 72.88 410 ALA A N 1
ATOM 3047 C CA . ALA A 1 410 ? -0.005 -25.135 -20.391 1.00 72.88 410 ALA A CA 1
ATOM 3048 C C . ALA A 1 410 ? 0.696 -26.011 -19.340 1.00 72.88 410 ALA A C 1
ATOM 3050 O O . ALA A 1 410 ? 1.293 -27.034 -19.680 1.00 72.88 410 ALA A O 1
ATOM 3051 N N . ILE A 1 411 ? 0.620 -25.611 -18.072 1.00 79.44 411 ILE A N 1
ATOM 3052 C CA . ILE A 1 411 ? 1.196 -26.322 -16.933 1.00 79.44 411 ILE A CA 1
ATOM 3053 C C . ILE A 1 411 ? 0.084 -26.698 -15.952 1.00 79.44 411 ILE A C 1
ATOM 3055 O O . ILE A 1 411 ? -0.720 -25.858 -15.560 1.00 79.44 411 ILE A O 1
ATOM 3059 N N . SER A 1 412 ? 0.064 -27.948 -15.508 1.00 76.62 412 SER A N 1
ATOM 3060 C CA . SER A 1 412 ? -0.808 -28.428 -14.439 1.00 76.62 412 SER A CA 1
ATOM 3061 C C . SER A 1 412 ? 0.021 -28.872 -13.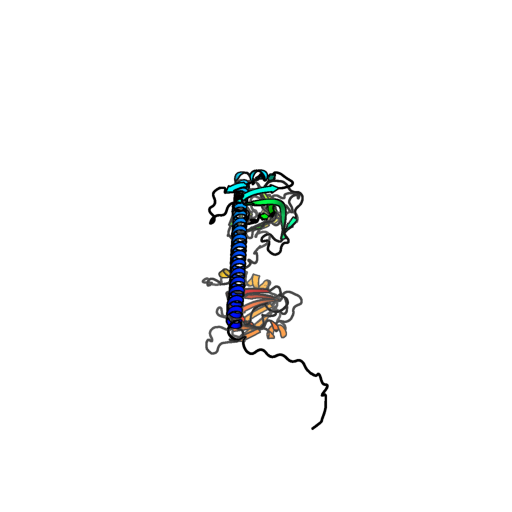242 1.00 76.62 412 SER A C 1
ATOM 3063 O O . SER A 1 412 ? 1.049 -29.518 -13.413 1.00 76.62 412 SER A O 1
ATOM 3065 N N . VAL A 1 413 ? -0.407 -28.539 -12.027 1.00 81.44 413 VAL A N 1
ATOM 3066 C CA . VAL A 1 413 ? 0.300 -28.873 -10.787 1.00 81.44 413 VAL A CA 1
ATOM 3067 C C . VAL A 1 413 ? -0.506 -29.868 -9.969 1.00 81.44 413 VAL A C 1
ATOM 3069 O O . VAL A 1 413 ? -1.602 -29.555 -9.504 1.00 81.44 413 VAL A O 1
ATOM 3072 N N . ALA A 1 414 ? 0.061 -31.052 -9.756 1.00 77.12 414 ALA A N 1
ATOM 3073 C CA . ALA A 1 414 ? -0.527 -32.101 -8.940 1.00 77.12 414 ALA A CA 1
ATOM 3074 C C . ALA A 1 414 ? -0.051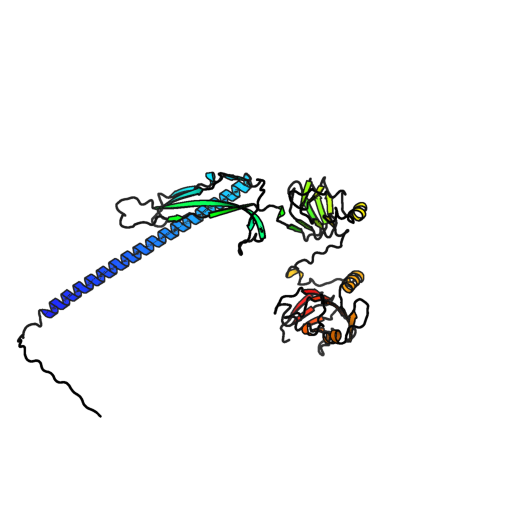 -32.005 -7.484 1.00 77.12 414 ALA A C 1
ATOM 3076 O O . ALA A 1 414 ? 1.149 -32.008 -7.206 1.00 77.12 414 ALA A O 1
ATOM 3077 N N . GLY A 1 415 ? -1.001 -31.964 -6.545 1.00 67.38 415 GLY A N 1
ATOM 3078 C CA . GLY A 1 415 ? -0.705 -32.066 -5.108 1.00 67.38 415 GLY A CA 1
ATOM 3079 C C . GLY A 1 415 ? -0.147 -30.800 -4.444 1.00 67.38 415 GLY A C 1
ATOM 3080 O O . GLY A 1 415 ? 0.336 -30.871 -3.316 1.00 67.38 415 GLY A O 1
ATOM 3081 N N . GLY A 1 416 ? -0.261 -29.644 -5.105 1.00 72.00 416 GLY A N 1
ATOM 3082 C CA . GLY A 1 416 ? 0.155 -28.339 -4.578 1.00 72.00 416 GLY A CA 1
ATOM 3083 C C . GLY A 1 416 ? 1.579 -27.926 -4.964 1.00 72.00 416 GLY A C 1
ATOM 3084 O O . GLY A 1 416 ? 2.382 -28.738 -5.421 1.00 72.00 416 GLY A O 1
ATOM 3085 N N . PHE A 1 417 ? 1.879 -26.634 -4.796 1.00 79.19 417 PHE A N 1
ATOM 3086 C CA . PHE A 1 417 ? 3.159 -26.021 -5.161 1.00 79.19 417 PHE A CA 1
ATOM 3087 C C . PHE A 1 417 ? 3.737 -25.243 -3.979 1.00 79.19 417 PHE A C 1
ATOM 3089 O O . PHE A 1 417 ? 3.088 -24.321 -3.489 1.00 79.19 417 PHE A O 1
ATOM 3096 N N . ASN A 1 418 ? 4.951 -25.590 -3.543 1.00 80.75 418 ASN A N 1
ATOM 3097 C CA . ASN A 1 418 ? 5.719 -24.861 -2.527 1.00 80.75 418 ASN A CA 1
ATOM 3098 C C . ASN A 1 418 ? 4.928 -24.572 -1.231 1.00 80.75 418 ASN A C 1
ATOM 3100 O O . ASN A 1 418 ? 5.051 -23.507 -0.623 1.00 80.75 418 ASN A O 1
ATOM 3104 N N . ASN A 1 419 ? 4.057 -25.502 -0.840 1.00 72.94 419 ASN A N 1
ATOM 3105 C CA . ASN A 1 419 ? 3.103 -25.349 0.256 1.00 72.94 419 ASN A CA 1
AT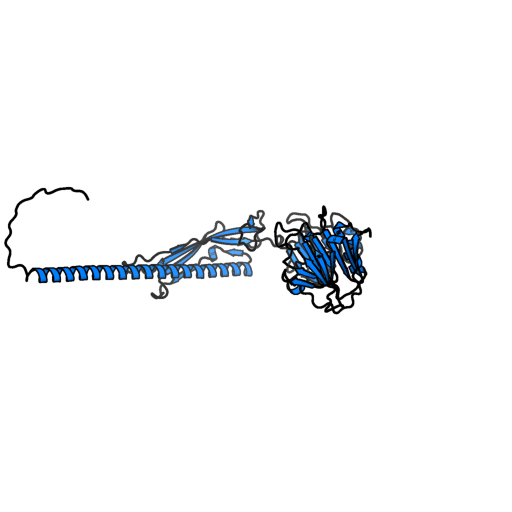OM 3106 C C . ASN A 1 419 ? 3.449 -26.205 1.488 1.00 72.94 419 ASN A C 1
ATOM 3108 O O . ASN A 1 419 ? 2.718 -26.163 2.476 1.00 72.94 419 ASN A O 1
ATOM 3112 N N . GLN A 1 420 ? 4.556 -26.954 1.455 1.00 73.19 420 GLN A N 1
ATOM 3113 C CA . GLN A 1 420 ? 5.072 -27.760 2.562 1.00 73.19 420 GLN A CA 1
ATOM 3114 C C . GLN A 1 420 ? 6.551 -27.443 2.832 1.00 73.19 420 GLN A C 1
ATOM 3116 O O . GLN A 1 420 ? 7.352 -27.314 1.909 1.00 73.19 420 GLN A O 1
ATOM 3121 N N . GLY A 1 421 ? 6.922 -27.351 4.114 1.00 75.06 421 GLY A N 1
ATOM 3122 C CA . GLY A 1 421 ? 8.294 -27.063 4.548 1.00 75.06 421 GLY A CA 1
ATOM 3123 C C . GLY A 1 421 ? 8.677 -25.577 4.498 1.00 75.06 421 GLY A C 1
ATOM 3124 O O . GLY A 1 421 ? 7.822 -24.690 4.500 1.00 75.06 421 GLY A O 1
ATOM 3125 N N . ALA A 1 422 ? 9.985 -25.296 4.498 1.00 71.62 422 ALA A N 1
ATOM 3126 C CA . ALA A 1 422 ? 10.504 -23.936 4.369 1.00 71.62 422 ALA A CA 1
ATOM 3127 C C . ALA A 1 422 ? 10.314 -23.441 2.929 1.00 71.62 422 ALA A C 1
ATOM 3129 O O . ALA A 1 422 ? 10.954 -23.963 2.013 1.00 71.62 422 ALA A O 1
ATOM 3130 N N . ARG A 1 423 ? 9.446 -22.436 2.751 1.00 71.06 423 ARG A N 1
ATOM 3131 C CA . ARG A 1 423 ? 9.122 -21.854 1.440 1.00 71.06 423 ARG A CA 1
ATOM 3132 C C . ARG A 1 423 ? 10.394 -21.430 0.704 1.00 71.06 423 ARG A C 1
ATOM 3134 O O . ARG A 1 423 ? 11.245 -20.750 1.279 1.00 71.06 423 ARG A O 1
ATOM 3141 N N . LYS A 1 424 ? 10.508 -21.837 -0.559 1.00 77.12 424 LYS A N 1
ATOM 3142 C CA . LYS A 1 424 ? 11.614 -21.474 -1.462 1.00 77.12 424 LYS A CA 1
ATOM 3143 C C . LYS A 1 424 ? 11.178 -20.391 -2.440 1.00 77.12 424 LYS A C 1
ATOM 3145 O O . LYS A 1 424 ? 9.978 -20.237 -2.671 1.00 77.12 424 LYS A O 1
ATOM 3150 N N . ALA A 1 425 ? 12.116 -19.643 -3.012 1.00 71.19 425 ALA A N 1
ATOM 3151 C CA . ALA A 1 425 ? 11.780 -18.713 -4.082 1.00 71.19 425 ALA A CA 1
ATOM 3152 C C . ALA A 1 425 ? 11.400 -19.533 -5.320 1.00 71.19 425 ALA A C 1
ATOM 3154 O O . ALA A 1 425 ? 12.222 -20.288 -5.840 1.00 71.19 425 ALA A O 1
ATOM 3155 N N . ALA A 1 426 ? 10.143 -19.439 -5.759 1.00 73.62 426 ALA A N 1
ATOM 3156 C CA . ALA A 1 426 ? 9.677 -20.228 -6.887 1.00 73.62 426 ALA A CA 1
ATOM 3157 C C . ALA A 1 426 ? 8.688 -19.490 -7.786 1.00 73.62 426 ALA A C 1
ATOM 3159 O O . ALA A 1 426 ? 7.811 -18.783 -7.294 1.00 73.62 426 ALA A O 1
ATOM 3160 N N . SER A 1 427 ? 8.814 -19.689 -9.097 1.00 71.19 427 SER A N 1
ATOM 3161 C CA . SER A 1 427 ? 7.955 -19.076 -10.110 1.00 71.19 427 SER A CA 1
ATOM 3162 C C . SER A 1 427 ? 7.623 -20.051 -11.238 1.00 71.19 427 SER A C 1
ATOM 3164 O O . SER A 1 427 ? 8.425 -20.908 -11.615 1.00 71.19 427 SER A O 1
ATOM 3166 N N . ILE A 1 428 ? 6.412 -19.914 -11.779 1.00 72.19 428 ILE A N 1
ATOM 3167 C CA . ILE A 1 428 ? 5.950 -20.632 -12.965 1.00 72.19 428 ILE A CA 1
ATOM 3168 C C . ILE A 1 428 ? 5.410 -19.594 -13.945 1.00 72.19 428 ILE A C 1
ATOM 3170 O O . ILE A 1 428 ? 4.441 -18.903 -13.644 1.00 72.19 428 ILE A O 1
ATOM 3174 N N . THR A 1 429 ? 6.005 -19.532 -15.128 1.00 70.75 429 THR A N 1
ATOM 3175 C CA . THR A 1 429 ? 5.558 -18.711 -16.252 1.00 70.75 429 THR A CA 1
ATOM 3176 C C . THR A 1 429 ? 5.138 -19.650 -17.375 1.00 70.75 429 THR A C 1
ATOM 3178 O O . THR A 1 429 ? 5.967 -20.374 -17.924 1.00 70.75 429 THR A O 1
ATOM 3181 N N . ALA A 1 430 ? 3.847 -19.680 -17.699 1.00 67.25 43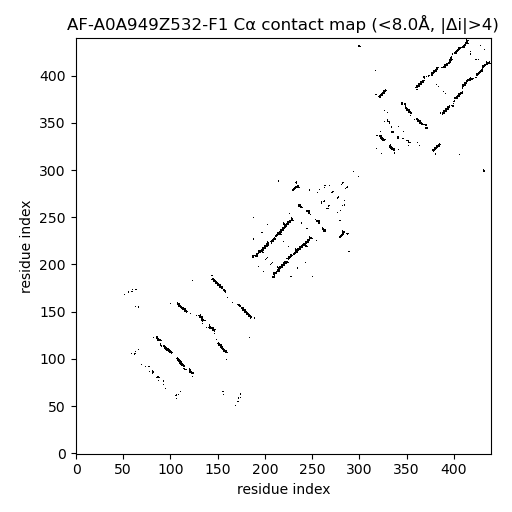0 ALA A N 1
ATOM 3182 C CA . ALA A 1 430 ? 3.250 -20.655 -18.611 1.00 67.25 430 ALA A CA 1
ATOM 3183 C C . ALA A 1 430 ? 2.170 -20.028 -19.497 1.00 67.25 430 ALA A C 1
ATOM 3185 O O . ALA A 1 430 ? 1.655 -18.961 -19.170 1.00 67.25 430 ALA A O 1
ATOM 3186 N N . ARG A 1 431 ? 1.737 -20.735 -20.554 1.00 61.34 431 ARG A N 1
ATOM 3187 C CA . ARG A 1 431 ? 0.521 -20.363 -21.308 1.00 61.34 431 ARG A CA 1
ATOM 3188 C C . ARG A 1 431 ? -0.721 -20.362 -20.419 1.00 61.34 431 ARG A C 1
ATOM 3190 O O . ARG A 1 431 ? -1.622 -19.576 -20.655 1.00 61.34 431 ARG A O 1
ATOM 3197 N N . SER A 1 432 ? -0.783 -21.260 -19.444 1.00 56.84 432 SER A N 1
ATOM 3198 C CA . SER A 1 432 ? -1.803 -21.306 -18.392 1.00 56.84 432 SER A CA 1
ATOM 3199 C C . SER A 1 432 ? -1.294 -22.185 -17.255 1.00 56.84 432 SER A C 1
ATOM 3201 O O . SER A 1 432 ? -0.588 -23.155 -17.530 1.00 56.84 432 SER A O 1
ATOM 3203 N N . VAL A 1 433 ? -1.673 -21.899 -16.007 1.00 65.94 433 VAL A N 1
ATOM 3204 C CA . VAL A 1 433 ? -1.348 -22.750 -14.852 1.00 65.94 433 VAL A CA 1
ATOM 3205 C C . VAL A 1 433 ? -2.640 -23.244 -14.209 1.00 65.94 433 VAL A C 1
ATOM 3207 O O . VAL A 1 433 ? -3.495 -22.441 -13.853 1.00 65.94 433 VAL A O 1
ATOM 3210 N N . SER A 1 434 ? -2.796 -24.557 -14.053 1.00 68.19 434 SER A N 1
ATOM 3211 C CA . SER A 1 434 ? -3.938 -25.153 -13.352 1.00 68.19 434 SER A CA 1
ATOM 3212 C C . SER A 1 434 ? -3.489 -26.061 -12.212 1.00 68.19 434 SER A C 1
ATOM 3214 O O . SER A 1 434 ? -2.404 -26.636 -12.246 1.00 68.19 434 SER A O 1
ATOM 3216 N N . ALA A 1 435 ? -4.318 -26.198 -11.181 1.00 68.00 435 ALA A N 1
ATOM 3217 C CA . ALA A 1 435 ? -4.126 -27.204 -10.143 1.00 68.00 435 ALA A CA 1
ATOM 3218 C C . ALA A 1 435 ? -4.960 -28.445 -10.476 1.00 68.00 435 ALA A C 1
ATOM 3220 O O . ALA A 1 435 ? -6.100 -28.332 -10.927 1.00 68.00 435 ALA A O 1
ATOM 3221 N N . VAL A 1 436 ? -4.403 -29.623 -10.222 1.00 67.56 436 VAL A N 1
ATOM 3222 C CA . VAL A 1 436 ? -5.083 -30.916 -10.353 1.00 67.56 436 VAL A CA 1
ATOM 3223 C C . VAL A 1 436 ? -4.915 -31.707 -9.062 1.00 67.56 436 VAL A C 1
ATOM 3225 O O . VAL A 1 436 ? -3.916 -31.578 -8.346 1.00 67.56 436 VAL A O 1
ATOM 3228 N N . ALA A 1 437 ? -5.928 -32.505 -8.724 1.00 66.12 437 ALA A N 1
ATOM 3229 C CA . ALA A 1 437 ? -5.874 -33.361 -7.547 1.00 66.12 437 ALA A CA 1
ATOM 3230 C C . ALA A 1 437 ? -4.681 -34.327 -7.656 1.00 66.12 437 ALA A C 1
ATOM 3232 O O . ALA A 1 437 ? -4.372 -34.813 -8.738 1.00 66.12 437 ALA A O 1
ATOM 3233 N N . ALA A 1 438 ? -4.024 -34.630 -6.534 1.00 54.72 438 ALA A N 1
ATOM 3234 C CA . ALA A 1 438 ? -2.798 -35.439 -6.505 1.00 54.72 438 ALA A CA 1
ATOM 3235 C C . ALA A 1 438 ? -2.949 -36.877 -7.058 1.00 54.72 438 ALA A C 1
ATOM 3237 O O . ALA A 1 438 ? -1.941 -37.547 -7.259 1.00 54.72 438 ALA A O 1
ATOM 3238 N N . ASN A 1 439 ? -4.185 -37.339 -7.289 1.00 48.81 439 ASN A N 1
ATOM 3239 C CA . ASN A 1 439 ? -4.540 -38.735 -7.558 1.00 48.81 439 ASN A CA 1
ATOM 3240 C C . ASN A 1 439 ? -5.335 -38.944 -8.869 1.00 48.81 439 ASN A C 1
ATOM 3242 O O . ASN A 1 439 ? -6.091 -39.913 -8.947 1.00 48.81 439 ASN A O 1
ATOM 3246 N N . GLN A 1 440 ? -5.232 -38.048 -9.858 1.00 39.28 440 GLN A N 1
ATOM 3247 C CA . GLN A 1 440 ? -5.861 -38.238 -11.178 1.00 39.28 440 GLN A CA 1
ATOM 3248 C C . GLN A 1 440 ? -4.846 -38.435 -12.296 1.00 39.28 440 GLN A C 1
ATOM 3250 O O . GLN A 1 440 ? -3.827 -37.706 -12.297 1.00 39.28 440 GLN A O 1
#

Solvent-accessible surface area (backbone atoms only — not comparable to full-atom values): 24906 Å² total; per-residue (Å²): 135,89,87,87,85,82,89,79,87,83,82,88,80,90,79,91,78,91,88,67,72,74,66,50,56,55,53,52,52,52,50,49,51,50,52,51,49,51,51,53,48,51,53,51,50,52,51,50,53,52,54,50,52,53,50,52,50,54,52,51,56,50,50,49,52,53,50,53,56,49,51,52,51,42,51,51,51,47,53,50,33,40,76,76,70,40,32,36,57,42,73,73,56,45,44,81,47,74,42,84,80,42,49,98,89,70,44,44,31,35,37,41,36,40,54,51,57,100,58,63,62,50,59,74,78,65,89,72,98,69,66,46,72,35,72,54,90,89,43,95,62,48,76,38,56,24,38,75,51,69,32,36,31,44,36,38,35,36,62,62,81,78,60,85,88,55,72,90,56,88,69,77,64,47,78,46,70,55,76,48,73,50,71,51,61,56,60,59,77,40,69,50,75,36,87,42,76,57,38,80,44,49,13,74,84,49,41,60,43,5,28,38,40,19,61,8,22,30,38,33,21,49,28,64,26,37,31,26,51,56,35,39,16,28,26,46,40,35,46,39,76,74,23,42,49,26,37,16,84,45,97,90,45,75,73,42,66,62,92,57,60,31,55,80,39,76,66,36,68,71,50,48,78,37,84,90,35,66,41,58,42,27,24,81,81,47,82,49,73,77,83,67,84,66,48,78,74,63,52,52,50,73,78,84,86,61,83,93,78,57,73,62,62,56,51,54,55,45,71,73,16,62,28,38,36,41,36,50,98,78,42,77,46,52,23,33,70,88,67,45,77,47,56,78,54,55,53,69,15,52,48,69,44,68,44,93,91,47,78,87,36,48,35,39,36,37,34,48,68,46,46,67,83,59,103,54,75,43,24,36,28,44,44,52,79,50,87,70,24,34,35,38,38,31,56,30,20,49,58,85,53,34,35,39,39,39,28,83,27,38,34,35,30,26,58,46,67,54,75,42,82,81,72,54,63,67,50,80,47,50,53,28,68,46,80,43,66,70,87,118

Foldseek 3Di:
DDDDDDDDDDDDDDDDDDPDDPVVVVVVVVVVVVVVVVVVVVVVVVVVVVVQVVLLVVQVVLLVVVLVVLVVVLVVVQVVCCVPPQKGFQQVSWDFDAPCPADSVNFHWTKTKHKDFPDRMGGLPDDDPDWDQAPDPPDPRHRFTKDKGKIKIWIWIDGPPPDPVPVVHPRDIDIDIDMDIDIRTPQLRDEAEEADQEDEAECVVPVEHHEYEAQHEYEFENEHHEYEFAHEYLAKYAYPHHGWYWYAPDDPGDTDTPPDRMCPDPVNCVVCPDPVNVRYYYNSNPNDDDPPPQDPVVLAFDDPPDPPPDPPVVVVLLLVAQWEWEAEPQDTFIAGSVRHGDDPQQPVQWGWDADPVHNQEIEIEGEQVSHDDDPDAHGYEHEYPRQAYEYEYAPQCDHSAHYEYAYQHEYEYEPDHQNDDDRHNYYYHYSHYYYDYNPD

Nearest PDB structures (foldseek):
  6agb-assembly1_G  TM=4.757E-01  e=1.564E+00  Saccharomyces cerevisiae S288C
  6yfp-assembly1_AA  TM=2.326E-01  e=3.420E+00  Leviviridae sp.